Protein AF-0000000083110951 (afdb_homodimer)

pLDDT: mean 93.78, std 7.97, range [45.84, 98.88]

InterPro domains:
  IPR003703 Acyl-CoA thioesterase [PTHR11066] (7-281)
  IPR025652 Acyl-CoA thioesterase 2, C-terminal domain [PF02551] (177-278)
  IPR029069 HotDog domain superfamily [SSF54637] (4-109)
  IPR029069 HotDog domain superfamily [SSF54637] (115-279)
  IPR042171 Acyl-CoA thioesterase, double hotdog domain [G3DSA:2.40.160.210] (1-283)
  IPR049449 Acyl-CoA thioesterase-like, N-terminal HotDog domain [PF13622] (33-108)

Solvent-accessible surface area (backbone atoms only — not comparable to full-atom values): 29762 Å² total; per-residue (Å²): 90,77,34,37,37,65,51,52,58,54,39,60,64,53,45,71,81,48,98,49,31,31,38,34,60,63,59,62,25,84,93,28,49,59,59,66,26,57,55,51,18,36,50,47,42,56,50,46,71,73,37,77,91,43,41,70,40,35,37,39,37,38,50,72,48,89,52,54,19,86,50,57,38,38,37,39,49,44,84,72,45,83,54,97,56,45,33,33,34,36,38,40,32,25,48,96,84,42,68,27,34,43,34,42,36,34,26,28,57,92,56,92,70,44,81,48,65,59,78,62,79,92,70,82,55,66,87,77,33,49,41,54,67,68,72,42,52,90,48,36,80,79,50,51,88,61,59,88,54,62,46,32,49,47,47,23,37,76,39,75,52,29,69,62,35,61,73,41,92,63,66,62,73,36,49,36,39,34,34,36,30,51,55,62,88,75,70,85,47,67,65,58,42,52,23,54,49,47,25,56,60,55,66,59,45,63,44,20,37,26,34,65,67,66,25,30,99,90,28,68,31,54,68,45,69,40,36,40,34,41,37,49,71,44,81,72,55,53,89,42,49,28,39,37,48,28,32,30,58,36,31,51,30,46,34,31,34,18,38,34,39,34,23,33,73,90,40,49,61,18,34,40,34,40,37,36,32,38,45,48,72,66,72,126,92,79,34,36,36,64,50,52,58,54,39,59,65,55,45,72,79,50,98,48,31,30,38,34,62,62,59,62,26,85,92,28,48,58,58,66,26,56,53,52,18,37,49,48,43,56,49,45,71,73,38,78,88,42,41,71,39,35,38,40,36,39,50,71,46,88,52,55,19,85,49,58,38,38,38,39,49,41,83,71,44,81,53,95,57,45,34,32,34,37,37,41,31,25,49,97,86,42,66,26,32,43,33,43,37,34,27,29,57,92,54,93,71,45,82,47,65,59,79,60,79,92,69,82,54,65,89,78,31,50,42,53,67,68,70,42,52,92,48,36,79,79,50,50,88,61,60,88,54,60,47,32,49,48,47,23,38,75,37,76,52,29,71,61,34,61,74,41,91,63,66,62,73,35,48,36,38,34,34,35,29,49,55,58,87,76,69,87,48,66,65,58,41,52,24,52,50,47,25,57,59,54,65,57,44,61,45,18,35,26,33,65,67,65,24,28,99,89,28,70,33,53,68,44,71,41,36,39,34,40,39,49,72,44,83,72,54,52,90,40,49,27,39,37,49,27,31,31,57,36,30,51,31,44,34,32,35,19,39,35,39,34,23,33,73,89,42,48,62,17,35,42,35,40,36,34,31,37,43,48,71,66,73,125

Sequence (568 aa):
MISTLEDLLRLLDLQQIDDAVFVGTQPDTPNHHIIGSQVAAQALMAAGRMTPGRLAHSMHMYFLRRGDARQPIEYDVTPLRDGGTISSRRVTASQSGVVLFEALASFTIVVDDVDWQQRMPDVAGPDAARGLEDLLTPYAEEFGDWWPRQRPFSMRYLDPPPRVALDLSDPPPPRLRIWLRANGEVSDDPVVNSCVAAYLSALTLLECAMTTMRTTPMGPRLSALVDHTIWFHRAADFTDWLLFDQSSPSIVGRRGLATGTLYNRSGELVCIATQEGYFAEERQMISTLEDLLRLLDLQQIDDAVFVGTQPDTPNHHIIGSQVAAQALMAAGRMTPGRLAHSMHMYFLRRGDARQPIEYDVTPLRDGGTISSRRVTASQSGVVLFEALASFTIVVDDVDWQQRMPDVAGPDAARGLEDLLTPYAEEFGDWWPRQRPFSMRYLDPPPRVALDLSDPPPPRLRIWLRANGEVSDDPVVNSCVAAYLSALTLLECAMTTMRTTPMGPRLSALVDHTIWFHRAADFTDWLLFDQSSPSIVGRRGLATGTLYNRSGELVCIATQEGYFAEERQ

Secondary structure (DSSP, 8-state):
---SHHHHHHHT-PEEEETTEEEE-----GGGPPPHHHHHHHHHHHHHHTSTT-EEEEEEEEE-S---TTS-EEEEEEEEEE-SSEEEEEEEEEETTEEEEEEEEEEE----SEEEEPPPP----GGGSEEHHHHHGGGHHHHGGGTT---SEEEEESS--HHHHTTSSSPPPSEEEEEEEESS---S-HHHHHHHHHHHHTTSTTHHHHHHHT-BTTBSS-EEEEEEEEEE-S---TTS-EEEEEEEEEEEETEEEEEEEEEETTS-EEEEEEEEEEEPPP--/---SHHHHHHHT-PEEEETTEEEE-----GGGPPPHHHHHHHHHHHHHHTSTT-EEEEEEEEE-S---TTS-EEEEEEEEEE-SSEEEEEEEEEETTEEEEEEEEEEE----SEEEEPPPP----GGGSEEHHHHHGGGHHHHGGGTT---SEEEEESS--HHHHTTSSSPPPSEEEEEEEESS---S-HHHHHHHHHHHHTTSTTHHHHHHHT-BTTBSS-EEEEEEEEEE-S---TTS-EEEEEEEEEEEETEEEEEEEEEETTS-EEEEEEEEEEE-----

Nearest PDB structures (foldseek):
  3rd7-assembly1_A  TM=9.939E-01  e=2.352E-52  Mycobacterium avium 104
  4r4u-assembly1_A  TM=9.162E-01  e=2.049E-30  Yersinia pestis
  1c8u-assembly1_B  TM=8.950E-01  e=1.109E-30  Escherichia coli
  4r4u-assembly2_D  TM=9.022E-01  e=1.709E-29  Yersinia pestis
  4qfw-assembly3_C  TM=9.064E-01  e=1.616E-29  Yersinia pestis

Organism: NCBI:txid185642

Radius of gyration: 23.07 Å; Cα contacts (8 Å, |Δi|>4): 1342; chains: 2; bounding box: 54×63×59 Å

Structure (mmCIF, N/CA/C/O backbone):
data_AF-0000000083110951-model_v1
#
loop_
_entity.id
_entity.type
_entity.pdbx_description
1 polymer 'Acyl-CoA thioesterase 2'
#
loop_
_atom_site.group_PDB
_atom_site.id
_atom_site.type_symbol
_atom_site.label_atom_id
_atom_site.label_alt_id
_atom_site.label_comp_id
_atom_site.label_asym_id
_atom_site.label_entity_id
_atom_site.label_seq_id
_atom_site.pdbx_PDB_ins_code
_atom_site.Cartn_x
_atom_site.Cartn_y
_atom_site.Cartn_z
_atom_site.occupancy
_atom_site.B_iso_or_equiv
_atom_site.auth_seq_id
_atom_site.auth_comp_id
_atom_site.auth_asym_id
_atom_site.auth_atom_id
_atom_site.pdbx_PDB_model_num
ATOM 1 N N . MET A 1 1 ? 2.053 28.406 8.438 1 79.62 1 MET A N 1
ATOM 2 C CA . MET A 1 1 ? 1.295 27.172 8.602 1 79.62 1 MET A CA 1
ATOM 3 C C . MET A 1 1 ? 0.09 27.141 7.668 1 79.62 1 MET A C 1
ATOM 5 O O . MET A 1 1 ? -0.42 28.188 7.273 1 79.62 1 MET A O 1
ATOM 9 N N . ILE A 1 2 ? -0.238 26 7.18 1 83 2 ILE A N 1
ATOM 10 C CA . ILE A 1 2 ? -1.454 25.859 6.387 1 83 2 ILE A CA 1
ATOM 11 C C . ILE A 1 2 ? -2.678 25.984 7.289 1 83 2 ILE A C 1
ATOM 13 O O . ILE A 1 2 ? -2.947 25.094 8.102 1 83 2 ILE A O 1
ATOM 17 N N . SER A 1 3 ? -3.414 27.109 7.141 1 85.5 3 SER A N 1
ATOM 18 C CA . SER A 1 3 ? -4.484 27.375 8.094 1 85.5 3 SER A CA 1
ATOM 19 C C . SER A 1 3 ? -5.836 27.484 7.395 1 85.5 3 SER A C 1
ATOM 21 O O . SER A 1 3 ? -6.883 27.438 8.047 1 85.5 3 SER A O 1
ATOM 23 N N . THR A 1 4 ? -5.742 27.641 6.102 1 91.88 4 THR A N 1
ATOM 24 C CA . THR A 1 4 ? -6.984 27.734 5.344 1 91.88 4 THR A CA 1
ATOM 25 C C . THR A 1 4 ? -6.957 26.797 4.145 1 91.88 4 THR A C 1
ATOM 27 O O . THR A 1 4 ? -5.895 26.312 3.75 1 91.88 4 THR A O 1
ATOM 30 N N . LEU A 1 5 ? -8.125 26.594 3.594 1 94.75 5 LEU A N 1
ATOM 31 C CA . LEU A 1 5 ? -8.211 25.812 2.367 1 94.75 5 LEU A CA 1
ATOM 32 C C . LEU A 1 5 ? -7.496 26.516 1.219 1 94.75 5 LEU A C 1
ATOM 34 O O . LEU A 1 5 ? -6.887 25.859 0.368 1 94.75 5 LEU A O 1
ATOM 38 N N . GLU A 1 6 ? -7.582 27.812 1.213 1 93.44 6 GLU A N 1
ATOM 39 C CA . GLU A 1 6 ? -6.883 28.594 0.197 1 93.44 6 GLU A CA 1
ATOM 40 C C . GLU A 1 6 ? -5.375 28.359 0.264 1 93.44 6 GLU A C 1
ATOM 42 O O . GLU A 1 6 ? -4.707 28.266 -0.769 1 93.44 6 GLU A O 1
ATOM 47 N N . ASP A 1 7 ? -4.891 28.344 1.475 1 92.88 7 ASP A N 1
ATOM 48 C CA . ASP A 1 7 ? -3.479 28.031 1.652 1 92.88 7 ASP A CA 1
ATOM 49 C C . ASP A 1 7 ? -3.129 26.703 1.007 1 92.88 7 ASP A C 1
ATOM 51 O O . ASP A 1 7 ? -2.111 26.578 0.321 1 92.88 7 ASP A O 1
ATOM 55 N N . LEU A 1 8 ? -3.959 25.719 1.218 1 94.88 8 LEU A N 1
ATOM 56 C CA . LEU A 1 8 ? -3.744 24.391 0.679 1 94.88 8 LEU A CA 1
ATOM 57 C C . LEU A 1 8 ? -3.791 24.406 -0.845 1 94.88 8 LEU A C 1
ATOM 59 O O . LEU A 1 8 ? -2.922 23.828 -1.502 1 94.88 8 LEU A O 1
ATOM 63 N N . LEU A 1 9 ? -4.754 25.047 -1.391 1 96.56 9 LEU A N 1
ATOM 64 C CA . LEU A 1 9 ? -4.902 25.094 -2.842 1 96.56 9 LEU A CA 1
ATOM 65 C C . LEU A 1 9 ? -3.729 25.812 -3.49 1 96.56 9 LEU A C 1
ATOM 67 O O . LEU A 1 9 ? -3.309 25.453 -4.594 1 96.56 9 LEU A O 1
ATOM 71 N N . ARG A 1 10 ? -3.191 26.766 -2.826 1 94.81 10 ARG A N 1
ATOM 72 C CA . ARG A 1 10 ? -2.027 27.5 -3.33 1 94.81 10 ARG A CA 1
ATOM 73 C C . ARG A 1 10 ? -0.806 26.594 -3.4 1 94.81 10 ARG A C 1
ATOM 75 O O . ARG A 1 10 ? 0.053 26.766 -4.27 1 94.81 10 ARG A O 1
ATOM 82 N N . LEU A 1 11 ? -0.748 25.609 -2.51 1 95.5 11 LEU A N 1
ATOM 83 C CA . LEU A 1 11 ? 0.346 24.641 -2.541 1 95.5 11 LEU A CA 1
ATOM 84 C C . LEU A 1 11 ? 0.395 23.922 -3.881 1 95.5 11 LEU A C 1
ATOM 86 O O . LEU A 1 11 ? 1.452 23.438 -4.293 1 95.5 11 LEU A O 1
ATOM 90 N N . LEU A 1 12 ? -0.71 23.781 -4.492 1 97.5 12 LEU A N 1
ATOM 91 C CA . LEU A 1 12 ? -0.822 22.953 -5.691 1 97.5 12 LEU A CA 1
ATOM 92 C C . LEU A 1 12 ? -0.462 23.75 -6.938 1 97.5 12 LEU A C 1
ATOM 94 O O . LEU A 1 12 ? -0.4 23.203 -8.039 1 97.5 12 LEU A O 1
ATOM 98 N N . ASP A 1 13 ? -0.253 25.062 -6.719 1 96.56 13 ASP A N 1
ATOM 99 C CA . ASP A 1 13 ? 0.155 25.906 -7.836 1 96.56 13 ASP A CA 1
ATOM 100 C C . ASP A 1 13 ? 1.663 25.828 -8.062 1 96.56 13 ASP A C 1
ATOM 102 O O . ASP A 1 13 ? 2.4 26.75 -7.711 1 96.56 13 ASP A O 1
ATOM 106 N N . LEU A 1 14 ? 2.123 24.812 -8.734 1 98.44 14 LEU A N 1
ATOM 107 C CA . LEU A 1 14 ? 3.539 24.594 -9.008 1 98.44 14 LEU A CA 1
ATOM 108 C C . LEU A 1 14 ? 3.994 25.375 -10.227 1 98.44 14 LEU A C 1
ATOM 110 O O . LEU A 1 14 ? 3.236 25.547 -11.18 1 98.44 14 LEU A O 1
ATOM 114 N N . GLN A 1 15 ? 5.238 25.797 -10.164 1 98.38 15 GLN A N 1
ATOM 115 C CA . GLN A 1 15 ? 5.844 26.438 -11.328 1 98.38 15 GLN A CA 1
ATOM 116 C C . GLN A 1 15 ? 6.637 25.422 -12.156 1 98.38 15 GLN A C 1
ATOM 118 O O . GLN A 1 15 ? 7.562 24.797 -11.648 1 98.38 15 GLN A O 1
ATOM 123 N N . GLN A 1 16 ? 6.285 25.359 -13.383 1 98.12 16 GLN A N 1
ATOM 124 C CA . GLN A 1 16 ? 7.066 24.5 -14.273 1 98.12 16 GLN A CA 1
ATOM 125 C C . GLN A 1 16 ? 8.312 25.219 -14.773 1 98.12 16 GLN A C 1
ATOM 127 O O . GLN A 1 16 ? 8.219 26.234 -15.445 1 98.12 16 GLN A O 1
ATOM 132 N N . ILE A 1 17 ? 9.469 24.656 -14.562 1 97.94 17 ILE A N 1
ATOM 133 C CA . ILE A 1 17 ? 10.688 25.391 -14.898 1 97.94 17 ILE A CA 1
ATOM 134 C C . ILE A 1 17 ? 11.43 24.672 -16.031 1 97.94 17 ILE A C 1
ATOM 136 O O . ILE A 1 17 ? 12.375 25.219 -16.594 1 97.94 17 ILE A O 1
ATOM 140 N N . ASP A 1 18 ? 11.047 23.453 -16.344 1 96.88 18 ASP A N 1
ATOM 141 C CA . ASP A 1 18 ? 11.539 22.656 -17.469 1 96.88 18 ASP A CA 1
ATOM 142 C C . ASP A 1 18 ? 10.5 21.641 -17.922 1 96.88 18 ASP A C 1
ATOM 144 O O . ASP A 1 18 ? 9.406 21.562 -17.344 1 96.88 18 ASP A O 1
ATOM 148 N N . ASP A 1 19 ? 10.758 20.906 -18.906 1 95.81 19 ASP A N 1
ATOM 149 C CA . ASP A 1 19 ? 9.773 20 -19.516 1 95.81 19 ASP A CA 1
ATOM 150 C C . ASP A 1 19 ? 9.141 19.094 -18.469 1 95.81 19 ASP A C 1
ATOM 152 O O . ASP A 1 19 ? 7.934 18.844 -18.5 1 95.81 19 ASP A O 1
ATOM 156 N N . ALA A 1 20 ? 9.914 18.594 -17.562 1 97.38 20 ALA A N 1
ATOM 157 C CA . ALA A 1 20 ? 9.391 17.641 -16.594 1 97.38 20 ALA A CA 1
ATOM 158 C C . ALA A 1 20 ? 9.852 17.984 -15.172 1 97.38 20 ALA A C 1
ATOM 160 O O . ALA A 1 20 ? 10.047 17.094 -14.344 1 97.38 20 ALA A O 1
ATOM 161 N N . VAL A 1 21 ? 10.094 19.328 -14.961 1 98.5 21 VAL A N 1
ATOM 162 C CA . VAL A 1 21 ? 10.555 19.781 -13.648 1 98.5 21 VAL A CA 1
ATOM 163 C C . VAL A 1 21 ? 9.641 20.891 -13.125 1 98.5 21 VAL A C 1
ATOM 165 O O . VAL A 1 21 ? 9.391 21.875 -13.828 1 98.5 21 VAL A O 1
ATOM 168 N N . PHE A 1 22 ? 9.211 20.719 -11.93 1 98.81 22 PHE A N 1
ATOM 169 C CA . PHE A 1 22 ? 8.328 21.672 -11.273 1 98.81 22 PHE A CA 1
ATOM 170 C C . PHE A 1 22 ? 8.922 22.141 -9.953 1 98.81 22 PHE A C 1
ATOM 172 O O . PHE A 1 22 ? 9.734 21.438 -9.344 1 98.81 22 PHE A O 1
ATOM 179 N N . VAL A 1 23 ? 8.484 23.328 -9.539 1 98.69 23 VAL A N 1
ATOM 180 C CA . VAL A 1 23 ? 8.938 23.891 -8.266 1 98.69 23 VAL A CA 1
ATOM 181 C C . VAL A 1 23 ? 7.727 24.25 -7.406 1 98.69 23 VAL A C 1
ATOM 183 O O . VAL A 1 23 ? 6.801 24.922 -7.879 1 98.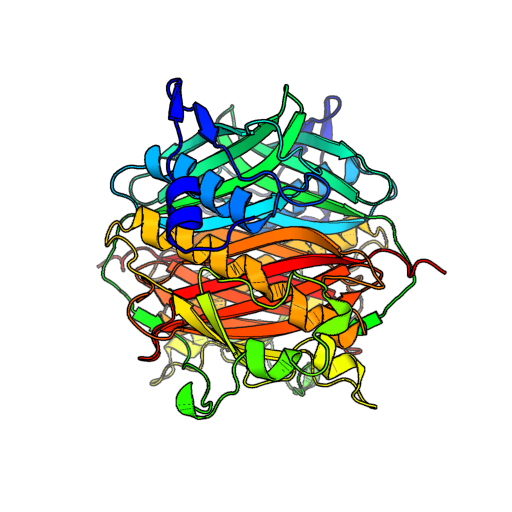69 23 VAL A O 1
ATOM 186 N N . GLY A 1 24 ? 7.734 23.734 -6.238 1 97.69 24 GLY A N 1
ATOM 187 C CA . GLY A 1 24 ? 6.707 24.078 -5.266 1 97.69 24 GLY A CA 1
ATOM 188 C C . GLY A 1 24 ? 7.246 24.812 -4.062 1 97.69 24 GLY A C 1
ATOM 189 O O . GLY A 1 24 ? 8.422 24.672 -3.705 1 97.69 24 GLY A O 1
ATOM 190 N N . THR A 1 25 ? 6.355 25.656 -3.455 1 94.81 25 THR A N 1
ATOM 191 C CA . THR A 1 25 ? 6.688 26.375 -2.23 1 94.81 25 THR A CA 1
ATOM 192 C C . THR A 1 25 ? 5.699 26.031 -1.118 1 94.81 25 THR A C 1
ATOM 194 O O . THR A 1 25 ? 4.711 25.328 -1.349 1 94.81 25 THR A O 1
ATOM 197 N N . GLN A 1 26 ? 6.082 26.438 0.115 1 91.5 26 GLN A N 1
ATOM 198 C CA . GLN A 1 26 ? 5.234 26.188 1.274 1 91.5 26 GLN A CA 1
ATOM 199 C C . GLN A 1 26 ? 5.441 27.234 2.354 1 91.5 26 GLN A C 1
ATOM 201 O O . GLN A 1 26 ? 6.465 27.938 2.361 1 91.5 26 GLN A O 1
ATOM 206 N N . PRO A 1 27 ? 4.41 27.328 3.223 1 87.56 27 PRO A N 1
ATOM 207 C CA . PRO A 1 27 ? 4.621 28.219 4.371 1 87.56 27 PRO A CA 1
ATOM 208 C C . PRO A 1 27 ? 5.773 27.766 5.262 1 87.56 27 PRO A C 1
ATOM 210 O O . PRO A 1 27 ? 6.094 26.562 5.305 1 87.56 27 PRO A O 1
ATOM 213 N N . ASP A 1 28 ? 6.328 28.703 5.883 1 88.62 28 ASP A N 1
ATOM 214 C CA . ASP A 1 28 ? 7.375 28.422 6.859 1 88.62 28 ASP A CA 1
ATOM 215 C C . ASP A 1 28 ? 6.777 28.016 8.203 1 88.62 28 ASP A C 1
ATOM 217 O O . ASP A 1 28 ? 6.391 28.859 9 1 88.62 28 ASP A O 1
ATOM 221 N N . THR A 1 29 ? 6.699 26.703 8.453 1 83 29 THR A N 1
ATOM 222 C CA . THR A 1 29 ? 6.148 26.172 9.695 1 83 29 THR A CA 1
ATOM 223 C C . THR A 1 29 ? 7.113 26.406 10.859 1 83 29 THR A C 1
ATOM 225 O O . THR A 1 29 ? 8.297 26.688 10.648 1 83 29 THR A O 1
ATOM 228 N N . PRO A 1 30 ? 6.5 26.219 12.07 1 77.31 30 PRO A N 1
ATOM 229 C CA . PRO A 1 30 ? 7.43 26.25 13.203 1 77.31 30 PRO A CA 1
ATOM 230 C C . PRO A 1 30 ? 8.539 25.219 13.086 1 77.31 30 PRO A C 1
ATOM 232 O O . PRO A 1 30 ? 8.297 24.094 12.625 1 77.31 30 PRO A O 1
ATOM 235 N N . ASN A 1 31 ? 9.734 25.516 13.352 1 84.62 31 ASN A N 1
ATOM 236 C CA . ASN A 1 31 ? 10.922 24.672 13.289 1 84.62 31 ASN A CA 1
ATOM 237 C C . ASN A 1 31 ? 11.328 24.391 11.844 1 84.62 31 ASN A C 1
ATOM 239 O O . ASN A 1 31 ? 12.195 23.547 11.594 1 84.62 31 ASN A O 1
ATOM 243 N N . HIS A 1 32 ? 10.625 24.875 10.883 1 90.81 32 HIS A N 1
ATOM 244 C CA . HIS A 1 32 ? 10.945 24.844 9.461 1 90.81 32 HIS A CA 1
ATOM 245 C C . HIS A 1 32 ? 10.773 23.453 8.883 1 90.81 32 HIS A C 1
ATOM 247 O O . HIS A 1 32 ? 11.516 23.047 7.988 1 90.81 32 HIS A O 1
ATOM 253 N N . HIS A 1 33 ? 9.82 22.766 9.484 1 88.31 33 HIS A N 1
ATOM 254 C CA . HIS A 1 33 ? 9.555 21.391 9.039 1 88.31 33 HIS A CA 1
ATOM 255 C C . HIS A 1 33 ? 8.547 21.375 7.895 1 88.31 33 HIS A C 1
ATOM 257 O O . HIS A 1 33 ? 7.598 22.156 7.883 1 88.31 33 HIS A O 1
ATOM 263 N N . ILE A 1 34 ? 8.828 20.5 6.898 1 91.06 34 ILE A N 1
ATOM 264 C CA . ILE A 1 34 ? 7.863 20.297 5.82 1 91.06 34 ILE A CA 1
ATOM 265 C C . ILE A 1 34 ? 6.934 19.141 6.16 1 91.06 34 ILE A C 1
ATOM 267 O O . ILE A 1 34 ? 7.391 18.062 6.562 1 91.06 34 ILE A O 1
ATOM 271 N N . ILE A 1 35 ? 5.68 19.344 5.949 1 88.94 35 ILE A N 1
ATOM 272 C CA . ILE A 1 35 ? 4.699 18.312 6.27 1 88.94 35 ILE A CA 1
ATOM 273 C C . ILE A 1 35 ? 4.59 17.328 5.109 1 88.94 35 ILE A C 1
ATOM 275 O O . ILE A 1 35 ? 4.609 17.719 3.943 1 88.94 35 ILE A O 1
ATOM 279 N N . GLY A 1 36 ? 4.488 16.047 5.426 1 92.81 36 GLY A N 1
ATOM 280 C CA . GLY A 1 36 ? 4.48 14.992 4.426 1 92.81 36 GLY A CA 1
ATOM 281 C C . GLY A 1 36 ? 3.293 15.07 3.482 1 92.81 36 GLY A C 1
ATOM 282 O O . GLY A 1 36 ? 3.43 14.82 2.283 1 92.81 36 GLY A O 1
ATOM 283 N N . SER A 1 37 ? 2.154 15.43 4.062 1 95.12 37 SER A N 1
ATOM 284 C CA . SER A 1 37 ? 0.951 15.5 3.24 1 95.12 37 SER A CA 1
ATOM 285 C C . SER A 1 37 ? 1.105 16.531 2.127 1 95.12 37 SER A C 1
ATOM 287 O O . SER A 1 37 ? 0.592 16.344 1.022 1 95.12 37 SER A O 1
ATOM 289 N N . GLN A 1 38 ? 1.789 17.578 2.443 1 95.06 38 GLN A N 1
ATOM 290 C CA . GLN A 1 38 ? 2.023 18.625 1.45 1 95.06 38 GLN A CA 1
ATOM 291 C C . GLN A 1 38 ? 2.887 18.109 0.302 1 95.06 38 GLN A C 1
ATOM 293 O O . GLN A 1 38 ? 2.566 18.328 -0.868 1 95.06 38 GLN A O 1
ATOM 298 N N . VAL A 1 39 ? 3.957 17.453 0.628 1 97.06 39 VAL A N 1
ATOM 299 C CA . VAL A 1 39 ? 4.855 16.922 -0.398 1 97.06 39 VAL A CA 1
ATOM 300 C C . VAL A 1 39 ? 4.117 15.914 -1.265 1 97.06 39 VAL A C 1
ATOM 302 O O . VAL A 1 39 ? 4.285 15.883 -2.486 1 97.06 39 VAL A O 1
ATOM 305 N N . ALA A 1 40 ? 3.307 15.117 -0.657 1 97.88 40 ALA A N 1
ATOM 306 C CA . ALA A 1 40 ? 2.523 14.117 -1.373 1 97.88 40 ALA A CA 1
ATOM 307 C C . ALA A 1 40 ? 1.602 14.766 -2.398 1 97.88 40 ALA A C 1
ATOM 309 O O . ALA A 1 40 ? 1.56 14.352 -3.559 1 97.88 40 ALA A O 1
ATOM 310 N N . ALA A 1 41 ? 0.891 15.773 -1.983 1 98.38 41 ALA A N 1
ATOM 311 C CA . ALA A 1 41 ? -0.056 16.453 -2.859 1 98.38 41 ALA A CA 1
ATOM 312 C C . ALA A 1 41 ? 0.666 17.156 -4.008 1 98.38 41 ALA A C 1
ATOM 314 O O . ALA A 1 41 ? 0.226 17.094 -5.16 1 98.38 41 ALA A O 1
ATOM 315 N N . GLN A 1 42 ? 1.768 17.812 -3.721 1 98.69 42 GLN A N 1
ATOM 316 C CA . GLN A 1 42 ? 2.533 18.516 -4.742 1 98.69 42 GLN A CA 1
ATOM 317 C C . GLN A 1 42 ? 3.139 17.547 -5.75 1 98.69 42 GLN A C 1
ATOM 319 O O . GLN A 1 42 ? 3.145 17.812 -6.953 1 98.69 42 GLN A O 1
ATOM 324 N N . ALA A 1 43 ? 3.645 16.438 -5.238 1 98.81 43 ALA A N 1
ATOM 325 C CA . ALA A 1 43 ? 4.211 15.43 -6.125 1 98.81 43 ALA A CA 1
ATOM 326 C C . ALA A 1 43 ? 3.152 14.883 -7.086 1 98.81 43 ALA A C 1
ATOM 328 O O . ALA A 1 43 ? 3.418 14.719 -8.281 1 98.81 43 ALA A O 1
ATOM 329 N N . LEU A 1 44 ? 1.996 14.609 -6.566 1 98.81 44 LEU A N 1
ATOM 330 C CA . LEU A 1 44 ? 0.915 14.109 -7.406 1 98.81 44 LEU A CA 1
ATOM 331 C C . LEU A 1 44 ? 0.518 15.148 -8.453 1 98.81 44 LEU A C 1
ATOM 333 O O . LEU A 1 44 ? 0.237 14.797 -9.602 1 98.81 44 LEU A O 1
ATOM 337 N N . MET A 1 45 ? 0.497 16.391 -8.039 1 98.75 45 MET A N 1
ATOM 338 C CA . MET A 1 45 ? 0.178 17.469 -8.984 1 98.75 45 MET A CA 1
ATOM 339 C C . MET A 1 45 ? 1.188 17.5 -10.125 1 98.75 45 MET A C 1
ATOM 341 O O . MET A 1 45 ? 0.807 17.578 -11.297 1 98.75 45 MET A O 1
ATOM 345 N N . ALA A 1 46 ? 2.443 17.453 -9.773 1 98.81 46 ALA A N 1
ATOM 346 C CA . ALA A 1 46 ? 3.484 17.453 -10.797 1 98.81 46 ALA A CA 1
ATOM 347 C C . ALA A 1 46 ? 3.297 16.281 -11.773 1 98.81 46 ALA A C 1
ATOM 349 O O . ALA A 1 46 ? 3.328 16.484 -12.984 1 98.81 46 ALA A O 1
ATOM 350 N N . ALA A 1 47 ? 3.088 15.102 -11.258 1 98.75 47 ALA A N 1
ATOM 351 C CA . ALA A 1 47 ? 2.9 13.914 -12.086 1 98.75 47 ALA A CA 1
ATOM 352 C C . ALA A 1 47 ? 1.635 14.031 -12.93 1 98.75 47 ALA A C 1
ATOM 354 O O . ALA A 1 47 ? 1.619 13.633 -14.102 1 98.75 47 ALA A O 1
ATOM 355 N N . GLY A 1 48 ? 0.574 14.508 -12.305 1 98 48 GLY A N 1
ATOM 356 C CA . GLY A 1 48 ? -0.687 14.672 -13.008 1 98 48 GLY A CA 1
ATOM 357 C C . GLY A 1 48 ? -0.588 15.617 -14.195 1 98 48 GLY A C 1
ATOM 358 O O . GLY A 1 48 ? -1.189 15.375 -15.242 1 98 48 GLY A O 1
ATOM 359 N N . ARG A 1 49 ? 0.16 16.656 -14.055 1 97.25 49 ARG A N 1
ATOM 360 C CA . ARG A 1 49 ? 0.35 17.609 -15.133 1 97.25 49 ARG A CA 1
ATOM 361 C C . ARG A 1 49 ? 1.081 16.984 -16.312 1 97.25 49 ARG A C 1
ATOM 363 O O . ARG A 1 49 ? 0.968 17.453 -17.438 1 97.25 49 ARG A O 1
ATOM 370 N N . MET A 1 50 ? 1.782 15.938 -16.062 1 97.31 50 MET A N 1
ATOM 371 C CA . MET A 1 50 ? 2.553 15.25 -17.094 1 97.31 50 MET A CA 1
ATOM 372 C C . MET A 1 50 ? 1.742 14.109 -17.703 1 97.31 50 MET A C 1
ATOM 374 O O . MET A 1 50 ? 2.252 13.359 -18.531 1 97.31 50 MET A O 1
ATOM 378 N N . THR A 1 51 ? 0.538 13.891 -17.281 1 96.94 51 THR A N 1
ATOM 379 C CA . THR A 1 51 ? -0.3 12.812 -17.797 1 96.94 51 THR A CA 1
ATOM 380 C C . THR A 1 51 ? -1.693 13.328 -18.141 1 96.94 51 THR A C 1
ATOM 382 O O . THR A 1 51 ? -2.691 12.844 -17.609 1 96.94 51 THR A O 1
ATOM 385 N N . PRO A 1 52 ? -1.75 14.266 -19.062 1 93.75 52 PRO A N 1
ATOM 386 C CA . PRO A 1 52 ? -3.057 14.844 -19.391 1 93.75 52 PRO A CA 1
ATOM 387 C C . PRO A 1 52 ? -4.066 13.805 -19.859 1 93.75 52 PRO A C 1
ATOM 389 O O . PRO A 1 52 ? -3.699 12.859 -20.562 1 93.75 52 PRO A O 1
ATOM 392 N N . GLY A 1 53 ? -5.285 14 -19.406 1 93.81 53 GLY A N 1
ATOM 393 C CA . GLY A 1 53 ? -6.367 13.141 -19.844 1 93.81 53 GLY A CA 1
ATOM 394 C C . GLY A 1 53 ? -6.477 11.859 -19.047 1 93.81 53 GLY A C 1
ATOM 395 O O . GLY A 1 53 ? -7.332 11.016 -19.328 1 93.81 53 GLY A O 1
ATOM 396 N N . ARG A 1 54 ? -5.641 11.648 -18.109 1 96.38 54 ARG A N 1
ATOM 397 C CA . ARG A 1 54 ? -5.668 10.461 -17.266 1 96.38 54 ARG A CA 1
ATOM 398 C C . ARG A 1 54 ? -5.801 10.836 -15.789 1 96.38 54 ARG A C 1
ATOM 400 O O . ARG A 1 54 ? -5.418 11.938 -15.391 1 96.38 54 ARG A O 1
ATOM 407 N N . LEU A 1 55 ? -6.32 9.914 -15.055 1 96.31 55 LEU A N 1
ATOM 408 C CA . LEU A 1 55 ? -6.543 10.148 -13.633 1 96.31 55 LEU A CA 1
ATOM 409 C C . LEU A 1 55 ? -5.68 9.219 -12.789 1 96.31 55 LEU A C 1
ATOM 411 O O . LEU A 1 55 ? -5.5 8.047 -13.133 1 96.31 55 LEU A O 1
ATOM 415 N N . ALA A 1 56 ? -5.27 9.773 -11.703 1 97.88 56 ALA A N 1
ATOM 416 C CA . ALA A 1 56 ? -4.488 8.945 -10.781 1 97.88 56 ALA A CA 1
ATOM 417 C C . ALA A 1 56 ? -5.336 7.816 -10.211 1 97.88 56 ALA A C 1
ATOM 419 O O . ALA A 1 56 ? -6.48 8.031 -9.805 1 97.88 56 ALA A O 1
ATOM 420 N N . HIS A 1 57 ? -4.754 6.59 -10.219 1 98.06 57 HIS A N 1
ATOM 421 C CA . HIS A 1 57 ? -5.473 5.512 -9.555 1 98.06 57 HIS A CA 1
ATOM 422 C C . HIS A 1 57 ? -4.633 4.902 -8.438 1 98.06 57 HIS A C 1
ATOM 424 O O . HIS A 1 57 ? -5.16 4.184 -7.582 1 98.06 57 HIS A O 1
ATOM 430 N N . SER A 1 58 ? -3.352 5.238 -8.391 1 98.62 58 SER A N 1
ATOM 431 C CA . SER A 1 58 ? -2.551 4.836 -7.242 1 98.62 58 SER A CA 1
ATOM 432 C C . SER A 1 58 ? -1.25 5.629 -7.168 1 98.62 58 SER A C 1
ATOM 434 O O . SER A 1 58 ? -0.772 6.145 -8.188 1 98.62 58 SER A O 1
ATOM 436 N N . MET A 1 59 ? -0.706 5.738 -6.008 1 98.81 59 MET A N 1
ATOM 437 C CA . MET A 1 59 ? 0.599 6.344 -5.762 1 98.81 59 MET A CA 1
ATOM 438 C C . MET A 1 59 ? 1.27 5.719 -4.543 1 98.81 59 MET A C 1
ATOM 440 O O . MET A 1 59 ? 0.635 5.547 -3.5 1 98.81 59 MET A O 1
ATOM 444 N N . HIS A 1 60 ? 2.523 5.352 -4.68 1 98.69 60 HIS A N 1
ATOM 445 C CA . HIS A 1 60 ? 3.369 4.773 -3.641 1 98.69 60 HIS A CA 1
ATOM 446 C C . HIS A 1 60 ? 4.559 5.676 -3.33 1 98.69 60 HIS A C 1
ATOM 448 O O . HIS A 1 60 ? 5.297 6.07 -4.234 1 98.69 60 HIS A O 1
ATOM 454 N N . MET A 1 61 ? 4.77 5.98 -2.014 1 98.44 61 MET A N 1
ATOM 455 C CA . MET A 1 61 ? 5.766 7.02 -1.774 1 98.44 61 MET A CA 1
ATOM 456 C C . MET A 1 61 ? 6.57 6.723 -0.512 1 98.44 61 MET A C 1
ATOM 458 O O . MET A 1 61 ? 6.074 6.062 0.403 1 98.44 61 MET A O 1
ATOM 462 N N . TYR A 1 62 ? 7.801 7.203 -0.483 1 98.38 62 TYR A N 1
ATOM 463 C CA . TYR A 1 62 ? 8.695 7.168 0.668 1 98.38 62 TYR A CA 1
ATOM 464 C C . TYR A 1 62 ? 9.156 8.57 1.042 1 98.38 62 TYR A C 1
ATOM 466 O O . TYR A 1 62 ? 9.586 9.344 0.178 1 98.38 62 TYR A O 1
ATOM 474 N N . PHE A 1 63 ? 9.062 8.844 2.301 1 97.62 63 PHE A N 1
ATOM 475 C CA . PHE A 1 63 ? 9.648 10.039 2.896 1 97.62 63 PHE A CA 1
ATOM 476 C C . PHE A 1 63 ? 11.055 9.758 3.414 1 97.62 63 PHE A C 1
ATOM 478 O O . PHE A 1 63 ? 11.227 9.039 4.402 1 97.62 63 PHE A O 1
ATOM 485 N N . LEU A 1 64 ? 12.055 10.461 2.84 1 97.25 64 LEU A N 1
ATOM 486 C CA . LEU A 1 64 ? 13.422 9.984 3.006 1 97.25 64 LEU A CA 1
ATOM 487 C C . LEU A 1 64 ? 14.203 10.898 3.943 1 97.25 64 LEU A C 1
ATOM 489 O O . LEU A 1 64 ? 15.094 10.445 4.668 1 97.25 64 LEU A O 1
ATOM 493 N N . ARG A 1 65 ? 13.914 12.227 3.854 1 95.5 65 ARG A N 1
ATOM 494 C CA . ARG A 1 65 ? 14.625 13.219 4.652 1 95.5 65 ARG A CA 1
ATOM 495 C C . ARG A 1 65 ? 13.711 14.383 5.027 1 95.5 65 ARG A C 1
ATOM 497 O O . ARG A 1 65 ? 12.727 14.656 4.332 1 95.5 65 ARG A O 1
ATOM 504 N N . ARG A 1 66 ? 14.188 14.977 6.152 1 92.19 66 ARG A N 1
ATOM 505 C CA . ARG A 1 66 ? 13.516 16.219 6.531 1 92.19 66 ARG A CA 1
ATOM 506 C C . ARG A 1 66 ? 13.852 17.344 5.562 1 92.19 66 ARG A C 1
ATOM 508 O O . ARG A 1 66 ? 15.008 17.516 5.172 1 92.19 66 ARG A O 1
ATOM 515 N N . GLY A 1 67 ? 12.906 18.031 5.133 1 93 67 GLY A N 1
ATOM 516 C CA . GLY A 1 67 ? 13.156 19.219 4.312 1 93 67 GLY A CA 1
ATOM 517 C C . GLY A 1 67 ? 13.219 20.5 5.117 1 93 67 GLY A C 1
ATOM 518 O O . GLY A 1 67 ? 13.055 20.484 6.34 1 93 67 GLY A O 1
ATOM 519 N N . ASP A 1 68 ? 13.641 21.562 4.402 1 96.25 68 ASP A N 1
ATOM 520 C CA . ASP A 1 68 ? 13.672 22.922 4.949 1 96.25 68 ASP A CA 1
ATOM 521 C C . ASP A 1 68 ? 12.57 23.781 4.344 1 96.25 68 ASP A C 1
ATOM 523 O O . ASP A 1 68 ? 12.656 24.172 3.176 1 96.25 68 ASP A O 1
ATOM 527 N N . ALA A 1 69 ? 11.578 24.141 5.203 1 95.12 69 ALA A N 1
ATOM 528 C CA . ALA A 1 69 ? 10.383 24.828 4.719 1 95.12 69 ALA A CA 1
ATOM 529 C C . ALA A 1 69 ? 10.727 26.203 4.168 1 95.12 69 ALA A C 1
ATOM 531 O O . ALA A 1 69 ? 9.906 26.828 3.498 1 95.12 69 ALA A O 1
ATOM 532 N N . ARG A 1 70 ? 11.93 26.703 4.43 1 95.75 70 ARG A N 1
ATOM 533 C CA . ARG A 1 70 ? 12.359 28.016 3.963 1 95.75 70 ARG A CA 1
ATOM 534 C C . ARG A 1 70 ? 12.797 27.953 2.502 1 95.75 70 ARG A C 1
ATOM 536 O O . ARG A 1 70 ? 12.938 29 1.854 1 95.75 70 ARG A O 1
ATOM 543 N N . GLN A 1 71 ? 12.977 26.797 2.008 1 96.5 71 GLN A N 1
ATOM 544 C CA . GLN A 1 71 ? 13.453 26.609 0.643 1 96.5 71 GLN A CA 1
ATOM 545 C C . GLN A 1 71 ? 12.406 25.906 -0.217 1 96.5 71 GLN A C 1
ATOM 547 O O . GLN A 1 71 ? 11.68 25.031 0.267 1 96.5 71 GLN A O 1
ATOM 552 N N . PRO A 1 72 ? 12.391 26.266 -1.482 1 97.06 72 PRO A N 1
ATOM 553 C CA . PRO A 1 72 ? 11.469 25.562 -2.373 1 97.06 72 PRO A CA 1
ATOM 554 C C . PRO A 1 72 ? 11.875 24.109 -2.613 1 97.06 72 PRO A C 1
ATOM 556 O O . PRO A 1 72 ? 13.016 23.719 -2.326 1 97.06 72 PRO A O 1
ATOM 559 N N . ILE A 1 73 ? 10.883 23.312 -3.096 1 98.12 73 ILE A N 1
ATOM 560 C CA . ILE A 1 73 ? 11.141 21.922 -3.439 1 98.12 73 ILE A CA 1
ATOM 561 C C . ILE A 1 73 ? 11.07 21.75 -4.953 1 98.12 73 ILE A C 1
ATOM 563 O O . ILE A 1 73 ? 10.148 22.25 -5.602 1 98.12 73 ILE A O 1
ATOM 567 N N . GLU A 1 74 ? 12.055 21.094 -5.5 1 98.75 74 GLU A N 1
ATOM 568 C CA . GLU A 1 74 ? 12.031 20.703 -6.91 1 98.75 74 GLU A CA 1
ATOM 569 C C . GLU A 1 74 ? 11.445 19.312 -7.094 1 98.75 74 GLU A C 1
ATOM 571 O O . GLU A 1 74 ? 11.844 18.375 -6.402 1 98.75 74 GLU A O 1
ATOM 576 N N . TYR A 1 75 ? 10.5 19.203 -8 1 98.75 75 TYR A N 1
ATOM 577 C CA . TYR A 1 75 ? 9.883 17.922 -8.352 1 98.75 75 TYR A CA 1
ATOM 578 C C . TYR A 1 75 ? 10.258 17.516 -9.773 1 98.75 75 TYR A C 1
ATOM 580 O O . TYR A 1 75 ? 9.805 18.141 -10.742 1 98.75 75 TYR A O 1
ATOM 588 N N . ASP A 1 76 ? 11.039 16.484 -9.867 1 98.69 76 ASP A N 1
ATOM 589 C CA . ASP A 1 76 ? 11.406 15.898 -11.156 1 98.69 76 ASP A CA 1
ATOM 590 C C . ASP A 1 76 ? 10.5 14.719 -11.5 1 98.69 76 ASP A C 1
ATOM 592 O O . ASP A 1 76 ? 10.398 13.766 -10.727 1 98.69 76 ASP A O 1
ATOM 596 N N . VAL A 1 77 ? 9.852 14.789 -12.664 1 98.69 77 VAL A N 1
ATOM 597 C CA . VAL A 1 77 ? 8.945 13.727 -13.086 1 98.69 77 VAL A CA 1
ATOM 598 C C . VAL A 1 77 ? 9.578 12.93 -14.227 1 98.69 77 VAL A C 1
ATOM 600 O O . VAL A 1 77 ? 9.891 13.484 -15.281 1 98.69 77 VAL A O 1
ATOM 603 N N . THR A 1 78 ? 9.734 11.617 -14.008 1 97.62 78 THR A N 1
ATOM 604 C CA . THR A 1 78 ? 10.297 10.719 -15.016 1 97.62 78 THR A CA 1
ATOM 605 C C . THR A 1 78 ? 9.219 9.781 -15.562 1 97.62 78 THR A C 1
ATOM 607 O O . THR A 1 78 ? 8.625 9.008 -14.812 1 97.62 78 THR A O 1
ATOM 610 N N . PRO A 1 79 ? 9.055 9.828 -16.875 1 97.25 79 PRO A N 1
ATOM 611 C CA . PRO A 1 79 ? 8.133 8.844 -17.438 1 97.25 79 PRO A CA 1
ATOM 612 C C . PRO A 1 79 ? 8.68 7.418 -17.375 1 97.25 79 PRO A C 1
ATOM 614 O O . PRO A 1 79 ? 9.82 7.176 -17.781 1 97.25 79 PRO A O 1
ATOM 617 N N . LEU A 1 80 ? 7.883 6.539 -16.891 1 96.62 80 LEU A N 1
ATOM 618 C CA . LEU A 1 80 ? 8.281 5.137 -16.844 1 96.62 80 LEU A CA 1
ATOM 619 C C . LEU A 1 80 ? 7.598 4.332 -17.938 1 96.62 80 LEU A C 1
ATOM 621 O O . LEU A 1 80 ? 8.219 3.467 -18.562 1 96.62 80 LEU A O 1
ATOM 625 N N . ARG A 1 81 ? 6.324 4.629 -18.125 1 95.88 81 ARG A N 1
ATOM 626 C CA . ARG A 1 81 ? 5.547 3.936 -19.156 1 95.88 81 ARG A CA 1
ATOM 627 C C . ARG A 1 81 ? 4.344 4.77 -19.578 1 95.88 81 ARG A C 1
ATOM 629 O O . ARG A 1 81 ? 3.676 5.383 -18.75 1 95.88 81 ARG A O 1
ATOM 636 N N . ASP A 1 82 ? 4.105 4.738 -20.891 1 95.56 82 ASP A N 1
ATOM 637 C CA . ASP A 1 82 ? 2.869 5.266 -21.453 1 95.56 82 ASP A CA 1
ATOM 638 C C . ASP A 1 82 ? 2.174 4.215 -22.328 1 95.56 82 ASP A C 1
ATOM 640 O O . ASP A 1 82 ? 2.449 4.109 -23.516 1 95.56 82 ASP A O 1
ATOM 644 N N . GLY A 1 83 ? 1.293 3.541 -21.641 1 91.75 83 GLY A N 1
ATOM 645 C CA . GLY A 1 83 ? 0.518 2.559 -22.375 1 91.75 83 GLY A CA 1
ATOM 646 C C . GLY A 1 83 ? -0.82 3.09 -22.859 1 91.75 83 GLY A C 1
ATOM 647 O O . GLY A 1 83 ? -1.101 4.285 -22.734 1 91.75 83 GLY A O 1
ATOM 648 N N . GLY A 1 84 ? -1.566 2.197 -23.5 1 89.69 84 GLY A N 1
ATOM 649 C CA . GLY A 1 84 ? -2.887 2.588 -23.969 1 89.69 84 GLY A CA 1
ATOM 650 C C . GLY A 1 84 ? -3.844 2.924 -22.844 1 89.69 84 GLY A C 1
ATOM 651 O O . GLY A 1 84 ? -4.613 3.883 -22.938 1 89.69 84 GLY A O 1
ATOM 652 N N . THR A 1 85 ? -3.713 2.205 -21.75 1 91 85 THR A N 1
ATOM 653 C CA . THR A 1 85 ? -4.68 2.346 -20.672 1 91 85 THR A CA 1
ATOM 654 C C . THR A 1 85 ? -4.031 2.982 -19.438 1 91 85 THR A C 1
ATOM 656 O O . THR A 1 85 ? -4.641 3.822 -18.781 1 91 85 THR A O 1
ATOM 659 N N . ILE A 1 86 ? -2.752 2.605 -19.219 1 94.44 86 ILE A N 1
ATOM 660 C CA . ILE A 1 86 ? -2.096 3.012 -17.984 1 94.44 86 ILE A CA 1
ATOM 661 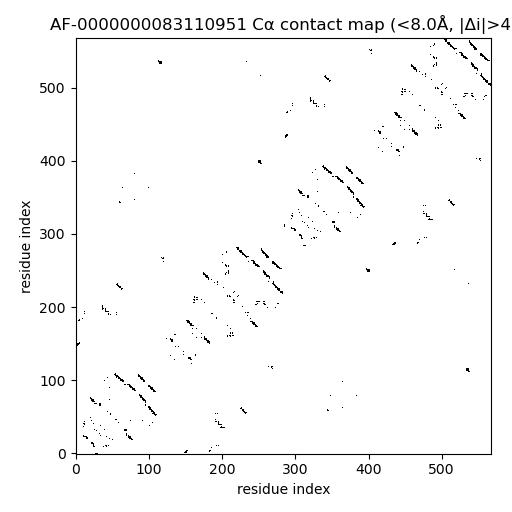C C . ILE A 1 86 ? -0.792 3.74 -18.297 1 94.44 86 ILE A C 1
ATOM 663 O O . ILE A 1 86 ? -0.06 3.344 -19.219 1 94.44 86 ILE A O 1
ATOM 667 N N . SER A 1 87 ? -0.561 4.816 -17.594 1 97.44 87 SER A N 1
ATOM 668 C CA . SER A 1 87 ? 0.719 5.516 -17.594 1 97.44 87 SER A CA 1
ATOM 669 C C . SER A 1 87 ? 1.31 5.586 -16.188 1 97.44 87 SER A C 1
ATOM 671 O O . SER A 1 87 ? 0.579 5.746 -15.219 1 97.44 87 SER A O 1
ATOM 673 N N . SER A 1 88 ? 2.621 5.465 -16.141 1 98.06 88 SER A N 1
ATOM 674 C CA . SER A 1 88 ? 3.293 5.488 -14.844 1 98.06 88 SER A CA 1
ATOM 675 C C . SER A 1 88 ? 4.43 6.508 -14.828 1 98.06 88 SER A C 1
ATOM 677 O O . SER A 1 88 ? 5.094 6.715 -15.844 1 98.06 88 SER A O 1
ATOM 679 N N . ARG A 1 89 ? 4.594 7.148 -13.68 1 98.56 89 ARG A N 1
ATOM 680 C CA . ARG A 1 89 ? 5.625 8.156 -13.461 1 98.56 89 ARG A CA 1
ATOM 681 C C . ARG A 1 89 ? 6.383 7.898 -12.164 1 98.56 89 ARG A C 1
ATOM 683 O O . ARG A 1 89 ? 5.809 7.402 -11.195 1 98.56 89 ARG A O 1
ATOM 690 N N . ARG A 1 90 ? 7.625 8.234 -12.195 1 98.38 90 ARG A N 1
ATOM 691 C CA . ARG A 1 90 ? 8.383 8.406 -10.953 1 98.38 90 ARG A CA 1
ATOM 692 C C . ARG A 1 90 ? 8.578 9.883 -10.633 1 98.38 90 ARG A C 1
ATOM 694 O O . ARG A 1 90 ? 8.898 10.68 -11.523 1 98.38 90 ARG A O 1
ATOM 701 N N . VAL A 1 91 ? 8.352 10.266 -9.43 1 98.69 91 VAL A N 1
ATOM 702 C CA . VAL A 1 91 ? 8.562 11.641 -8.984 1 98.69 91 VAL A CA 1
ATOM 703 C C . VAL A 1 91 ? 9.656 11.68 -7.922 1 98.69 91 VAL A C 1
ATOM 705 O O . VAL A 1 91 ? 9.594 10.945 -6.934 1 98.69 91 VAL A O 1
ATOM 708 N N . THR A 1 92 ? 10.633 12.508 -8.141 1 98.38 92 THR A N 1
ATOM 709 C CA . THR A 1 92 ? 11.688 12.758 -7.164 1 98.38 92 THR A CA 1
ATOM 710 C C . THR A 1 92 ? 11.641 14.203 -6.68 1 98.38 92 THR A C 1
ATOM 712 O O . THR A 1 92 ? 11.711 15.133 -7.48 1 98.38 92 THR A O 1
ATOM 715 N N . ALA A 1 93 ? 11.453 14.375 -5.422 1 98.5 93 ALA A N 1
ATOM 716 C CA . ALA A 1 93 ? 11.469 15.703 -4.82 1 98.5 93 ALA A CA 1
ATOM 717 C C . ALA A 1 93 ? 12.797 15.977 -4.125 1 98.5 93 ALA A C 1
ATOM 719 O O . ALA A 1 93 ? 13.281 15.141 -3.354 1 98.5 93 ALA A O 1
ATOM 720 N N . SER A 1 94 ? 13.367 17.188 -4.355 1 98.19 94 SER A N 1
ATOM 721 C CA . SER A 1 94 ? 14.688 17.484 -3.816 1 98.19 94 SER A CA 1
ATOM 722 C C . SER A 1 94 ? 14.805 18.953 -3.42 1 98.19 94 SER A C 1
ATOM 724 O O . SER A 1 94 ? 14.016 19.781 -3.863 1 98.19 94 SER A O 1
ATOM 726 N N . GLN A 1 95 ? 15.695 19.219 -2.527 1 97.81 95 GLN A N 1
ATOM 727 C CA . GLN A 1 95 ? 16.188 20.547 -2.195 1 97.81 95 GLN A CA 1
ATOM 728 C C . GLN A 1 95 ? 17.719 20.609 -2.314 1 97.81 95 GLN A C 1
ATOM 730 O O . GLN A 1 95 ? 18.422 19.828 -1.69 1 97.81 95 GLN A O 1
ATOM 735 N N . SER A 1 96 ? 18.234 21.531 -3.135 1 95.5 96 SER A N 1
ATOM 736 C CA . SER A 1 96 ? 19.672 21.719 -3.34 1 95.5 96 SER A CA 1
ATOM 737 C C . SER A 1 96 ? 20.344 20.406 -3.713 1 95.5 96 SER A C 1
ATOM 739 O O . SER A 1 96 ? 21.391 20.062 -3.148 1 95.5 96 SER A O 1
ATOM 741 N N . GLY A 1 97 ? 19.625 19.625 -4.449 1 94.25 97 GLY A N 1
ATOM 742 C CA . GLY A 1 97 ? 20.188 18.406 -4.984 1 94.25 97 GLY A CA 1
ATOM 743 C C . GLY A 1 97 ? 20.047 17.219 -4.051 1 94.25 97 GLY A C 1
ATOM 744 O O . GLY A 1 97 ? 20.375 16.078 -4.418 1 94.25 97 GLY A O 1
ATOM 745 N N . VAL A 1 98 ? 19.547 17.422 -2.873 1 95.5 98 VAL A N 1
ATOM 746 C CA . VAL A 1 98 ? 19.344 16.344 -1.911 1 95.5 98 VAL A CA 1
ATOM 747 C C . VAL A 1 98 ? 17.922 15.812 -2.012 1 95.5 98 VAL A C 1
ATOM 749 O O . VAL A 1 98 ? 16.953 16.562 -1.832 1 95.5 98 VAL A O 1
ATOM 752 N N . VAL A 1 99 ? 17.812 14.508 -2.232 1 96.94 99 VAL A N 1
ATOM 753 C CA . VAL A 1 99 ? 16.5 13.891 -2.406 1 96.94 99 VAL A CA 1
ATOM 754 C C . VAL A 1 99 ? 15.812 13.758 -1.052 1 96.94 99 VAL A C 1
ATOM 756 O O . VAL A 1 99 ? 16.375 13.172 -0.12 1 96.94 99 VAL A O 1
ATOM 759 N N . LEU A 1 100 ? 14.586 14.273 -0.993 1 97.38 100 LEU A N 1
ATOM 760 C CA . LEU A 1 100 ? 13.781 14.258 0.227 1 97.38 100 LEU A CA 1
ATOM 761 C C . LEU A 1 100 ? 12.711 13.172 0.154 1 97.38 100 LEU A C 1
ATOM 763 O O . LEU A 1 100 ? 12.234 12.695 1.187 1 97.38 100 LEU A O 1
ATOM 767 N N . PHE A 1 101 ? 12.32 12.906 -0.961 1 97.81 101 PHE A N 1
ATOM 768 C CA . PHE A 1 101 ? 11.078 12.188 -1.205 1 97.81 101 PHE A CA 1
ATOM 769 C C . PHE A 1 101 ? 11.094 11.531 -2.58 1 97.81 101 PHE A C 1
ATOM 771 O O . PHE A 1 101 ? 11.57 12.117 -3.551 1 97.81 101 PHE A O 1
ATOM 778 N N . GLU A 1 102 ? 10.578 10.258 -2.707 1 98.5 102 GLU A N 1
ATOM 779 C CA . GLU A 1 102 ? 10.383 9.594 -3.988 1 98.5 102 GLU A CA 1
ATOM 780 C C . GLU A 1 102 ? 9.031 8.891 -4.043 1 98.5 102 GLU A C 1
ATOM 782 O O . GLU A 1 102 ? 8.586 8.305 -3.051 1 98.5 102 GLU A O 1
ATOM 787 N N . ALA A 1 103 ? 8.438 8.922 -5.266 1 98.56 103 ALA A N 1
ATOM 788 C CA . ALA A 1 103 ? 7.125 8.305 -5.434 1 98.56 103 ALA A CA 1
ATOM 789 C C . ALA A 1 103 ? 6.996 7.656 -6.809 1 98.56 103 ALA A C 1
ATOM 791 O O . ALA A 1 103 ? 7.66 8.07 -7.762 1 98.56 103 ALA A O 1
ATOM 792 N N . LEU A 1 104 ? 6.273 6.605 -6.832 1 98.56 104 LEU A N 1
ATOM 793 C CA . LEU A 1 104 ? 5.734 6.027 -8.055 1 98.56 104 LEU A CA 1
ATOM 794 C C . LEU A 1 104 ? 4.23 6.273 -8.156 1 98.56 104 LEU A C 1
ATOM 796 O O . LEU A 1 104 ? 3.494 6.035 -7.195 1 98.56 104 LEU A O 1
ATOM 800 N N . ALA A 1 105 ? 3.818 6.758 -9.281 1 98.62 105 ALA A N 1
ATOM 801 C CA . ALA A 1 105 ? 2.404 7.055 -9.5 1 98.62 105 ALA A CA 1
ATOM 802 C C . ALA A 1 105 ? 1.897 6.414 -10.781 1 98.62 105 ALA A C 1
ATOM 804 O O . ALA A 1 105 ? 2.66 6.223 -11.734 1 98.62 105 ALA A O 1
ATOM 805 N N . SER A 1 106 ? 0.663 6.117 -10.789 1 98.56 106 SER A N 1
ATOM 806 C CA . SER A 1 106 ? 0.019 5.488 -11.938 1 98.56 106 SER A CA 1
ATOM 807 C C . SER A 1 106 ? -1.305 6.168 -12.273 1 98.56 106 SER A C 1
ATOM 809 O O . SER A 1 106 ? -2.049 6.562 -11.367 1 98.56 106 SER A O 1
ATOM 811 N N . PHE A 1 107 ? -1.548 6.332 -13.539 1 98.12 107 PHE A N 1
ATOM 812 C CA . PHE A 1 107 ? -2.707 7.039 -14.07 1 98.12 107 PHE A CA 1
ATOM 813 C C . PHE A 1 107 ? -3.43 6.195 -15.109 1 98.12 107 PHE A C 1
ATOM 815 O O . PHE A 1 107 ? -2.807 5.383 -15.805 1 98.12 107 PHE A O 1
ATOM 822 N N . THR A 1 108 ? -4.711 6.379 -15.18 1 96.25 108 THR A N 1
ATOM 823 C CA . THR A 1 108 ? -5.473 5.562 -16.125 1 96.25 108 THR A CA 1
ATOM 824 C C . THR A 1 108 ? -6.59 6.383 -16.766 1 96.25 108 THR A C 1
ATOM 826 O O . THR A 1 108 ? -6.961 7.441 -16.25 1 96.25 108 THR A O 1
ATOM 829 N N . ILE A 1 109 ? -7.043 5.867 -17.891 1 93 109 ILE A N 1
ATOM 830 C CA . ILE A 1 109 ? -8.25 6.418 -18.5 1 93 109 ILE A CA 1
ATOM 831 C C . ILE A 1 109 ? -9.484 5.895 -17.766 1 93 109 ILE A C 1
ATOM 833 O O . ILE A 1 109 ? -9.43 4.836 -17.125 1 93 109 ILE A O 1
ATOM 837 N N . VAL A 1 110 ? -10.539 6.621 -17.859 1 87.56 110 VAL A N 1
ATOM 838 C CA . VAL A 1 110 ? -11.789 6.195 -17.25 1 87.56 110 VAL A CA 1
ATOM 839 C C . VAL A 1 110 ? -12.469 5.152 -18.125 1 87.56 110 VAL A C 1
ATOM 841 O O . VAL A 1 110 ? -12.648 5.367 -19.328 1 87.56 110 VAL A O 1
ATOM 844 N N . VAL A 1 111 ? -12.688 4.027 -17.516 1 85.81 111 VAL A N 1
ATOM 845 C CA . VAL A 1 111 ? -13.375 2.955 -18.219 1 85.81 111 VAL A CA 1
ATOM 846 C C . VAL A 1 111 ? -14.609 2.525 -17.438 1 85.81 111 VAL A C 1
ATOM 848 O O . VAL A 1 111 ? -14.539 2.289 -16.234 1 85.81 111 VAL A O 1
ATOM 851 N N . ASP A 1 112 ? -15.742 2.477 -18.109 1 87.19 112 ASP A N 1
ATOM 852 C CA . ASP A 1 112 ? -16.969 1.984 -17.5 1 87.19 112 ASP A CA 1
ATOM 853 C C . ASP A 1 112 ? -17.125 0.479 -17.719 1 87.19 112 ASP A C 1
ATOM 855 O O . ASP A 1 112 ? -17.359 0.021 -18.828 1 87.19 112 ASP A O 1
ATOM 859 N N . ASP A 1 113 ? -17.016 -0.269 -16.641 1 91 113 ASP A N 1
ATOM 860 C CA . ASP A 1 113 ? -17.125 -1.725 -16.672 1 91 113 ASP A CA 1
ATOM 861 C C . ASP A 1 113 ? -17.703 -2.264 -15.367 1 91 113 ASP A C 1
ATOM 863 O O . ASP A 1 113 ? -18.906 -2.133 -15.117 1 91 113 ASP A O 1
ATOM 867 N N . VAL A 1 114 ? -16.906 -2.719 -14.492 1 90.19 114 VAL A N 1
ATOM 868 C CA . VAL A 1 114 ? -17.406 -3.252 -13.227 1 90.19 114 VAL A CA 1
ATOM 869 C C . VAL A 1 114 ? -17.359 -2.17 -12.148 1 90.19 114 VAL A C 1
ATOM 871 O O . VAL A 1 114 ? -16.422 -1.357 -12.125 1 90.19 114 VAL A O 1
ATOM 874 N N . ASP A 1 115 ? -18.359 -2.135 -11.281 1 93.88 115 ASP A N 1
ATOM 875 C CA . ASP A 1 115 ? -18.375 -1.225 -10.141 1 93.88 115 ASP A CA 1
ATOM 876 C C . ASP A 1 115 ? -18.859 -1.933 -8.875 1 93.88 115 ASP A C 1
ATOM 878 O O . ASP A 1 115 ? -20.078 -2.096 -8.688 1 93.88 115 ASP A O 1
ATOM 882 N N . TRP A 1 116 ? -17.906 -2.314 -8.109 1 95.06 116 TRP A N 1
ATOM 883 C CA . TRP A 1 116 ? -18.188 -3 -6.852 1 95.06 116 TRP A CA 1
ATOM 884 C C . TRP A 1 116 ? -17.312 -2.461 -5.727 1 95.06 116 TRP A C 1
ATOM 886 O O . TRP A 1 116 ? -16.141 -2.174 -5.93 1 95.06 116 TRP A O 1
ATOM 896 N N . GLN A 1 117 ? -17.922 -2.25 -4.531 1 97.12 117 GLN A N 1
ATOM 897 C CA . GLN A 1 117 ? -17.156 -1.836 -3.355 1 97.12 117 GLN A CA 1
ATOM 898 C C . GLN A 1 117 ? -17.75 -2.426 -2.08 1 97.12 117 GLN A C 1
ATOM 900 O O . GLN A 1 117 ? -18.938 -2.793 -2.047 1 97.12 117 GLN A O 1
ATOM 905 N N . GLN A 1 118 ? -16.922 -2.508 -1.075 1 97 118 GLN A N 1
ATOM 906 C CA . GLN A 1 118 ? -17.438 -2.834 0.253 1 97 118 GLN A CA 1
ATOM 907 C C . GLN A 1 118 ? -18.344 -1.725 0.783 1 97 118 GLN A C 1
ATOM 909 O O . GLN A 1 118 ? -18.219 -0.571 0.364 1 97 118 GLN A O 1
ATOM 914 N N . ARG A 1 119 ? -19.172 -2.127 1.688 1 96.62 119 ARG A N 1
ATOM 915 C CA . ARG A 1 119 ? -20.094 -1.162 2.256 1 96.62 119 ARG A CA 1
ATOM 916 C C . ARG A 1 119 ? -19.422 -0.281 3.295 1 96.62 119 ARG A C 1
ATOM 918 O O . ARG A 1 119 ? -18.594 -0.758 4.074 1 96.62 119 ARG A O 1
ATOM 925 N N . MET A 1 120 ? -19.734 1.042 3.225 1 98.25 120 MET A N 1
ATOM 926 C CA . MET A 1 120 ? -19.312 1.945 4.297 1 98.25 120 MET A CA 1
ATOM 927 C C . MET A 1 120 ? -19.812 1.447 5.648 1 98.25 120 MET A C 1
ATOM 929 O O . MET A 1 120 ? -20.953 0.994 5.773 1 98.25 120 MET A O 1
ATOM 933 N N . PRO A 1 121 ? -18.969 1.52 6.641 1 97.62 121 PRO A N 1
ATOM 934 C CA . PRO A 1 121 ? -19.438 1.095 7.961 1 97.62 121 PRO A CA 1
ATOM 935 C C . PRO A 1 121 ? -20.609 1.928 8.469 1 97.62 121 PRO A C 1
ATOM 937 O O . PRO A 1 121 ? -20.734 3.105 8.125 1 97.62 121 PRO A O 1
ATOM 940 N N . ASP A 1 122 ? -21.422 1.233 9.266 1 97.56 122 ASP A N 1
ATOM 941 C CA . ASP A 1 122 ? -22.531 1.927 9.914 1 97.56 122 ASP A CA 1
ATOM 942 C C . ASP A 1 122 ? -22.047 2.723 11.125 1 97.56 122 ASP A C 1
ATOM 944 O O . ASP A 1 122 ? -21.672 2.143 12.141 1 97.56 122 ASP A O 1
ATOM 948 N N . VAL A 1 123 ? -22.062 4.035 11 1 98.06 123 VAL A N 1
ATOM 949 C CA . VAL A 1 123 ? -21.609 4.906 12.078 1 98.06 123 VAL A CA 1
ATOM 950 C C . VAL A 1 123 ? -22.578 6.082 12.242 1 98.06 123 VAL A C 1
ATOM 952 O O . VAL A 1 123 ? -23.359 6.371 11.336 1 98.06 123 VAL A O 1
ATOM 955 N N . ALA A 1 124 ? -22.469 6.781 13.391 1 98 124 ALA A N 1
ATOM 956 C CA . ALA A 1 124 ? -23.266 7.992 13.594 1 98 124 ALA A CA 1
ATOM 957 C C . ALA A 1 124 ? -22.844 9.086 12.617 1 98 124 ALA A C 1
ATOM 959 O O . ALA A 1 124 ? -21.672 9.203 12.266 1 98 124 ALA A O 1
ATOM 960 N N . GLY A 1 125 ? -23.766 9.875 12.219 1 98 125 GLY A N 1
ATOM 961 C CA . GLY A 1 125 ? -23.5 10.961 11.297 1 98 125 GLY A CA 1
ATOM 962 C C . GLY A 1 125 ? -22.688 12.086 11.922 1 98 125 GLY A C 1
ATOM 963 O O . GLY A 1 125 ? -22.453 12.094 13.133 1 98 125 GLY A O 1
ATOM 964 N N . PRO A 1 126 ? -22.266 12.977 11.117 1 97.81 126 PRO A N 1
ATOM 965 C CA . PRO A 1 126 ? -21.391 14.047 11.609 1 97.81 126 PRO A CA 1
ATOM 966 C C . PRO A 1 126 ? -22.078 14.906 12.672 1 97.81 126 PRO A C 1
ATOM 968 O O . PRO A 1 126 ? -21.406 15.461 13.555 1 97.81 126 PRO A O 1
ATOM 971 N N . ASP A 1 127 ? -23.359 15.016 12.664 1 96.94 127 ASP A N 1
ATOM 972 C CA . ASP A 1 127 ? -24.078 15.859 13.617 1 96.94 127 ASP A CA 1
ATOM 973 C C . ASP A 1 127 ? -24 15.273 15.023 1 96.94 127 ASP A C 1
ATOM 975 O O . ASP A 1 127 ? -24.172 15.992 16.016 1 96.94 127 ASP A O 1
ATOM 979 N N . ALA A 1 128 ? -23.766 14.047 15.078 1 96.94 128 ALA A N 1
ATOM 980 C CA . ALA A 1 128 ? -23.719 13.359 16.359 1 96.94 128 ALA A CA 1
ATOM 981 C C . ALA A 1 128 ? -22.281 13.32 16.906 1 96.94 128 ALA A C 1
ATOM 983 O O . ALA A 1 128 ? -22.047 12.883 18.031 1 96.94 128 ALA A O 1
ATOM 984 N N . ALA A 1 129 ? -21.344 13.742 16.156 1 96.94 129 ALA A N 1
ATOM 985 C CA . ALA A 1 129 ? -19.922 13.68 16.516 1 96.94 129 ALA A CA 1
ATOM 986 C C . ALA A 1 129 ? -19.453 15.023 17.078 1 96.94 129 ALA A C 1
ATOM 988 O O . ALA A 1 129 ? -20 16.078 16.734 1 96.94 129 ALA A O 1
ATOM 989 N N . ARG A 1 130 ? -18.438 15 17.906 1 95.69 130 ARG A N 1
ATOM 990 C CA . ARG A 1 130 ? -17.891 16.203 18.516 1 95.69 130 ARG A CA 1
ATOM 991 C C . ARG A 1 130 ? -16.766 16.797 17.656 1 95.69 130 ARG A C 1
ATOM 993 O O . ARG A 1 130 ? -15.969 16.047 17.078 1 95.69 130 ARG A O 1
ATOM 1000 N N . GLY A 1 131 ? -16.703 18.125 17.656 1 95 131 GLY A N 1
ATOM 1001 C CA . GLY A 1 131 ? -15.648 18.797 16.922 1 95 131 GLY A CA 1
ATOM 1002 C C . GLY A 1 131 ? -14.305 18.766 17.625 1 95 131 GLY A C 1
ATOM 1003 O O . GLY A 1 131 ? -14.234 18.766 18.859 1 95 131 GLY A O 1
ATOM 1004 N N . LEU A 1 132 ? -13.305 18.75 16.797 1 92.56 132 LEU A N 1
ATOM 1005 C CA . LEU A 1 132 ? -11.945 18.734 17.328 1 92.56 132 LEU A CA 1
ATOM 1006 C C . LEU A 1 132 ? -11.711 19.891 18.297 1 92.56 132 LEU A C 1
ATOM 1008 O O . LEU A 1 132 ? -11.109 19.719 19.359 1 92.56 132 LEU A O 1
ATOM 1012 N N . GLU A 1 133 ? -12.188 21.047 17.984 1 89.06 133 GLU A N 1
ATOM 1013 C CA . GLU A 1 133 ? -12.008 22.234 18.812 1 89.06 133 GLU A CA 1
ATOM 1014 C C . GLU A 1 133 ? -12.617 22.031 20.203 1 89.06 133 GLU A C 1
ATOM 1016 O O . GLU A 1 133 ? -12.016 22.375 21.219 1 89.06 133 GLU A O 1
ATOM 1021 N N . ASP A 1 134 ? -13.758 21.484 20.203 1 91.31 134 ASP A N 1
ATOM 1022 C CA . ASP A 1 134 ? -14.438 21.219 21.469 1 91.31 134 ASP A CA 1
ATOM 1023 C C . ASP A 1 134 ? -13.688 20.188 22.281 1 91.31 134 ASP A C 1
ATOM 1025 O O . ASP A 1 134 ? -13.547 20.328 23.5 1 91.31 134 ASP A O 1
ATOM 1029 N N . LEU A 1 135 ? -13.203 19.203 21.625 1 92.69 135 LEU A N 1
ATOM 1030 C CA . LEU A 1 135 ? -12.523 18.094 22.297 1 92.69 135 LEU A CA 1
ATOM 1031 C C . LEU A 1 135 ? -11.203 18.562 22.906 1 92.69 135 LEU A C 1
ATOM 1033 O O . LEU A 1 135 ? -10.781 18.047 23.938 1 92.69 135 LEU A O 1
ATOM 1037 N N . LEU A 1 136 ? -10.617 19.562 22.297 1 90.69 136 LEU A N 1
ATOM 1038 C CA . LEU A 1 136 ? -9.281 19.953 22.734 1 90.69 136 LEU A CA 1
ATOM 1039 C C . LEU A 1 136 ? -9.32 21.203 23.594 1 90.69 136 LEU A C 1
ATOM 1041 O O . LEU A 1 136 ? -8.297 21.609 24.156 1 90.69 136 LEU A O 1
ATOM 1045 N N . THR A 1 137 ? -10.438 21.844 23.766 1 90.44 137 THR A N 1
ATOM 1046 C CA . THR A 1 137 ? -10.617 23.062 24.562 1 90.44 137 THR A CA 1
ATOM 1047 C C . THR A 1 137 ? -10.062 22.875 25.969 1 90.44 137 THR A C 1
ATOM 1049 O O . THR A 1 137 ? -9.367 23.75 26.484 1 90.44 137 THR A O 1
ATOM 1052 N N . PRO A 1 138 ? -10.289 21.703 26.641 1 90.88 138 PRO A N 1
ATOM 1053 C CA . PRO A 1 138 ? -9.758 21.516 27.984 1 90.88 138 PRO A CA 1
ATOM 1054 C C . PRO A 1 138 ? -8.234 21.547 28.031 1 90.88 138 PRO A C 1
ATOM 1056 O O . PRO A 1 138 ? -7.645 21.719 29.094 1 90.88 138 PRO A O 1
ATOM 1059 N N . TYR A 1 139 ? -7.668 21.359 26.875 1 89.75 139 TYR A N 1
ATOM 1060 C CA . TYR A 1 139 ? -6.211 21.281 26.812 1 89.75 139 TYR A CA 1
ATOM 1061 C C . TYR A 1 139 ? -5.617 22.531 26.156 1 89.75 139 TYR A C 1
ATOM 1063 O O . TYR A 1 139 ? -4.469 22.516 25.703 1 89.75 139 TYR A O 1
ATOM 1071 N N . ALA A 1 140 ? -6.277 23.531 25.984 1 85 140 ALA A N 1
ATOM 1072 C CA . ALA A 1 140 ? -5.902 24.734 25.219 1 85 140 ALA A CA 1
ATOM 1073 C C . ALA A 1 140 ? -4.578 25.297 25.719 1 85 140 ALA A C 1
ATOM 1075 O O . ALA A 1 140 ? -3.779 25.812 24.922 1 85 140 ALA A O 1
ATOM 1076 N N . GLU A 1 141 ? -4.301 25.234 26.922 1 83.94 141 GLU A N 1
ATOM 1077 C CA . GLU A 1 141 ? -3.1 25.812 27.516 1 83.94 141 GLU A CA 1
ATOM 1078 C C . GLU A 1 141 ? -1.847 25.062 27.078 1 83.94 141 GLU A C 1
ATOM 1080 O O . GLU A 1 141 ? -0.756 25.641 27.031 1 83.94 141 GLU A O 1
ATOM 1085 N N . GLU A 1 142 ? -2.086 23.812 26.734 1 81.88 142 GLU A N 1
ATOM 1086 C CA . GLU A 1 142 ? -0.962 23 26.297 1 81.88 142 GLU A CA 1
ATOM 1087 C C . GLU A 1 142 ? -0.507 23.375 24.891 1 81.88 142 GLU A C 1
ATOM 1089 O O . GLU A 1 142 ? 0.63 23.094 24.5 1 81.88 142 GLU A O 1
ATOM 1094 N N . PHE A 1 143 ? -1.39 23.891 24.156 1 73.25 143 PHE A N 1
ATOM 1095 C CA . PHE A 1 143 ? -1.126 24.109 22.734 1 73.25 143 PHE A CA 1
ATOM 1096 C C . PHE A 1 143 ? -0.757 25.562 22.469 1 73.25 143 PHE A C 1
ATOM 1098 O O . PHE A 1 143 ? -0.363 25.906 21.359 1 73.25 143 PHE A O 1
ATOM 1105 N N . GLY A 1 144 ? -0.684 26.25 23.484 1 65 144 GLY A N 1
ATOM 1106 C CA . GLY A 1 144 ? -0.42 27.672 23.312 1 65 144 GLY A CA 1
ATOM 1107 C C . GLY A 1 144 ? -1.37 28.344 22.328 1 65 144 GLY A C 1
ATOM 1108 O O . GLY A 1 144 ? -2.574 28.078 22.344 1 65 144 GLY A O 1
ATOM 1109 N N . ASP A 1 145 ? -0.906 29.219 21.562 1 58.03 145 ASP A N 1
ATOM 1110 C CA . ASP A 1 145 ? -1.686 30.016 20.609 1 58.03 145 ASP A CA 1
ATOM 1111 C C . ASP A 1 145 ? -2.076 29.172 19.391 1 58.03 145 ASP A C 1
ATOM 1113 O O . ASP A 1 145 ? -2.709 29.688 18.469 1 58.03 145 ASP A O 1
ATOM 1117 N N . TRP A 1 146 ? -1.759 27.891 19.391 1 56.53 146 TRP A N 1
ATOM 1118 C CA . TRP A 1 146 ? -1.94 27 18.25 1 56.53 146 TRP A CA 1
ATOM 1119 C C . TRP A 1 146 ? -3.404 26.609 18.094 1 56.53 146 TRP A C 1
ATOM 1121 O O . TRP A 1 146 ? -3.879 26.375 16.984 1 56.53 146 TRP A O 1
ATOM 1131 N N . TRP A 1 147 ? -4.191 26.719 19.203 1 54.81 147 TRP A N 1
ATOM 1132 C CA . TRP A 1 147 ? -5.504 26.094 19.297 1 54.81 147 TRP A CA 1
ATOM 1133 C C . TRP A 1 147 ? -6.523 26.844 18.438 1 54.81 147 TRP A C 1
ATOM 1135 O O . TRP A 1 147 ? -7.352 26.219 17.766 1 54.81 147 TRP A O 1
ATOM 1145 N N . PRO A 1 148 ? -6.664 28.078 18.609 1 54.78 148 PRO A N 1
ATOM 1146 C CA . PRO A 1 148 ? -7.777 28.781 17.953 1 54.78 148 PRO A CA 1
ATOM 1147 C C . PRO A 1 148 ? -7.605 28.875 16.438 1 54.78 148 PRO A C 1
ATOM 1149 O O . PRO A 1 148 ? -8.375 29.578 15.773 1 54.78 148 PRO A O 1
ATOM 1152 N N . ARG A 1 149 ? -6.805 27.969 15.828 1 61.75 149 ARG A N 1
ATOM 1153 C CA . ARG A 1 149 ? -6.469 28.359 14.469 1 61.75 149 ARG A CA 1
ATOM 1154 C C . ARG A 1 149 ? -7.383 27.672 13.453 1 61.75 149 ARG A C 1
ATOM 1156 O O . ARG A 1 149 ? -7.852 26.562 13.695 1 61.75 149 ARG A O 1
ATOM 1163 N N . GLN A 1 150 ? -7.688 28.453 12.453 1 71 150 GLN A N 1
ATOM 1164 C CA . GLN A 1 150 ? -8.406 27.938 11.289 1 71 150 GLN A CA 1
ATOM 1165 C C . GLN A 1 150 ? -7.68 26.766 10.664 1 71 150 GLN A C 1
ATOM 1167 O O . GLN A 1 150 ? -6.449 26.672 10.727 1 71 150 GLN A O 1
ATOM 1172 N N . ARG A 1 151 ? -8.492 25.844 10.195 1 87.88 151 ARG A N 1
ATOM 1173 C CA . ARG A 1 151 ? -7.988 24.641 9.516 1 87.88 151 ARG A CA 1
ATOM 1174 C C . ARG A 1 151 ? -8.648 24.484 8.156 1 87.88 151 ARG A C 1
ATOM 1176 O O . ARG A 1 151 ? -9.773 24.938 7.938 1 87.88 151 ARG A O 1
ATOM 1183 N N . PRO A 1 152 ? -7.898 23.875 7.23 1 93.75 152 PRO A N 1
ATOM 1184 C CA . PRO A 1 152 ? -8.5 23.656 5.914 1 93.75 152 PRO A CA 1
ATOM 1185 C C . PRO A 1 152 ? -9.727 22.75 5.977 1 93.75 152 PRO A C 1
ATOM 1187 O O . PRO A 1 152 ? -10.602 22.828 5.105 1 93.75 152 PRO A O 1
ATOM 1190 N N . PHE A 1 153 ? -9.781 21.938 7.02 1 96.25 153 PHE A N 1
ATOM 1191 C CA . PHE A 1 153 ? -10.883 20.984 7.145 1 96.25 153 PHE A CA 1
ATOM 1192 C C . PHE A 1 153 ? -11.484 21.047 8.547 1 96.25 153 PHE A C 1
ATOM 1194 O O . PHE A 1 153 ? -10.758 21.125 9.539 1 96.25 153 PHE A O 1
ATOM 1201 N N . SER A 1 154 ? -12.844 21.047 8.555 1 96.06 154 SER A N 1
ATOM 1202 C CA . SER A 1 154 ? -13.531 20.734 9.805 1 96.06 154 SER A CA 1
ATOM 1203 C C . SER A 1 154 ? -13.477 19.234 10.109 1 96.06 154 SER A C 1
ATOM 1205 O O . SER A 1 154 ? -13.648 18.406 9.211 1 96.06 154 SER A O 1
ATOM 1207 N N . MET A 1 155 ? -13.172 18.953 11.336 1 96.69 155 MET A N 1
ATOM 1208 C CA . MET A 1 155 ? -13.031 17.547 11.727 1 96.69 155 MET A CA 1
ATOM 1209 C C . MET A 1 155 ? -13.922 17.234 12.93 1 96.69 155 MET A C 1
ATOM 1211 O O . MET A 1 155 ? -13.922 17.969 13.914 1 96.69 155 MET A O 1
ATOM 1215 N N . ARG A 1 156 ? -14.703 16.172 12.828 1 97.88 156 ARG A N 1
ATOM 1216 C CA . ARG A 1 156 ? -15.539 15.648 13.906 1 97.88 156 ARG A CA 1
ATOM 1217 C C . ARG A 1 156 ? -15.203 14.188 14.203 1 97.88 156 ARG A C 1
ATOM 1219 O O . ARG A 1 156 ? -15.234 13.344 13.305 1 97.88 156 ARG A O 1
ATOM 1226 N N . TYR A 1 157 ? -14.906 13.906 15.461 1 97.44 157 TYR A N 1
ATOM 1227 C CA . TYR A 1 157 ? -14.367 12.609 15.852 1 97.44 157 TYR A CA 1
ATOM 1228 C C . TYR A 1 157 ? -15.445 11.727 16.469 1 97.44 157 TYR A C 1
ATOM 1230 O O . TYR A 1 157 ? -16.188 12.156 17.344 1 97.44 157 TYR A O 1
ATOM 1238 N N . LEU A 1 158 ? -15.523 10.453 15.977 1 97.94 158 LEU A N 1
ATOM 1239 C CA . LEU A 1 158 ? -16.391 9.453 16.578 1 97.94 158 LEU A CA 1
ATOM 1240 C C . LEU A 1 158 ? -15.664 8.664 17.656 1 97.94 158 LEU A C 1
ATOM 1242 O O . LEU A 1 158 ? -16.297 8.008 18.484 1 97.94 158 LEU A O 1
ATOM 1246 N N . ASP A 1 159 ? -14.32 8.648 17.641 1 97.06 159 ASP A N 1
ATOM 1247 C CA . ASP A 1 159 ? -13.422 8.031 18.625 1 97.06 159 ASP A CA 1
ATOM 1248 C C . ASP A 1 159 ? -12.492 9.07 19.234 1 97.06 159 ASP A C 1
ATOM 1250 O O . ASP A 1 159 ? -12.234 10.117 18.641 1 97.06 159 ASP A O 1
ATOM 1254 N N . PRO A 1 160 ? -11.992 8.852 20.469 1 95.38 160 PRO A N 1
ATOM 1255 C CA . PRO A 1 160 ? -11.109 9.844 21.094 1 95.38 160 PRO A CA 1
ATOM 1256 C C . PRO A 1 160 ? -9.82 10.055 20.297 1 95.38 160 PRO A C 1
ATOM 1258 O O . PRO A 1 160 ? -9.117 9.094 19.984 1 95.38 160 PRO A O 1
ATOM 1261 N N . PRO A 1 161 ? -9.523 11.305 19.984 1 95.06 161 PRO A N 1
ATOM 1262 C CA . PRO A 1 161 ? -8.211 11.562 19.406 1 95.06 161 PRO A CA 1
ATOM 1263 C C . PRO A 1 161 ? -7.066 11.297 20.375 1 95.06 161 PRO A C 1
ATOM 1265 O O . PRO A 1 161 ? -7.297 11.141 21.578 1 95.06 161 PRO A O 1
ATOM 1268 N N . PRO A 1 162 ? -5.863 11.305 19.891 1 94.5 162 PRO A N 1
ATOM 1269 C CA . PRO A 1 162 ? -4.734 10.867 20.703 1 94.5 162 PRO A CA 1
ATOM 1270 C C . PRO A 1 162 ? -4.621 11.633 22.031 1 94.5 162 PRO A C 1
ATOM 1272 O O . PRO A 1 162 ? -4.387 11.031 23.078 1 94.5 162 PRO A O 1
ATOM 1275 N N . ARG A 1 163 ? -4.801 12.891 22.031 1 93.81 163 ARG A N 1
ATOM 1276 C CA . ARG A 1 163 ? -4.621 13.664 23.25 1 93.81 163 ARG A CA 1
ATOM 1277 C C . ARG A 1 163 ? -5.672 13.289 24.297 1 93.81 163 ARG A C 1
ATOM 1279 O O . ARG A 1 163 ? -5.367 13.188 25.484 1 93.81 163 ARG A O 1
ATOM 1286 N N . VAL A 1 164 ? -6.879 13.188 23.828 1 94.69 164 VAL A N 1
ATOM 1287 C CA . VAL A 1 164 ? -7.969 12.789 24.719 1 94.69 164 VAL A CA 1
ATOM 1288 C C . VAL A 1 164 ? -7.742 11.367 25.219 1 94.69 164 VAL A C 1
ATOM 1290 O O . VAL A 1 164 ? -7.938 11.07 26.391 1 94.69 164 VAL A O 1
ATOM 1293 N N . ALA A 1 165 ? -7.258 10.523 24.375 1 94.56 165 ALA A N 1
ATOM 1294 C CA . ALA A 1 165 ? -7.023 9.117 24.688 1 94.56 165 ALA A CA 1
ATOM 1295 C C . ALA A 1 165 ? -5.973 8.969 25.781 1 94.56 165 ALA A C 1
ATOM 1297 O O . ALA A 1 165 ? -6.012 8.016 26.578 1 94.56 165 ALA A O 1
ATOM 1298 N N . LEU A 1 166 ? -5.051 9.875 25.875 1 91.94 166 LEU A N 1
ATOM 1299 C CA . LEU A 1 166 ? -3.988 9.828 26.875 1 91.94 166 LEU A CA 1
ATOM 1300 C C . LEU A 1 166 ? -4.562 9.891 28.281 1 91.94 166 LEU A C 1
ATOM 1302 O O . LEU A 1 166 ? -3.961 9.367 29.234 1 91.94 166 LEU A O 1
ATOM 1306 N N . ASP A 1 167 ? -5.656 10.445 28.422 1 93.69 167 ASP A N 1
ATOM 1307 C CA . ASP A 1 167 ? -6.25 10.625 29.75 1 93.69 167 ASP A CA 1
ATOM 1308 C C . ASP A 1 167 ? -7.09 9.414 30.141 1 93.69 167 ASP A C 1
ATOM 1310 O O . ASP A 1 167 ? -7.543 9.312 31.281 1 93.69 167 ASP A O 1
ATOM 1314 N N . LEU A 1 168 ? -7.309 8.578 29.172 1 93.31 168 LEU A N 1
ATOM 1315 C CA . LEU A 1 168 ? -8.055 7.363 29.484 1 93.31 168 LEU A CA 1
ATOM 1316 C C . LEU A 1 168 ? -7.164 6.324 30.141 1 93.31 168 LEU A C 1
ATOM 1318 O O . LEU A 1 168 ? -5.996 6.18 29.781 1 93.31 168 LEU A O 1
ATOM 1322 N N . SER A 1 169 ? -7.676 5.668 31.156 1 92.19 169 SER A N 1
ATOM 1323 C CA . SER A 1 169 ? -6.906 4.66 31.875 1 92.19 169 SER A CA 1
ATOM 1324 C C . SER A 1 169 ? -6.484 3.52 30.953 1 92.19 169 SER A C 1
ATOM 1326 O O . SER A 1 169 ? -5.332 3.088 30.984 1 92.19 169 SER A O 1
ATOM 1328 N N . ASP A 1 170 ? -7.441 3.057 30.125 1 90.06 170 ASP A N 1
ATOM 1329 C CA . ASP A 1 170 ? -7.152 2.012 29.141 1 90.06 170 ASP A CA 1
ATOM 1330 C C . ASP A 1 170 ? -7.141 2.576 27.719 1 90.06 170 ASP A C 1
ATOM 1332 O O . ASP A 1 170 ? -8.008 3.371 27.359 1 90.06 170 ASP A O 1
ATOM 1336 N N . PRO A 1 171 ? -6.129 2.166 27.016 1 86.62 171 PRO A N 1
ATOM 1337 C CA . PRO A 1 171 ? -6.129 2.637 25.625 1 86.62 171 PRO A CA 1
ATOM 1338 C C . PRO A 1 171 ? -7.316 2.107 24.828 1 86.62 171 PRO A C 1
ATOM 1340 O O . PRO A 1 171 ? -7.684 0.938 24.969 1 86.62 171 PRO A O 1
ATOM 1343 N N . PRO A 1 172 ? -7.891 3.008 24.078 1 90.81 172 PRO A N 1
ATOM 1344 C CA . PRO A 1 172 ? -8.93 2.521 23.172 1 90.81 172 PRO A CA 1
ATOM 1345 C C . PRO A 1 172 ? -8.367 1.643 22.047 1 90.81 172 PRO A C 1
ATOM 1347 O O . PRO A 1 172 ? -7.152 1.59 21.844 1 90.81 172 PRO A O 1
ATOM 1350 N N . PRO A 1 173 ? -9.32 0.863 21.375 1 91.44 173 PRO A N 1
ATOM 1351 C CA . PRO A 1 173 ? -8.852 0.157 20.188 1 91.44 173 PRO A CA 1
ATOM 1352 C C . PRO A 1 173 ? -8.195 1.089 19.172 1 91.44 173 PRO A C 1
ATOM 1354 O O . PRO A 1 173 ? -8.523 2.277 19.109 1 91.44 173 PRO A O 1
ATOM 1357 N N . PRO A 1 174 ? -7.23 0.576 18.422 1 94.62 174 PRO A N 1
ATOM 1358 C CA . PRO A 1 174 ? -6.527 1.428 17.469 1 94.62 174 PRO A CA 1
ATOM 1359 C C . PRO A 1 174 ? -7.371 1.748 16.234 1 94.62 174 PRO A C 1
ATOM 1361 O O . PRO A 1 174 ? -6.984 1.404 15.109 1 94.62 174 PRO A O 1
ATOM 1364 N N . ARG A 1 175 ? -8.453 2.367 16.484 1 96.12 175 ARG A N 1
ATOM 1365 C CA . ARG A 1 175 ? -9.383 2.797 15.445 1 96.12 175 ARG A CA 1
ATOM 1366 C C . ARG A 1 175 ? -9.797 4.25 15.648 1 96.12 175 ARG A C 1
ATOM 1368 O O . ARG A 1 175 ? -10.023 4.684 16.781 1 96.12 175 ARG A O 1
ATOM 1375 N N . LEU A 1 176 ? -9.766 4.984 14.625 1 97.31 176 LEU A N 1
ATOM 1376 C CA . LEU A 1 176 ? -10.125 6.398 14.609 1 97.31 176 LEU A CA 1
ATOM 1377 C C . LEU A 1 176 ? -11.039 6.719 13.438 1 97.31 176 LEU A C 1
ATOM 1379 O O . LEU A 1 176 ? -10.617 6.648 12.281 1 97.31 176 LEU A O 1
ATOM 1383 N N . ARG A 1 177 ? -12.328 7 13.797 1 98.56 177 ARG A N 1
ATOM 1384 C CA . ARG A 1 177 ? -13.289 7.395 12.773 1 98.56 177 ARG A CA 1
ATOM 1385 C C . ARG A 1 177 ? -13.586 8.891 12.852 1 98.56 177 ARG A C 1
ATOM 1387 O O . ARG A 1 177 ? -14.031 9.391 13.891 1 98.56 177 ARG A O 1
ATOM 1394 N N . ILE A 1 178 ? -13.352 9.57 11.609 1 98.31 178 ILE A N 1
ATOM 1395 C CA . ILE A 1 178 ? -13.438 11.031 11.57 1 98.31 178 ILE A CA 1
ATOM 1396 C C . ILE A 1 178 ? -14.312 11.461 10.398 1 98.31 178 ILE A C 1
ATOM 1398 O O . ILE A 1 178 ? -14.141 10.984 9.273 1 98.31 178 ILE A O 1
ATOM 1402 N N . TRP A 1 179 ? -15.273 12.344 10.688 1 98.75 179 TRP A N 1
ATOM 1403 C CA . TRP A 1 179 ? -15.93 13.094 9.617 1 98.75 179 TRP A CA 1
ATOM 1404 C C . TRP A 1 179 ? -15.133 14.352 9.273 1 98.75 179 TRP A C 1
ATOM 1406 O O . TRP A 1 179 ? -14.758 15.125 10.156 1 98.75 179 TRP A O 1
ATOM 1416 N N . LEU A 1 180 ? -14.883 14.562 7.984 1 98.25 180 LEU A N 1
ATOM 1417 C CA . LEU A 1 180 ? -14.117 15.703 7.504 1 98.25 180 LEU A CA 1
ATOM 1418 C C . LEU A 1 180 ? -14.914 16.5 6.469 1 98.25 180 LEU A C 1
ATOM 1420 O O . LEU A 1 180 ? -15.617 15.906 5.641 1 98.25 180 LEU A O 1
ATOM 1424 N N . ARG A 1 181 ? -14.758 17.75 6.508 1 97.62 181 ARG A N 1
ATOM 1425 C CA . ARG A 1 181 ? -15.367 18.609 5.496 1 97.62 181 ARG A CA 1
ATOM 1426 C C . ARG A 1 181 ? -14.469 19.812 5.176 1 97.62 181 ARG A C 1
ATOM 1428 O O . ARG A 1 181 ? -13.93 20.453 6.082 1 97.62 181 ARG A O 1
ATOM 1435 N N . ALA A 1 182 ? -14.32 20.062 3.912 1 97.38 182 ALA A N 1
ATOM 1436 C CA . ALA A 1 182 ? -13.508 21.203 3.502 1 97.38 182 ALA A CA 1
ATOM 1437 C C . ALA A 1 182 ? -14.133 22.516 3.961 1 97.38 182 ALA A C 1
ATOM 1439 O O . ALA A 1 182 ? -15.352 22.688 3.889 1 97.38 182 ALA A O 1
ATOM 1440 N N . ASN A 1 183 ? -13.297 23.422 4.461 1 96.31 183 ASN A N 1
ATOM 1441 C CA . ASN A 1 183 ? -13.742 24.766 4.816 1 96.31 183 ASN A CA 1
ATOM 1442 C C . ASN A 1 183 ? -13.586 25.734 3.65 1 96.31 183 ASN A C 1
ATOM 1444 O O . ASN A 1 183 ? -12.773 26.656 3.709 1 96.31 183 ASN A O 1
ATOM 1448 N N . GLY A 1 184 ? -14.336 25.594 2.703 1 95.25 184 GLY A N 1
ATOM 1449 C CA . GLY A 1 184 ? -14.281 26.359 1.471 1 95.25 184 GLY A CA 1
ATOM 1450 C C . GLY A 1 184 ? -14.609 25.531 0.238 1 95.25 184 GLY A C 1
ATOM 1451 O O . GLY A 1 184 ? -15.188 24.453 0.344 1 95.25 184 GLY A O 1
ATOM 1452 N N . GLU A 1 185 ? -14.273 26.094 -0.903 1 95.5 185 GLU A N 1
ATOM 1453 C CA . GLU A 1 185 ? -14.586 25.438 -2.166 1 95.5 185 GLU A CA 1
ATOM 1454 C C . GLU A 1 185 ? -13.336 24.812 -2.793 1 95.5 185 GLU A C 1
ATOM 1456 O O . GLU A 1 185 ? -12.273 25.438 -2.811 1 95.5 185 GLU A O 1
ATOM 1461 N N . VAL A 1 186 ? -13.516 23.547 -3.197 1 95.31 186 VAL A N 1
ATOM 1462 C CA . VAL A 1 186 ? -12.477 22.875 -3.965 1 95.31 186 VAL A CA 1
ATOM 1463 C C . VAL A 1 186 ? -12.875 22.828 -5.438 1 95.31 186 VAL A C 1
ATOM 1465 O O . VAL A 1 186 ? -14.023 22.531 -5.766 1 95.31 186 VAL A O 1
ATOM 1468 N N . SER A 1 187 ? -11.93 23.125 -6.273 1 90.19 187 SER A N 1
ATOM 1469 C CA . SER A 1 187 ? -12.148 23.078 -7.719 1 90.19 187 SER A CA 1
ATOM 1470 C C . SER A 1 187 ? -12.688 21.734 -8.164 1 90.19 187 SER A C 1
ATOM 1472 O O . SER A 1 187 ? -12.383 20.703 -7.555 1 90.19 187 SER A O 1
ATOM 1474 N N . ASP A 1 188 ? -13.43 21.734 -9.312 1 89.38 188 ASP A N 1
ATOM 1475 C CA . ASP A 1 188 ? -13.953 20.5 -9.898 1 89.38 188 ASP A CA 1
ATOM 1476 C C . ASP A 1 188 ? -12.898 19.812 -10.766 1 89.38 188 ASP A C 1
ATOM 1478 O O . ASP A 1 188 ? -13.148 18.734 -11.32 1 89.38 188 ASP A O 1
ATOM 1482 N N . ASP A 1 189 ? -11.766 20.469 -10.852 1 95.12 189 ASP A N 1
ATOM 1483 C CA . ASP A 1 189 ? -10.672 19.828 -11.578 1 95.12 189 ASP A CA 1
ATOM 1484 C C . ASP A 1 189 ? -10.305 18.484 -10.961 1 95.12 189 ASP A C 1
ATOM 1486 O O . ASP A 1 189 ? -9.945 18.422 -9.781 1 95.12 189 ASP A O 1
ATOM 1490 N N . PRO A 1 190 ? -10.359 17.391 -11.781 1 95.94 190 PRO A N 1
ATOM 1491 C CA . PRO A 1 190 ? -10.133 16.047 -11.227 1 95.94 190 PRO A CA 1
ATOM 1492 C C . PRO A 1 190 ? -8.734 15.883 -10.641 1 95.94 190 PRO A C 1
ATOM 1494 O O . PRO A 1 190 ? -8.555 15.141 -9.672 1 95.94 190 PRO A O 1
ATOM 1497 N N . VAL A 1 191 ? -7.785 16.531 -11.203 1 97.19 191 VAL A N 1
ATOM 1498 C CA . VAL A 1 191 ? -6.422 16.438 -10.688 1 97.19 191 VAL A CA 1
ATOM 1499 C C . VAL A 1 191 ? -6.328 17.109 -9.32 1 97.19 191 VAL A C 1
ATOM 1501 O O . VAL A 1 191 ? -5.758 16.547 -8.383 1 97.19 191 VAL A O 1
ATOM 1504 N N . VAL A 1 192 ? -6.902 18.266 -9.188 1 97.81 192 VAL A N 1
ATOM 1505 C CA . VAL A 1 192 ? -6.922 18.984 -7.918 1 97.81 192 VAL A CA 1
ATOM 1506 C C . VAL A 1 192 ? -7.652 18.156 -6.867 1 97.81 192 VAL A C 1
ATOM 1508 O O . VAL A 1 192 ? -7.195 18.047 -5.727 1 97.81 192 VAL A O 1
ATOM 1511 N N . ASN A 1 193 ? -8.781 17.594 -7.277 1 98 193 ASN A N 1
ATOM 1512 C CA . ASN A 1 193 ? -9.539 16.75 -6.371 1 98 193 ASN A CA 1
ATOM 1513 C C . ASN A 1 193 ? -8.68 15.617 -5.805 1 98 193 ASN A C 1
ATOM 1515 O O . ASN A 1 193 ? -8.633 15.414 -4.59 1 98 193 ASN A O 1
ATOM 1519 N N . SER A 1 194 ? -7.949 14.906 -6.688 1 98.31 194 SER A N 1
ATOM 1520 C CA . SER A 1 194 ? -7.082 13.812 -6.262 1 98.31 194 SER A CA 1
ATOM 1521 C C . SER A 1 194 ? -5.961 14.312 -5.355 1 98.31 194 SER A C 1
ATOM 1523 O O . SER A 1 194 ? -5.586 13.641 -4.395 1 98.31 194 SER A O 1
ATOM 1525 N N . CYS A 1 195 ? -5.434 15.477 -5.629 1 98.62 195 CYS A N 1
ATOM 1526 C CA . CYS A 1 195 ? -4.352 16.031 -4.824 1 98.62 195 CYS A CA 1
ATOM 1527 C C . CYS A 1 195 ? -4.832 16.375 -3.422 1 98.62 195 CYS A C 1
ATOM 1529 O O . CYS A 1 195 ? -4.133 16.125 -2.439 1 98.62 195 CYS A O 1
ATOM 1531 N N . VAL A 1 196 ? -6.012 16.922 -3.332 1 98.38 196 VAL A N 1
ATOM 1532 C CA . VAL A 1 196 ? -6.574 17.266 -2.027 1 98.38 196 VAL A CA 1
ATOM 1533 C C . VAL A 1 196 ? -6.863 15.977 -1.247 1 98.38 196 VAL A C 1
ATOM 1535 O O . VAL A 1 196 ? -6.613 15.906 -0.041 1 98.38 196 VAL A O 1
ATOM 1538 N N . ALA A 1 197 ? -7.359 14.961 -1.934 1 98.44 197 ALA A N 1
ATOM 1539 C CA . ALA A 1 197 ? -7.578 13.664 -1.292 1 98.44 197 ALA A CA 1
ATOM 1540 C C . ALA A 1 197 ? -6.27 13.078 -0.778 1 98.44 197 ALA A C 1
ATOM 1542 O O . ALA A 1 197 ? -6.223 12.508 0.315 1 98.44 197 ALA A O 1
ATOM 1543 N N . ALA A 1 198 ? -5.254 13.219 -1.565 1 98.62 198 ALA A N 1
ATOM 1544 C CA . ALA A 1 198 ? -3.941 12.734 -1.15 1 98.62 198 ALA A CA 1
ATOM 1545 C C . ALA A 1 198 ? -3.459 13.461 0.103 1 98.62 198 ALA A C 1
ATOM 1547 O O . ALA A 1 198 ? -2.928 12.836 1.023 1 98.62 198 ALA A O 1
ATOM 1548 N N . TYR A 1 199 ? -3.646 14.734 0.162 1 97.81 199 TYR A N 1
ATOM 1549 C CA . TYR A 1 199 ? -3.309 15.531 1.337 1 97.81 199 TYR A CA 1
ATOM 1550 C C . TYR A 1 199 ? -4.062 15.039 2.564 1 97.81 199 TYR A C 1
ATOM 1552 O O . TYR A 1 199 ? -3.463 14.789 3.613 1 97.81 199 TYR A O 1
ATOM 1560 N N . LEU A 1 200 ? -5.301 14.844 2.414 1 97.25 200 LEU A N 1
ATOM 1561 C CA . LEU A 1 200 ? -6.18 14.445 3.504 1 97.25 200 LEU A CA 1
ATOM 1562 C C . LEU A 1 200 ? -5.805 13.055 4.023 1 97.25 200 LEU A C 1
ATOM 1564 O O . LEU A 1 200 ? -5.836 12.812 5.23 1 97.25 200 LEU A O 1
ATOM 1568 N N . SER A 1 201 ? -5.445 12.148 3.139 1 97.88 201 SER A N 1
ATOM 1569 C CA . SER A 1 201 ? -5.195 10.75 3.48 1 97.88 201 SER A CA 1
ATOM 1570 C C . SER A 1 201 ? -3.988 10.617 4.402 1 97.88 201 SER A C 1
ATOM 1572 O O . SER A 1 201 ? -3.898 9.664 5.18 1 97.88 201 SER A O 1
ATOM 1574 N N . ALA A 1 202 ? -3.1 11.586 4.375 1 96.06 202 ALA A N 1
ATOM 1575 C CA . ALA A 1 202 ? -1.873 11.492 5.164 1 96.06 202 ALA A CA 1
ATOM 1576 C C . ALA A 1 202 ? -1.932 12.422 6.379 1 96.06 202 ALA A C 1
ATOM 1578 O O . ALA A 1 202 ? -0.942 12.57 7.098 1 96.06 202 ALA A O 1
ATOM 1579 N N . LEU A 1 203 ? -3.006 13.039 6.555 1 93.81 203 LEU A N 1
ATOM 1580 C CA . LEU A 1 203 ? -3.105 14.102 7.551 1 93.81 203 LEU A CA 1
ATOM 1581 C C . LEU A 1 203 ? -3.242 13.516 8.953 1 93.81 203 LEU A C 1
ATOM 1583 O O . LEU A 1 203 ? -2.537 13.938 9.875 1 93.81 203 LEU A O 1
ATOM 1587 N N . THR A 1 204 ? -4.133 12.508 9.125 1 95.38 204 THR A N 1
ATOM 1588 C CA . THR A 1 204 ? -4.457 12.031 10.461 1 95.38 204 THR A CA 1
ATOM 1589 C C . THR A 1 204 ? -4.207 10.531 10.586 1 95.38 204 THR A C 1
ATOM 1591 O O . THR A 1 204 ? -4.391 9.953 11.656 1 95.38 204 THR A O 1
ATOM 1594 N N . LEU A 1 205 ? -3.785 9.867 9.602 1 96.94 205 LEU A N 1
ATOM 1595 C CA . LEU A 1 205 ? -3.82 8.414 9.5 1 96.94 205 LEU A CA 1
ATOM 1596 C C . LEU A 1 205 ? -2.988 7.773 10.602 1 96.94 205 LEU A C 1
ATOM 1598 O O . LEU A 1 205 ? -3.402 6.777 11.203 1 96.94 205 LEU A O 1
ATOM 1602 N N . LEU A 1 206 ? -1.903 8.383 10.969 1 95.94 206 LEU A N 1
ATOM 1603 C CA . LEU A 1 206 ? -1.006 7.773 11.945 1 95.94 206 LEU A CA 1
ATOM 1604 C C . LEU A 1 206 ? -1.551 7.93 13.359 1 95.94 206 LEU A C 1
ATOM 1606 O O . LEU A 1 206 ? -1.05 7.305 14.297 1 95.94 206 LEU A O 1
ATOM 1610 N N . GLU A 1 207 ? -2.555 8.734 13.547 1 95.75 207 GLU A N 1
ATOM 1611 C CA . GLU A 1 207 ? -3.074 9.023 14.883 1 95.75 207 GLU A CA 1
ATOM 1612 C C . GLU A 1 207 ? -3.646 7.766 15.539 1 95.75 207 GLU A C 1
ATOM 1614 O O . GLU A 1 207 ? -3.602 7.621 16.766 1 95.75 207 GLU A O 1
ATOM 1619 N N . CYS A 1 208 ? -4.16 6.883 14.742 1 95.19 208 CYS A N 1
ATOM 1620 C CA . CYS A 1 208 ? -4.699 5.664 15.336 1 95.19 208 CYS A CA 1
ATOM 1621 C C . CYS A 1 208 ? -3.588 4.82 15.945 1 95.19 208 CYS A C 1
ATOM 1623 O O . CYS A 1 208 ? -3.799 4.152 16.969 1 95.19 208 CYS A O 1
ATOM 1625 N N . ALA A 1 209 ? -2.389 4.852 15.398 1 95.31 209 ALA A N 1
ATOM 1626 C CA . ALA A 1 209 ? -1.24 4.176 16 1 95.31 209 ALA A CA 1
ATOM 1627 C C . ALA A 1 209 ? -0.767 4.914 17.25 1 95.31 209 ALA A C 1
ATOM 1629 O O . ALA A 1 209 ? -0.335 4.285 18.219 1 95.31 209 ALA A O 1
ATOM 1630 N N . MET A 1 210 ? -0.889 6.203 17.25 1 94.5 210 MET A N 1
ATOM 1631 C CA . MET A 1 210 ? -0.435 7.02 18.375 1 94.5 210 MET A CA 1
ATOM 1632 C C . MET A 1 210 ? -1.25 6.727 19.625 1 94.5 210 MET A C 1
ATOM 1634 O O . MET A 1 210 ? -0.722 6.766 20.734 1 94.5 210 MET A O 1
ATOM 1638 N N . THR A 1 211 ? -2.531 6.422 19.406 1 92.44 211 THR A N 1
ATOM 1639 C CA . THR A 1 211 ? -3.383 6.09 20.547 1 92.44 211 THR A CA 1
ATOM 1640 C C . THR A 1 211 ? -2.857 4.859 21.281 1 92.44 211 THR A C 1
ATOM 1642 O O . THR A 1 211 ? -2.758 4.852 22.5 1 92.44 211 THR A O 1
ATOM 1645 N N . THR A 1 212 ? -2.402 3.881 20.531 1 89.5 212 THR A N 1
ATOM 1646 C CA . THR A 1 212 ? -1.857 2.652 21.094 1 89.5 212 THR A CA 1
ATOM 1647 C C . THR A 1 212 ? -0.491 2.906 21.734 1 89.5 212 THR A C 1
ATOM 1649 O O . THR A 1 212 ? -0.164 2.328 22.766 1 89.5 212 THR A O 1
ATOM 1652 N N . MET A 1 213 ? 0.212 3.826 21.219 1 90.88 213 MET A N 1
ATOM 1653 C CA . MET A 1 213 ? 1.569 4.121 21.672 1 90.88 213 MET A CA 1
ATOM 1654 C C . MET A 1 213 ? 1.555 5.113 22.828 1 90.88 213 MET A C 1
ATOM 1656 O O . MET A 1 213 ? 2.605 5.441 23.391 1 90.88 213 MET A O 1
ATOM 1660 N N . ARG A 1 214 ? 0.41 5.605 23.156 1 89.75 214 ARG A N 1
ATOM 1661 C CA . ARG A 1 214 ? 0.233 6.578 24.234 1 89.75 214 ARG A CA 1
ATOM 1662 C C . ARG A 1 214 ? 1.072 7.828 23.984 1 89.75 214 ARG A C 1
ATOM 1664 O O . ARG A 1 214 ? 1.821 8.266 24.859 1 89.75 214 ARG A O 1
ATOM 1671 N N . THR A 1 215 ? 0.924 8.352 22.766 1 92 215 THR A N 1
ATOM 1672 C CA . THR A 1 215 ? 1.582 9.594 22.375 1 92 215 THR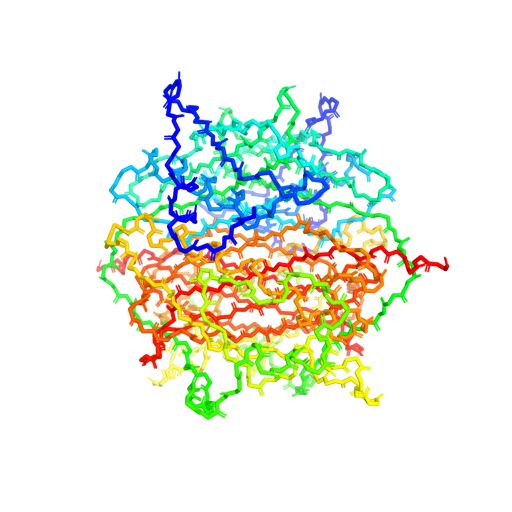 A CA 1
ATOM 1673 C C . THR A 1 215 ? 0.652 10.453 21.531 1 92 215 THR A C 1
ATOM 1675 O O . THR A 1 215 ? -0.492 10.07 21.266 1 92 215 THR A O 1
ATOM 1678 N N . THR A 1 216 ? 1.096 11.695 21.234 1 91.31 216 THR A N 1
ATOM 1679 C CA . THR A 1 216 ? 0.367 12.641 20.406 1 91.31 216 THR A CA 1
ATOM 1680 C C . THR A 1 216 ? 1.268 13.203 19.297 1 91.31 216 THR A C 1
ATOM 1682 O O . THR A 1 216 ? 2.479 12.969 19.297 1 91.31 216 THR A O 1
ATOM 1685 N N . PRO A 1 217 ? 0.669 13.906 18.312 1 86.12 217 PRO A N 1
ATOM 1686 C CA . PRO A 1 217 ? 1.511 14.547 17.312 1 86.12 217 PRO A CA 1
ATOM 1687 C C . PRO A 1 217 ? 2.539 15.5 17.906 1 86.12 217 PRO A C 1
ATOM 1689 O O . PRO A 1 217 ? 3.588 15.75 17.312 1 86.12 217 PRO A O 1
ATOM 1692 N N . MET A 1 218 ? 2.305 15.938 19.109 1 83.25 218 MET A N 1
ATOM 1693 C CA . MET A 1 218 ? 3.197 16.891 19.781 1 83.25 218 MET A CA 1
ATOM 1694 C C . MET A 1 218 ? 4.145 16.172 20.734 1 83.25 218 MET A C 1
ATOM 1696 O O . MET A 1 218 ? 5.023 16.781 21.328 1 83.25 218 MET A O 1
ATOM 1700 N N . GLY A 1 219 ? 4.027 14.922 20.922 1 83 219 GLY A N 1
ATOM 1701 C CA . GLY A 1 219 ? 4.859 14.141 21.828 1 83 219 GLY A CA 1
ATOM 1702 C C . GLY A 1 219 ? 4.059 13.344 22.828 1 83 219 GLY A C 1
ATOM 1703 O O . GLY A 1 219 ? 2.832 13.266 22.75 1 83 219 GLY A O 1
ATOM 1704 N N . PRO A 1 220 ? 4.828 12.547 23.625 1 81.69 220 PRO A N 1
ATOM 1705 C CA . PRO A 1 220 ? 6.254 12.641 23.953 1 81.69 220 PRO A CA 1
ATOM 1706 C C . PRO A 1 220 ? 7.141 11.945 22.922 1 81.69 220 PRO A C 1
ATOM 1708 O O . PRO A 1 220 ? 8.352 12.18 22.891 1 81.69 220 PRO A O 1
ATOM 1711 N N . ARG A 1 221 ? 6.648 11.047 22.094 1 83.75 221 ARG A N 1
ATOM 1712 C CA . ARG A 1 221 ? 7.457 10.414 21.062 1 83.75 221 ARG A CA 1
ATOM 1713 C C . ARG A 1 221 ? 7.391 11.195 19.766 1 83.75 221 ARG A C 1
ATOM 1715 O O . ARG A 1 221 ? 6.316 11.367 19.188 1 83.75 221 ARG A O 1
ATOM 1722 N N . LEU A 1 222 ? 8.57 11.578 19.359 1 84.25 222 LEU A N 1
ATOM 1723 C CA . LEU A 1 222 ? 8.602 12.203 18.031 1 84.25 222 LEU A CA 1
ATOM 1724 C C . LEU A 1 222 ? 8.266 11.188 16.953 1 84.25 222 LEU A C 1
ATOM 1726 O O . LEU A 1 222 ? 8.742 10.047 16.984 1 84.25 222 LEU A O 1
ATOM 1730 N N . SER A 1 223 ? 7.441 11.641 16.016 1 90.81 223 SER A N 1
ATOM 1731 C CA . SER A 1 223 ? 7.047 10.734 14.938 1 90.81 223 SER A CA 1
ATOM 1732 C C . SER A 1 223 ? 7.477 11.273 13.578 1 90.81 223 SER A C 1
ATOM 1734 O O . SER A 1 223 ? 7.664 12.484 13.414 1 90.81 223 SER A O 1
ATOM 1736 N N . ALA A 1 224 ? 7.727 10.367 12.656 1 91.94 224 ALA A N 1
ATOM 1737 C CA . ALA A 1 224 ? 8.055 10.695 11.273 1 91.94 224 ALA A CA 1
ATOM 1738 C C . ALA A 1 224 ? 7.371 9.742 10.297 1 91.94 224 ALA A C 1
ATOM 1740 O O . ALA A 1 224 ? 7.227 8.547 10.586 1 91.94 224 ALA A O 1
ATOM 1741 N N . LEU A 1 225 ? 6.961 10.32 9.164 1 95.19 225 LEU A N 1
ATOM 1742 C CA . LEU A 1 225 ? 6.414 9.461 8.117 1 95.19 225 LEU A CA 1
ATOM 1743 C C . LEU A 1 225 ? 7.52 8.648 7.445 1 95.19 225 LEU A C 1
ATOM 1745 O O . LEU A 1 225 ? 8.609 9.172 7.188 1 95.19 225 LEU A O 1
ATOM 1749 N N . VAL A 1 226 ? 7.227 7.41 7.176 1 96.75 226 VAL A N 1
ATOM 1750 C CA . VAL A 1 226 ? 8.172 6.551 6.473 1 96.75 226 VAL A CA 1
ATOM 1751 C C . VAL A 1 226 ? 7.688 6.312 5.043 1 96.75 226 VAL A C 1
ATOM 1753 O O . VAL A 1 226 ? 8.406 6.598 4.082 1 96.75 226 VAL A O 1
ATOM 1756 N N . ASP A 1 227 ? 6.527 5.82 4.926 1 98.38 227 ASP A N 1
ATOM 1757 C CA . ASP A 1 227 ? 5.941 5.605 3.607 1 98.38 227 ASP A CA 1
ATOM 1758 C C . ASP A 1 227 ? 4.43 5.824 3.639 1 98.38 227 ASP A C 1
ATOM 1760 O O . ASP A 1 227 ? 3.838 5.957 4.711 1 98.38 227 ASP A O 1
ATOM 1764 N N . HIS A 1 228 ? 3.875 6.008 2.512 1 98.56 228 HIS A N 1
ATOM 1765 C CA . HIS A 1 228 ? 2.445 6.199 2.295 1 98.56 228 HIS A CA 1
ATOM 1766 C C . HIS A 1 228 ? 2.021 5.684 0.925 1 98.56 228 HIS A C 1
ATOM 1768 O O . HIS A 1 228 ? 2.766 5.812 -0.05 1 98.56 228 HIS A O 1
ATOM 1774 N N . THR A 1 229 ? 0.917 5.035 0.878 1 98.69 229 THR A N 1
ATOM 1775 C CA . THR A 1 229 ? 0.339 4.598 -0.386 1 98.69 229 THR A CA 1
ATOM 1776 C C . THR A 1 229 ? -1.156 4.898 -0.431 1 98.69 229 THR A C 1
ATOM 1778 O O . THR A 1 229 ? -1.834 4.859 0.599 1 98.69 229 THR A O 1
ATOM 1781 N N . ILE A 1 230 ? -1.613 5.215 -1.628 1 98.81 230 ILE A N 1
ATOM 1782 C CA . ILE A 1 230 ? -3.023 5.543 -1.807 1 98.81 230 ILE A CA 1
ATOM 1783 C C . ILE A 1 230 ? -3.539 4.922 -3.102 1 98.81 230 ILE A C 1
ATOM 1785 O O . ILE A 1 230 ? -2.84 4.922 -4.121 1 98.81 230 ILE A O 1
ATOM 1789 N N . TRP A 1 231 ? -4.684 4.332 -3.055 1 98.81 231 TRP A N 1
ATOM 1790 C CA . TRP A 1 231 ? -5.438 3.869 -4.215 1 98.81 231 TRP A CA 1
ATOM 1791 C C . TRP A 1 231 ? -6.723 4.672 -4.387 1 98.81 231 TRP A C 1
ATOM 1793 O O . TRP A 1 231 ? -7.578 4.684 -3.494 1 98.81 231 TRP A O 1
ATOM 1803 N N . PHE A 1 232 ? -6.906 5.266 -5.531 1 98.38 232 PHE A N 1
ATOM 1804 C CA . PHE A 1 232 ? -8.055 6.117 -5.828 1 98.38 232 PHE A CA 1
ATOM 1805 C C . PHE A 1 232 ? -9.141 5.332 -6.551 1 98.38 232 PHE A C 1
ATOM 1807 O O . PHE A 1 232 ? -8.859 4.617 -7.516 1 98.38 232 PHE A O 1
ATOM 1814 N N . HIS A 1 233 ? -10.391 5.578 -6.109 1 97.38 233 HIS A N 1
ATOM 1815 C CA . HIS A 1 233 ? -11.492 4.824 -6.699 1 97.38 233 HIS A CA 1
ATOM 1816 C C . HIS A 1 233 ? -12.531 5.754 -7.312 1 97.38 233 HIS A C 1
ATOM 1818 O O . HIS A 1 233 ? -13.055 5.477 -8.391 1 97.38 233 HIS A O 1
ATOM 1824 N N . ARG A 1 234 ? -12.82 6.836 -6.562 1 96.5 234 ARG A N 1
ATOM 1825 C CA . ARG A 1 234 ? -13.781 7.836 -7.023 1 96.5 234 ARG A CA 1
ATOM 1826 C C . ARG A 1 234 ? -13.398 9.227 -6.531 1 96.5 234 ARG A C 1
ATOM 1828 O O . ARG A 1 234 ? -12.594 9.367 -5.609 1 96.5 234 ARG A O 1
ATOM 1835 N N . ALA A 1 235 ? -14.039 10.227 -7.156 1 96.88 235 ALA A N 1
ATOM 1836 C CA . ALA A 1 235 ? -13.805 11.602 -6.73 1 96.88 235 ALA A CA 1
ATOM 1837 C C . ALA A 1 235 ? -14.43 11.867 -5.359 1 96.88 235 ALA A C 1
ATOM 1839 O O . ALA A 1 235 ? -15.523 11.391 -5.07 1 96.88 235 ALA A O 1
ATOM 1840 N N . ALA A 1 236 ? -13.719 12.617 -4.555 1 98.19 236 ALA A N 1
ATOM 1841 C CA . ALA A 1 236 ? -14.281 13.078 -3.289 1 98.19 236 ALA A CA 1
ATOM 1842 C C . ALA A 1 236 ? -15.273 14.219 -3.512 1 98.19 236 ALA A C 1
ATOM 1844 O O . ALA A 1 236 ? -15.039 15.102 -4.332 1 98.19 236 ALA A O 1
ATOM 1845 N N . ASP A 1 237 ? -16.359 14.164 -2.797 1 98 237 ASP A N 1
ATOM 1846 C CA . ASP A 1 237 ? -17.266 15.305 -2.746 1 98 237 ASP A CA 1
ATOM 1847 C C . ASP A 1 237 ? -16.922 16.234 -1.595 1 98 237 ASP A C 1
ATOM 1849 O O . ASP A 1 237 ? -17.484 16.125 -0.502 1 98 237 ASP A O 1
ATOM 1853 N N . PHE A 1 238 ? -16.125 17.234 -1.873 1 97.81 238 PHE A N 1
ATOM 1854 C CA . PHE A 1 238 ? -15.609 18.109 -0.83 1 97.81 238 PHE A CA 1
ATOM 1855 C C . PHE A 1 238 ? -16.656 19.125 -0.411 1 97.81 238 PHE A C 1
ATOM 1857 O O . PHE A 1 238 ? -16.422 19.922 0.505 1 97.81 238 PHE A O 1
ATOM 1864 N N . THR A 1 239 ? -17.797 19.156 -1.061 1 96.94 239 THR A N 1
ATOM 1865 C CA . THR A 1 239 ? -18.859 20.062 -0.685 1 96.94 239 THR A CA 1
ATOM 1866 C C . THR A 1 239 ? -19.672 19.5 0.486 1 96.94 239 THR A C 1
ATOM 1868 O O . THR A 1 239 ? -20.516 20.203 1.055 1 96.94 239 THR A O 1
ATOM 1871 N N . ASP A 1 240 ? -19.438 18.281 0.79 1 97.81 240 ASP A N 1
ATOM 1872 C CA . ASP A 1 240 ? -20.125 17.594 1.882 1 97.81 240 ASP A CA 1
ATOM 1873 C C . ASP A 1 240 ? -19.125 16.844 2.756 1 97.81 240 ASP A C 1
ATOM 1875 O O . ASP A 1 240 ? -17.922 16.875 2.516 1 97.81 240 ASP A O 1
ATOM 1879 N N . TRP A 1 241 ? -19.656 16.172 3.803 1 98.56 241 TRP A N 1
ATOM 1880 C CA . TRP A 1 241 ? -18.828 15.43 4.738 1 98.56 241 TRP A CA 1
ATOM 1881 C C . TRP A 1 241 ? -18.25 14.18 4.086 1 98.56 241 TRP A C 1
ATOM 1883 O O . TRP A 1 241 ? -18.922 13.539 3.27 1 98.56 241 TRP A O 1
ATOM 1893 N N . LEU A 1 242 ? -17.047 13.867 4.48 1 98.81 242 LEU A N 1
ATOM 1894 C CA . LEU A 1 242 ? -16.359 12.617 4.164 1 98.81 242 LEU A CA 1
ATOM 1895 C C . LEU A 1 242 ? -16.094 11.812 5.43 1 98.81 242 LEU A C 1
ATOM 1897 O O . LEU A 1 242 ? -15.727 12.375 6.461 1 98.81 242 LEU A O 1
ATOM 1901 N N . LEU A 1 243 ? -16.25 10.516 5.34 1 98.88 243 LEU A N 1
ATOM 1902 C CA . LEU A 1 243 ? -15.883 9.648 6.457 1 98.88 243 LEU A CA 1
ATOM 1903 C C . LEU A 1 243 ? -14.523 9 6.215 1 98.88 243 LEU A C 1
ATOM 1905 O O . LEU A 1 243 ? -14.32 8.336 5.195 1 98.88 243 LEU A O 1
ATOM 1909 N N . PHE A 1 244 ? -13.703 9.25 7.098 1 98.81 244 PHE A N 1
ATOM 1910 C CA . PHE A 1 244 ? -12.406 8.578 7.082 1 98.81 244 PHE A CA 1
ATOM 1911 C C . PHE A 1 244 ? -12.32 7.539 8.188 1 98.81 244 PHE A C 1
ATOM 1913 O O . PHE A 1 244 ? -12.109 7.883 9.352 1 98.81 244 PHE A O 1
ATOM 1920 N N . ASP A 1 245 ? -12.438 6.227 7.812 1 98.75 245 ASP A N 1
ATOM 1921 C CA . ASP A 1 245 ? -12.359 5.094 8.727 1 98.75 245 ASP A CA 1
ATOM 1922 C C . ASP A 1 245 ? -10.93 4.547 8.797 1 98.75 245 ASP A C 1
ATOM 1924 O O . ASP A 1 245 ? -10.484 3.852 7.887 1 98.75 245 ASP A O 1
ATOM 1928 N N . GLN A 1 246 ? -10.242 4.84 9.953 1 98.44 246 GLN A N 1
ATOM 1929 C CA . GLN A 1 246 ? -8.828 4.535 10.094 1 98.44 246 GLN A CA 1
ATOM 1930 C C . GLN A 1 246 ? -8.594 3.475 11.164 1 98.44 246 GLN A C 1
ATOM 1932 O O . GLN A 1 246 ? -9.297 3.447 12.18 1 98.44 246 GLN A O 1
ATOM 1937 N N . SER A 1 247 ? -7.574 2.643 10.961 1 98.19 247 SER A N 1
ATOM 1938 C CA . SER A 1 247 ? -7.191 1.666 11.977 1 98.19 247 SER A CA 1
ATOM 1939 C C . SER A 1 247 ? -5.715 1.301 11.867 1 98.19 247 SER A C 1
ATOM 1941 O O . SER A 1 247 ? -5.105 1.471 10.805 1 98.19 247 SER A O 1
ATOM 1943 N N . SER A 1 248 ? -5.172 0.881 12.93 1 98.19 248 SER A N 1
ATOM 1944 C CA . SER A 1 248 ? -3.801 0.382 12.953 1 98.19 248 SER A CA 1
ATOM 1945 C C . SER A 1 248 ? -3.762 -1.115 13.242 1 98.19 248 SER A C 1
ATOM 1947 O O . SER A 1 248 ? -4.18 -1.558 14.312 1 98.19 248 SER A O 1
ATOM 1949 N N . PRO A 1 249 ? -3.148 -1.906 12.344 1 97.75 249 PRO A N 1
ATOM 1950 C CA . PRO A 1 249 ? -3.113 -3.355 12.555 1 97.75 249 PRO A CA 1
ATOM 1951 C C . PRO A 1 249 ? -1.894 -3.805 13.359 1 97.75 249 PRO A C 1
ATOM 1953 O O . PRO A 1 249 ? -1.856 -4.938 13.852 1 97.75 249 PRO A O 1
ATOM 1956 N N . SER A 1 250 ? -0.904 -2.891 13.422 1 97.12 250 SER A N 1
ATOM 1957 C CA . SER A 1 250 ? 0.309 -3.395 14.062 1 97.12 250 SER A CA 1
ATOM 1958 C C . SER A 1 250 ? 1.249 -2.254 14.438 1 97.12 250 SER A C 1
ATOM 1960 O O . SER A 1 250 ? 1.32 -1.243 13.734 1 97.12 250 SER A O 1
ATOM 1962 N N . ILE A 1 251 ? 1.888 -2.443 15.516 1 95.56 251 ILE A N 1
ATOM 1963 C CA . ILE A 1 251 ? 3.043 -1.666 15.945 1 95.56 251 ILE A CA 1
ATOM 1964 C C . ILE A 1 251 ? 4.184 -2.605 16.328 1 95.56 251 ILE A C 1
ATOM 1966 O O . ILE A 1 251 ? 4.027 -3.461 17.203 1 95.56 251 ILE A O 1
ATOM 1970 N N . VAL A 1 252 ? 5.262 -2.445 15.703 1 94.19 252 VAL A N 1
ATOM 1971 C CA . VAL A 1 252 ? 6.402 -3.311 15.977 1 94.19 252 VAL A CA 1
ATOM 1972 C C . VAL A 1 252 ? 7.672 -2.469 16.094 1 94.19 252 VAL A C 1
ATOM 1974 O O . VAL A 1 252 ? 7.984 -1.68 15.195 1 94.19 252 VAL A O 1
ATOM 1977 N N . GLY A 1 253 ? 8.344 -2.662 17.25 1 91.62 253 GLY A N 1
ATOM 1978 C CA . GLY A 1 253 ? 9.484 -1.794 17.5 1 91.62 253 GLY A CA 1
ATOM 1979 C C . GLY A 1 253 ? 9.109 -0.327 17.578 1 91.62 253 GLY A C 1
ATOM 1980 O O . GLY A 1 253 ? 8.305 0.064 18.438 1 91.62 253 GLY A O 1
ATOM 1981 N N . ARG A 1 254 ? 9.625 0.394 16.594 1 92.12 254 ARG A N 1
ATOM 1982 C CA . ARG A 1 254 ? 9.375 1.832 16.562 1 92.12 254 ARG A CA 1
ATOM 1983 C C . ARG A 1 254 ? 8.609 2.223 15.297 1 92.12 254 ARG A C 1
ATOM 1985 O O . ARG A 1 254 ? 8.664 3.373 14.859 1 92.12 254 ARG A O 1
ATOM 1992 N N . ARG A 1 255 ? 7.945 1.183 14.805 1 95.62 255 ARG A N 1
ATOM 1993 C CA . ARG A 1 255 ? 7.176 1.423 13.586 1 95.62 255 ARG A CA 1
ATOM 1994 C C . ARG A 1 255 ? 5.695 1.132 13.812 1 95.62 255 ARG A C 1
ATOM 1996 O O . ARG A 1 255 ? 5.34 0.146 14.461 1 95.62 255 ARG A O 1
ATOM 2003 N N . GLY A 1 256 ? 4.895 2.029 13.336 1 96.94 256 GLY A N 1
ATOM 2004 C CA . GLY A 1 256 ? 3.455 1.835 13.344 1 96.94 256 GLY A CA 1
ATOM 2005 C C . GLY A 1 256 ? 2.836 1.889 11.961 1 96.94 256 GLY A C 1
ATOM 2006 O O . GLY A 1 256 ? 3.176 2.758 11.156 1 96.94 256 GLY A O 1
ATOM 2007 N N . LEU A 1 257 ? 1.965 0.891 11.711 1 98.44 257 LEU A N 1
ATOM 2008 C CA . LEU A 1 257 ? 1.241 0.845 10.445 1 98.44 257 LEU A CA 1
ATOM 2009 C C . LEU A 1 257 ? -0.219 1.236 10.641 1 98.44 257 LEU A C 1
ATOM 2011 O O . LEU A 1 257 ? -0.846 0.844 11.625 1 98.44 257 LEU A O 1
ATOM 2015 N N . ALA A 1 258 ? -0.73 2.021 9.688 1 98.5 258 ALA A N 1
ATOM 2016 C CA . ALA A 1 258 ? -2.137 2.416 9.727 1 98.5 258 ALA A CA 1
ATOM 2017 C C . ALA A 1 258 ? -2.77 2.332 8.336 1 98.5 258 ALA A C 1
ATOM 2019 O O . ALA A 1 258 ? -2.109 2.59 7.332 1 98.5 258 ALA A O 1
ATOM 2020 N N . THR A 1 259 ? -4.016 1.957 8.312 1 98.62 259 THR A N 1
ATOM 2021 C CA . THR A 1 259 ? -4.789 1.923 7.078 1 98.62 259 THR A CA 1
ATOM 2022 C C . THR A 1 259 ? -6.102 2.688 7.238 1 98.62 259 THR A C 1
ATOM 2024 O O . THR A 1 259 ? -6.664 2.742 8.328 1 98.62 259 THR A O 1
ATOM 2027 N N . GLY A 1 260 ? -6.539 3.352 6.148 1 98.62 260 GLY A N 1
ATOM 2028 C CA . GLY A 1 260 ? -7.766 4.129 6.184 1 98.62 260 GLY A CA 1
ATOM 2029 C C . GLY A 1 260 ? -8.57 4.035 4.898 1 98.62 260 GLY A C 1
ATOM 2030 O O . GLY A 1 260 ? -7.996 3.904 3.812 1 98.62 260 GLY A O 1
ATOM 2031 N N . THR A 1 261 ? -9.844 4.086 5.055 1 98.81 261 THR A N 1
ATOM 2032 C CA . THR A 1 261 ? -10.773 4.145 3.93 1 98.81 261 THR A CA 1
ATOM 2033 C C . THR A 1 261 ? -11.602 5.422 3.975 1 98.81 261 THR A C 1
ATOM 2035 O O . THR A 1 261 ? -12.234 5.723 4.988 1 98.81 261 THR A O 1
ATOM 2038 N N . LEU A 1 262 ? -11.562 6.176 2.896 1 98.88 262 LEU A N 1
ATOM 2039 C CA . LEU A 1 262 ? -12.305 7.426 2.773 1 98.88 262 LEU A CA 1
ATOM 2040 C C . LEU A 1 262 ? -13.578 7.227 1.961 1 98.88 262 LEU A C 1
ATOM 2042 O O . LEU A 1 262 ? -13.531 6.684 0.853 1 98.88 262 LEU A O 1
ATOM 2046 N N . TYR A 1 263 ? -14.703 7.684 2.545 1 98.88 263 TYR A N 1
ATOM 2047 C CA . TYR A 1 263 ? -16 7.582 1.884 1 98.88 263 TYR A CA 1
ATOM 2048 C C . TYR A 1 263 ? -16.641 8.953 1.718 1 98.88 263 TYR A C 1
ATOM 2050 O O . TYR A 1 263 ? -16.516 9.812 2.598 1 98.88 263 TYR A O 1
ATOM 2058 N N . ASN A 1 264 ? -17.328 9.117 0.623 1 98.62 264 ASN A N 1
ATOM 2059 C CA . ASN A 1 264 ? -18.359 10.156 0.595 1 98.62 264 ASN A CA 1
ATOM 2060 C C . ASN A 1 264 ? -19.484 9.859 1.567 1 98.62 264 ASN A C 1
ATOM 2062 O O . ASN A 1 264 ? -19.719 8.695 1.921 1 98.62 264 ASN A O 1
ATOM 2066 N N . ARG A 1 265 ? -20.203 10.914 1.907 1 98 265 ARG A N 1
ATOM 2067 C CA . ARG A 1 265 ? -21.297 10.719 2.861 1 98 265 ARG A CA 1
ATOM 2068 C C . ARG A 1 265 ? -22.328 9.742 2.32 1 98 265 ARG A C 1
ATOM 2070 O O . ARG A 1 265 ? -22.953 9.008 3.086 1 98 265 ARG A O 1
ATOM 2077 N N . SER A 1 266 ? -22.469 9.688 1.013 1 96.88 266 SER A N 1
ATOM 2078 C CA . SER A 1 266 ? -23.438 8.812 0.348 1 96.88 266 SER A CA 1
ATOM 2079 C C . SER A 1 266 ? -23 7.355 0.417 1 96.88 266 SER A C 1
ATOM 2081 O O . SER A 1 266 ? -23.75 6.457 0.043 1 96.88 266 SER A O 1
ATOM 2083 N N . GLY A 1 267 ? -21.75 7.098 0.8 1 98.06 267 GLY A N 1
ATOM 2084 C CA . GLY A 1 267 ? -21.281 5.73 0.953 1 98.06 267 GLY A CA 1
ATOM 2085 C C . GLY A 1 267 ? -20.312 5.301 -0.14 1 98.06 267 GLY A C 1
ATOM 2086 O O . GLY A 1 267 ? -19.797 4.184 -0.114 1 98.06 267 GLY A O 1
ATOM 2087 N N . GLU A 1 268 ? -20.047 6.188 -1.065 1 97.94 268 GLU A N 1
ATOM 2088 C CA . GLU A 1 268 ? -19.109 5.848 -2.141 1 97.94 268 GLU A CA 1
ATOM 2089 C C . GLU A 1 268 ? -17.672 5.832 -1.645 1 97.94 268 GLU A C 1
ATOM 2091 O O . GLU A 1 268 ? -17.234 6.762 -0.958 1 97.94 268 GLU A O 1
ATOM 2096 N N . LEU A 1 269 ? -16.969 4.758 -2.064 1 98.56 269 LEU A N 1
ATOM 2097 C CA . LEU A 1 269 ? -15.562 4.613 -1.678 1 98.56 269 LEU A CA 1
ATOM 2098 C C . LEU A 1 269 ? -14.672 5.531 -2.51 1 98.56 269 LEU A C 1
ATOM 2100 O O . LEU A 1 269 ? -14.586 5.379 -3.73 1 98.56 269 LEU A O 1
ATOM 2104 N N . VAL A 1 270 ? -14 6.449 -1.852 1 98.5 270 VAL A N 1
ATOM 2105 C CA . VAL A 1 270 ? -13.18 7.449 -2.529 1 98.5 270 VAL A CA 1
ATOM 2106 C C . VAL A 1 270 ? -11.766 6.918 -2.711 1 98.5 270 VAL A C 1
ATOM 2108 O O . VAL A 1 270 ? -11.258 6.859 -3.832 1 98.5 270 VAL A O 1
ATOM 2111 N N . CYS A 1 271 ? -11.141 6.535 -1.641 1 98.75 271 CYS A N 1
ATOM 2112 C CA . CYS A 1 271 ? -9.789 5.992 -1.72 1 98.75 271 CYS A CA 1
ATOM 2113 C C . CYS A 1 271 ? -9.469 5.156 -0.487 1 98.75 271 CYS A C 1
ATOM 2115 O O . CYS A 1 271 ? -10.195 5.203 0.509 1 98.75 271 CYS A O 1
ATOM 2117 N N . ILE A 1 272 ? -8.461 4.324 -0.603 1 98.81 272 ILE A N 1
ATOM 2118 C CA . ILE A 1 272 ? -7.852 3.57 0.485 1 98.81 272 ILE A CA 1
ATOM 2119 C C . ILE A 1 272 ? -6.371 3.928 0.591 1 98.81 272 ILE A C 1
ATOM 2121 O O . ILE A 1 272 ? -5.676 4.035 -0.423 1 98.81 272 ILE A O 1
ATOM 2125 N N . ALA A 1 273 ? -5.945 4.168 1.809 1 98.81 273 ALA A N 1
ATOM 2126 C CA . ALA A 1 273 ? -4.547 4.539 2.014 1 98.81 273 ALA A CA 1
ATOM 2127 C C . ALA A 1 273 ? -3.93 3.738 3.158 1 98.81 273 ALA A C 1
ATOM 2129 O O . ALA A 1 273 ? -4.633 3.326 4.086 1 98.81 273 ALA A O 1
ATOM 2130 N N . THR A 1 274 ? -2.662 3.434 3.066 1 98.81 274 THR A N 1
ATOM 2131 C CA . THR A 1 274 ? -1.869 2.812 4.121 1 98.81 274 THR A CA 1
ATOM 2132 C C . THR A 1 274 ? -0.579 3.592 4.359 1 98.81 274 THR A C 1
ATOM 2134 O O . THR A 1 274 ? 0.067 4.039 3.41 1 98.81 274 THR A O 1
ATOM 2137 N N . GLN A 1 275 ? -0.267 3.777 5.613 1 98.38 275 GLN A N 1
ATOM 2138 C CA . GLN A 1 275 ? 0.868 4.605 6.004 1 98.38 275 GLN A CA 1
ATOM 2139 C C . GLN A 1 275 ? 1.65 3.965 7.148 1 98.38 275 GLN A C 1
ATOM 2141 O O . GLN A 1 275 ? 1.061 3.441 8.094 1 98.38 275 GLN A O 1
ATOM 2146 N N . GLU A 1 276 ? 2.963 3.938 6.992 1 98.31 276 GLU A N 1
ATOM 2147 C CA . GLU A 1 276 ? 3.832 3.537 8.094 1 98.31 276 GLU A CA 1
ATOM 2148 C C . GLU A 1 276 ? 4.602 4.73 8.656 1 98.31 276 GLU A C 1
ATOM 2150 O O . GLU A 1 276 ? 5.086 5.57 7.895 1 98.31 276 GLU A O 1
ATOM 2155 N N . GLY A 1 277 ? 4.688 4.797 9.977 1 96.62 277 GLY A N 1
ATOM 2156 C CA . GLY A 1 277 ? 5.449 5.832 10.656 1 96.62 277 GLY A CA 1
ATOM 2157 C C . GLY A 1 277 ? 6.484 5.277 11.617 1 96.62 277 GLY A C 1
ATOM 2158 O O . GLY A 1 277 ? 6.41 4.113 12.016 1 96.62 277 GLY A O 1
ATOM 2159 N N . TYR A 1 278 ? 7.43 6.109 11.914 1 94.38 278 TYR A N 1
ATOM 2160 C CA . TYR A 1 278 ? 8.469 5.844 12.906 1 94.38 278 TYR A CA 1
ATOM 2161 C C . TYR A 1 278 ? 8.234 6.672 14.164 1 94.38 278 TYR A C 1
ATOM 2163 O O . TYR A 1 278 ? 7.867 7.844 14.086 1 94.38 278 TYR A O 1
ATOM 2171 N N . PHE A 1 279 ? 8.43 6.039 15.312 1 92.88 279 PHE A N 1
ATOM 2172 C CA . PHE A 1 279 ? 8.305 6.711 16.594 1 92.88 279 PHE A CA 1
ATOM 2173 C C . PHE A 1 279 ? 9.609 6.621 17.391 1 92.88 279 PHE A C 1
ATOM 2175 O O . PHE A 1 279 ? 10.047 5.527 17.75 1 92.88 279 PHE A O 1
ATOM 2182 N N . ALA A 1 280 ? 10.164 7.766 17.672 1 88.81 280 ALA A N 1
ATOM 2183 C CA . ALA A 1 280 ? 11.414 7.812 18.422 1 88.81 280 ALA A CA 1
ATOM 2184 C C . ALA A 1 280 ? 11.203 7.402 19.875 1 88.81 280 ALA A C 1
ATOM 2186 O O . ALA A 1 280 ? 10.07 7.316 20.344 1 88.81 280 ALA A O 1
ATOM 2187 N N . GLU A 1 281 ? 12.398 7.109 20.547 1 82.19 281 GLU A N 1
ATOM 2188 C CA . GLU A 1 281 ? 12.336 6.793 21.969 1 82.19 281 GLU A CA 1
ATOM 2189 C C . GLU A 1 281 ? 11.836 7.988 22.781 1 82.19 281 GLU A C 1
ATOM 2191 O O . GLU A 1 281 ? 12.055 9.141 22.391 1 82.19 281 GLU A O 1
ATOM 2196 N N . GLU A 1 282 ? 11.102 7.539 23.828 1 72.12 282 GLU A N 1
ATOM 2197 C CA . GLU A 1 282 ? 10.633 8.609 24.703 1 72.12 282 GLU A CA 1
ATOM 2198 C C . GLU A 1 282 ? 11.812 9.406 25.266 1 72.12 282 GLU A C 1
ATOM 2200 O O . GLU A 1 282 ? 12.812 8.836 25.688 1 72.12 282 GLU A O 1
ATOM 2205 N N . ARG A 1 283 ? 11.859 10.641 24.906 1 58.59 283 ARG A N 1
ATOM 2206 C CA . ARG A 1 283 ? 12.883 11.484 25.516 1 58.59 283 ARG A CA 1
ATOM 2207 C C . ARG A 1 283 ? 12.766 11.469 27.031 1 58.59 283 ARG A C 1
ATOM 2209 O O . ARG A 1 283 ? 11.664 11.617 27.578 1 58.59 283 ARG A O 1
ATOM 2216 N N . GLN A 1 284 ? 13.539 10.625 27.797 1 45.84 284 GLN A N 1
ATOM 2217 C CA . GLN A 1 284 ? 13.625 10.758 29.25 1 45.84 284 GLN A CA 1
ATOM 2218 C C . GLN A 1 284 ? 13.844 12.219 29.656 1 45.84 284 GLN A C 1
ATOM 2220 O O . GLN A 1 284 ? 14.469 12.984 28.922 1 45.84 284 GLN A O 1
ATOM 2225 N N . MET B 1 1 ? 8.312 -23.969 -15.445 1 79.62 1 MET B N 1
ATOM 2226 C CA . MET B 1 1 ? 7.406 -23.484 -14.414 1 79.62 1 MET B CA 1
ATOM 2227 C C . MET B 1 1 ? 7.965 -23.75 -13.023 1 79.62 1 MET B C 1
ATOM 2229 O O . MET B 1 1 ? 8.75 -24.688 -12.836 1 79.62 1 MET B O 1
ATOM 2233 N N . ILE B 1 2 ? 7.727 -22.875 -12.109 1 82.94 2 ILE B N 1
ATOM 2234 C CA . ILE B 1 2 ? 8.109 -23.109 -10.727 1 82.94 2 ILE B CA 1
ATOM 2235 C C . ILE B 1 2 ? 7.207 -24.188 -10.125 1 82.94 2 ILE B C 1
ATOM 2237 O O . ILE B 1 2 ? 6.016 -23.953 -9.906 1 82.94 2 ILE B O 1
ATOM 2241 N N . SER B 1 3 ? 7.793 -25.391 -9.883 1 85.25 3 SER B N 1
ATOM 2242 C CA . SER B 1 3 ? 6.949 -26.516 -9.469 1 85.25 3 SER B CA 1
ATOM 2243 C C . SER B 1 3 ? 7.363 -27.047 -8.094 1 85.25 3 SER B C 1
ATOM 2245 O O . SER B 1 3 ? 6.621 -27.797 -7.469 1 85.25 3 SER B O 1
ATOM 2247 N N . THR B 1 4 ? 8.539 -26.641 -7.719 1 91.75 4 THR B N 1
ATOM 2248 C CA . THR B 1 4 ? 9.008 -27.078 -6.406 1 91.75 4 THR B CA 1
ATOM 2249 C C . THR B 1 4 ? 9.523 -25.891 -5.594 1 91.75 4 THR B C 1
ATOM 2251 O O . THR B 1 4 ? 9.781 -24.812 -6.145 1 91.75 4 THR B O 1
ATOM 2254 N N . LEU B 1 5 ? 9.68 -26.156 -4.316 1 94.75 5 LEU B N 1
ATOM 2255 C CA . LEU B 1 5 ? 10.281 -25.141 -3.455 1 94.75 5 LEU B CA 1
ATOM 2256 C C . LEU B 1 5 ? 11.727 -24.875 -3.855 1 94.75 5 LEU B C 1
ATOM 2258 O O . LEU B 1 5 ? 12.195 -23.734 -3.779 1 94.75 5 LEU B O 1
ATOM 2262 N N . GLU B 1 6 ? 12.406 -25.891 -4.27 1 93.31 6 GLU B N 1
ATOM 2263 C CA . GLU B 1 6 ? 13.781 -25.75 -4.738 1 93.31 6 GLU B CA 1
ATOM 2264 C C . GLU B 1 6 ? 13.859 -24.812 -5.938 1 93.31 6 GLU B C 1
ATOM 2266 O O . GLU B 1 6 ? 14.789 -24 -6.047 1 93.31 6 GLU B O 1
ATOM 2271 N N . ASP B 1 7 ? 12.922 -25 -6.816 1 92.81 7 ASP B N 1
ATOM 2272 C CA . ASP B 1 7 ? 12.844 -24.094 -7.953 1 92.81 7 ASP B CA 1
ATOM 2273 C C . ASP B 1 7 ? 12.742 -22.641 -7.484 1 92.81 7 ASP B C 1
ATOM 2275 O O . ASP B 1 7 ? 13.43 -21.766 -8.016 1 92.81 7 ASP B O 1
ATOM 2279 N N . LEU B 1 8 ? 11.922 -22.406 -6.516 1 94.81 8 LEU B N 1
ATOM 2280 C CA . LEU B 1 8 ? 11.711 -21.062 -5.98 1 94.81 8 LEU B CA 1
ATOM 2281 C C . LEU B 1 8 ? 12.984 -20.531 -5.336 1 94.81 8 LEU B C 1
ATOM 2283 O O . LEU B 1 8 ? 13.375 -19.391 -5.582 1 94.81 8 LEU B O 1
ATOM 2287 N N . LEU B 1 9 ? 13.609 -21.344 -4.555 1 96.56 9 LEU B N 1
ATOM 2288 C CA . LEU B 1 9 ? 14.82 -20.906 -3.861 1 96.56 9 LEU B CA 1
ATOM 2289 C C . LEU B 1 9 ? 15.938 -20.609 -4.852 1 96.56 9 LEU B C 1
ATOM 2291 O O . LEU B 1 9 ? 16.75 -19.703 -4.629 1 96.56 9 LEU B O 1
ATOM 2295 N N . ARG B 1 10 ? 15.977 -21.297 -5.93 1 94.75 10 ARG B N 1
ATOM 2296 C CA . ARG B 1 10 ? 16.969 -21.062 -6.973 1 94.75 10 ARG B CA 1
ATOM 2297 C C . ARG B 1 10 ? 16.766 -19.703 -7.625 1 94.75 10 ARG B C 1
ATOM 2299 O O . ARG B 1 10 ? 17.719 -19.062 -8.062 1 94.75 10 ARG B O 1
ATOM 2306 N N . LEU B 1 11 ? 15.523 -19.266 -7.668 1 95.38 11 LEU B N 1
ATOM 2307 C CA . LEU B 1 11 ? 15.227 -17.938 -8.211 1 95.38 11 LEU B CA 1
ATOM 2308 C C . LEU B 1 11 ? 15.977 -16.859 -7.445 1 95.38 11 LEU B C 1
ATOM 2310 O O . LEU B 1 11 ? 16.25 -15.781 -7.984 1 95.38 11 LEU B O 1
ATOM 2314 N N . LEU B 1 12 ? 16.219 -17.094 -6.219 1 97.5 12 LEU B N 1
ATOM 2315 C CA . LEU B 1 12 ? 16.781 -16.062 -5.336 1 97.5 12 LEU B CA 1
ATOM 2316 C C . LEU B 1 12 ? 18.297 -16.031 -5.438 1 97.5 12 LEU B C 1
ATOM 2318 O O . LEU B 1 12 ? 18.938 -15.164 -4.844 1 97.5 12 LEU B O 1
ATOM 2322 N N . ASP B 1 13 ? 18.828 -17 -6.191 1 96.5 13 ASP B N 1
ATOM 2323 C CA . ASP B 1 13 ? 20.281 -17.016 -6.402 1 96.5 13 ASP B CA 1
ATOM 2324 C C . ASP B 1 13 ? 20.672 -16.078 -7.539 1 96.5 13 ASP B C 1
ATOM 2326 O O . ASP B 1 13 ? 20.984 -16.531 -8.648 1 96.5 13 ASP B O 1
ATOM 2330 N N . LEU B 1 14 ? 20.797 -14.82 -7.273 1 98.38 14 LEU B N 1
ATOM 2331 C CA . LEU B 1 14 ? 21.141 -13.805 -8.258 1 98.38 14 LEU B CA 1
ATOM 2332 C C . LEU B 1 14 ? 22.656 -13.719 -8.445 1 98.38 14 LEU B C 1
ATOM 2334 O O . LEU B 1 14 ? 23.406 -13.883 -7.492 1 98.38 14 LEU B O 1
ATOM 2338 N N . GLN B 1 15 ? 23.031 -13.414 -9.664 1 98.38 15 GLN B N 1
ATOM 2339 C CA . GLN B 1 15 ? 24.438 -13.156 -9.938 1 98.38 15 GLN B CA 1
ATOM 2340 C C . GLN B 1 15 ? 24.734 -11.664 -9.898 1 98.38 15 GLN B C 1
ATOM 2342 O O . GLN B 1 15 ? 24.141 -10.883 -10.641 1 98.38 15 GLN B O 1
ATOM 2347 N N . GLN B 1 16 ? 25.656 -11.336 -9.078 1 98.12 16 GLN B N 1
ATOM 2348 C CA . GLN B 1 16 ? 26.094 -9.938 -9.055 1 98.12 16 GLN B CA 1
ATOM 2349 C C . GLN B 1 16 ? 27.094 -9.656 -10.172 1 98.12 16 GLN B C 1
ATOM 2351 O O . GLN B 1 16 ? 28.188 -10.234 -10.195 1 98.12 16 GLN B O 1
AT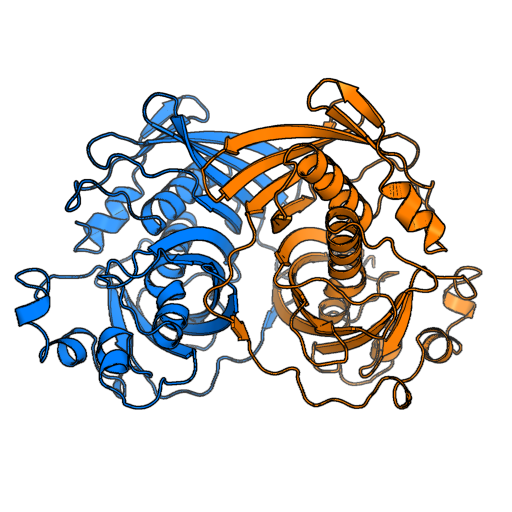OM 2356 N N . ILE B 1 17 ? 26.828 -8.703 -11.016 1 97.94 17 ILE B N 1
ATOM 2357 C CA . ILE B 1 17 ? 27.688 -8.516 -12.18 1 97.94 17 ILE B CA 1
ATOM 2358 C C . ILE B 1 17 ? 28.391 -7.156 -12.078 1 97.94 17 ILE B C 1
ATOM 2360 O O . ILE B 1 17 ? 29.312 -6.871 -12.844 1 97.94 17 ILE B O 1
ATOM 2364 N N . ASP B 1 18 ? 27.984 -6.293 -11.164 1 96.81 18 ASP B N 1
ATOM 2365 C CA . ASP B 1 18 ? 28.578 -5.004 -10.844 1 96.81 18 ASP B CA 1
ATOM 2366 C C . ASP B 1 18 ? 28.25 -4.594 -9.406 1 96.81 18 ASP B C 1
ATOM 2368 O O . ASP B 1 18 ? 27.547 -5.312 -8.695 1 96.81 18 ASP B O 1
ATOM 2372 N N . ASP B 1 19 ? 28.734 -3.52 -8.945 1 95.88 19 ASP B N 1
ATOM 2373 C CA . ASP B 1 19 ? 28.609 -3.115 -7.551 1 95.88 19 ASP B CA 1
ATOM 2374 C C . ASP B 1 19 ? 27.156 -3.129 -7.102 1 95.88 19 ASP B C 1
ATOM 2376 O O . ASP B 1 19 ? 26.844 -3.557 -5.988 1 95.88 19 ASP B O 1
ATOM 2380 N N . ALA B 1 20 ? 26.266 -2.699 -7.93 1 97.38 20 ALA B N 1
ATOM 2381 C CA . ALA B 1 20 ? 24.859 -2.592 -7.527 1 97.38 20 ALA B CA 1
ATOM 2382 C C . ALA B 1 20 ? 23.938 -3.146 -8.609 1 97.38 20 ALA B C 1
ATOM 2384 O O . ALA B 1 20 ? 22.812 -2.666 -8.781 1 97.38 20 ALA B O 1
ATOM 2385 N N . VAL B 1 21 ? 24.5 -4.129 -9.391 1 98.5 21 VAL B N 1
ATOM 2386 C CA . VAL B 1 21 ? 23.719 -4.715 -10.469 1 98.5 21 VAL B CA 1
ATOM 2387 C C . VAL B 1 21 ? 23.703 -6.238 -10.328 1 98.5 21 VAL B C 1
ATOM 2389 O O . VAL B 1 21 ? 24.75 -6.863 -10.203 1 98.5 21 VAL B O 1
ATOM 2392 N N . PHE B 1 22 ? 22.547 -6.77 -10.391 1 98.81 22 PHE B N 1
ATOM 2393 C CA . PHE B 1 22 ? 22.344 -8.211 -10.266 1 98.81 22 PHE B CA 1
ATOM 2394 C C . PHE B 1 22 ? 21.578 -8.75 -11.469 1 98.81 22 PHE B C 1
ATOM 2396 O O . PHE B 1 22 ? 20.844 -8.016 -12.133 1 98.81 22 PHE B O 1
ATOM 2403 N N . VAL B 1 23 ? 21.781 -10.047 -11.719 1 98.69 23 VAL B N 1
ATOM 2404 C CA . VAL B 1 23 ? 21.078 -10.719 -12.812 1 98.69 23 VAL B CA 1
ATOM 2405 C C . VAL B 1 23 ? 20.344 -11.945 -12.281 1 98.69 23 VAL B C 1
ATOM 2407 O O . VAL B 1 23 ? 20.922 -12.758 -11.555 1 98.69 23 VAL B O 1
ATOM 2410 N N . GLY B 1 24 ? 19.109 -11.977 -12.562 1 97.69 24 GLY B N 1
ATOM 2411 C CA . GLY B 1 24 ? 18.297 -13.133 -12.219 1 97.69 24 GLY B CA 1
ATOM 2412 C C . GLY B 1 24 ? 17.766 -13.875 -13.43 1 97.69 24 GLY B C 1
ATOM 2413 O O . GLY B 1 24 ? 17.578 -13.281 -14.492 1 97.69 24 GLY B O 1
ATOM 2414 N N . THR B 1 25 ? 17.547 -15.203 -13.227 1 94.75 25 THR B N 1
ATOM 2415 C CA . THR B 1 25 ? 16.969 -16.047 -14.266 1 94.75 25 THR B CA 1
ATOM 2416 C C . THR B 1 25 ? 15.68 -16.703 -13.766 1 94.75 25 THR B C 1
ATOM 2418 O O . THR B 1 25 ? 15.344 -16.594 -12.586 1 94.75 25 THR B O 1
ATOM 2421 N N . GLN B 1 26 ? 14.914 -17.266 -14.727 1 91.5 26 GLN B N 1
ATOM 2422 C CA . GLN B 1 26 ? 13.664 -17.938 -14.391 1 91.5 26 GLN B CA 1
ATOM 2423 C C . GLN B 1 26 ? 13.352 -19.047 -15.391 1 91.5 26 GLN B C 1
ATOM 2425 O O . GLN B 1 26 ? 13.883 -19.047 -16.5 1 91.5 26 GLN B O 1
ATOM 2430 N N . PRO B 1 27 ? 12.508 -19.984 -14.914 1 87.44 27 PRO B N 1
ATOM 2431 C CA . PRO B 1 27 ? 12.039 -20.984 -15.883 1 87.44 27 PRO B CA 1
ATOM 2432 C C . PRO B 1 27 ? 11.258 -20.359 -17.047 1 87.44 27 PRO B C 1
ATOM 2434 O O . PRO B 1 27 ? 10.664 -19.297 -16.891 1 87.44 27 PRO B O 1
ATOM 2437 N N . ASP B 1 28 ? 11.328 -21.031 -18.109 1 88.62 28 ASP B N 1
ATOM 2438 C CA . ASP B 1 28 ? 10.539 -20.625 -19.266 1 88.62 28 ASP B CA 1
ATOM 2439 C C . ASP B 1 28 ? 9.102 -21.125 -19.156 1 88.62 28 ASP B C 1
ATOM 2441 O O . ASP B 1 28 ? 8.812 -22.281 -19.453 1 88.62 28 ASP B O 1
ATOM 2445 N N . THR B 1 29 ? 8.195 -20.25 -18.703 1 82.94 29 THR B N 1
ATOM 2446 C CA . THR B 1 29 ? 6.785 -20.594 -18.531 1 82.94 29 THR B CA 1
ATOM 2447 C C . THR B 1 29 ? 6.09 -20.688 -19.891 1 82.94 29 THR B C 1
ATOM 2449 O O . THR B 1 29 ? 6.613 -20.203 -20.891 1 82.94 29 THR B O 1
ATOM 2452 N N . PRO B 1 30 ? 4.871 -21.328 -19.797 1 77.06 30 PRO B N 1
ATOM 2453 C CA . PRO B 1 30 ? 4.098 -21.297 -21.047 1 77.06 30 PRO B CA 1
ATOM 2454 C C . PRO B 1 30 ? 3.85 -19.859 -21.531 1 77.06 30 PRO B C 1
ATOM 2456 O O . PRO B 1 30 ? 3.613 -18.969 -20.734 1 77.06 30 PRO B O 1
ATOM 2459 N N . ASN B 1 31 ? 3.99 -19.578 -22.766 1 84.31 31 ASN B N 1
ATOM 2460 C CA . ASN B 1 31 ? 3.807 -18.281 -23.406 1 84.31 31 ASN B CA 1
ATOM 2461 C C . ASN B 1 31 ? 4.934 -17.328 -23.062 1 84.31 31 ASN B C 1
ATOM 2463 O O . ASN B 1 31 ? 4.852 -16.125 -23.359 1 84.31 31 ASN B O 1
ATOM 2467 N N . HIS B 1 32 ? 5.883 -17.719 -22.281 1 90.81 32 HIS B N 1
ATOM 2468 C CA . HIS B 1 32 ? 7.109 -16.984 -21.969 1 90.81 32 HIS B CA 1
ATOM 2469 C C . HIS B 1 32 ? 6.828 -15.797 -21.047 1 90.81 32 HIS B C 1
ATOM 2471 O O . HIS B 1 32 ? 7.48 -14.758 -21.172 1 90.81 32 HIS B O 1
ATOM 2477 N N . HIS B 1 33 ? 5.812 -16.016 -20.25 1 88.31 33 HIS B N 1
ATOM 2478 C CA . HIS B 1 33 ? 5.41 -14.953 -19.328 1 88.31 33 HIS B CA 1
ATOM 2479 C C . HIS B 1 33 ? 6.195 -15.039 -18.016 1 88.31 33 HIS B C 1
ATOM 2481 O O . HIS B 1 33 ? 6.477 -16.125 -17.531 1 88.31 33 HIS B O 1
ATOM 2487 N N . ILE B 1 34 ? 6.621 -13.828 -17.516 1 91.06 34 ILE B N 1
ATOM 2488 C CA . ILE B 1 34 ? 7.262 -13.789 -16.219 1 91.06 34 ILE B CA 1
ATOM 2489 C C . ILE B 1 34 ? 6.219 -13.5 -15.133 1 91.06 34 ILE B C 1
ATOM 2491 O O . ILE B 1 34 ? 5.418 -12.57 -15.266 1 91.06 34 ILE B O 1
ATOM 2495 N N . ILE B 1 35 ? 6.277 -14.25 -14.086 1 88.94 35 ILE B N 1
ATOM 2496 C CA . ILE B 1 35 ? 5.305 -14.086 -13.008 1 88.94 35 ILE B CA 1
ATOM 2497 C C . ILE B 1 35 ? 5.742 -12.953 -12.086 1 88.94 35 ILE B C 1
ATOM 2499 O O . ILE B 1 35 ? 6.93 -12.82 -11.773 1 88.94 35 ILE B O 1
ATOM 2503 N N . GLY B 1 36 ? 4.809 -12.141 -11.648 1 92.75 36 GLY B N 1
ATOM 2504 C CA . GLY B 1 36 ? 5.098 -10.961 -10.852 1 92.75 36 GLY B CA 1
ATOM 2505 C C . GLY B 1 36 ? 5.719 -11.289 -9.508 1 92.75 36 GLY B C 1
ATOM 2506 O O . GLY B 1 36 ? 6.617 -10.578 -9.047 1 92.75 36 GLY B O 1
ATOM 2507 N N . SER B 1 37 ? 5.215 -12.383 -8.914 1 95 37 SER B N 1
ATOM 2508 C CA . SER B 1 37 ? 5.738 -12.758 -7.605 1 95 37 SER B CA 1
ATOM 2509 C C . SER B 1 37 ? 7.234 -13.055 -7.668 1 95 37 SER B C 1
ATOM 2511 O O . SER B 1 37 ? 7.973 -12.758 -6.727 1 95 37 SER B O 1
ATOM 2513 N N . GLN B 1 38 ? 7.625 -13.609 -8.75 1 94.94 38 GLN B N 1
ATOM 2514 C CA . GLN B 1 38 ? 9.039 -13.922 -8.938 1 94.94 38 GLN B CA 1
ATOM 2515 C C . GLN B 1 38 ? 9.875 -12.656 -9.008 1 94.94 38 GLN B C 1
ATOM 2517 O O . GLN B 1 38 ? 10.922 -12.555 -8.359 1 94.94 38 GLN B O 1
ATOM 2522 N N . VAL B 1 39 ? 9.445 -11.719 -9.797 1 97 39 VAL B N 1
ATOM 2523 C CA . VAL B 1 39 ? 10.18 -10.469 -9.945 1 97 39 VAL B CA 1
ATOM 2524 C C . VAL B 1 39 ? 10.258 -9.75 -8.594 1 97 39 VAL B C 1
ATOM 2526 O O . VAL B 1 39 ? 11.297 -9.188 -8.242 1 97 39 VAL B O 1
ATOM 2529 N N . ALA B 1 40 ? 9.195 -9.781 -7.871 1 97.81 40 ALA B N 1
ATOM 2530 C CA . ALA B 1 40 ? 9.141 -9.156 -6.551 1 97.81 40 ALA B CA 1
ATOM 2531 C C . ALA B 1 40 ? 10.188 -9.75 -5.613 1 97.81 40 ALA B C 1
ATOM 2533 O O . ALA B 1 40 ? 10.93 -9.023 -4.961 1 97.81 40 ALA B O 1
ATOM 2534 N N . ALA B 1 41 ? 10.234 -11.055 -5.566 1 98.38 41 ALA B N 1
ATOM 2535 C CA . ALA B 1 41 ? 11.164 -11.742 -4.676 1 98.38 41 ALA B CA 1
ATOM 2536 C C . ALA B 1 41 ? 12.609 -11.477 -5.082 1 98.38 41 ALA B C 1
ATOM 2538 O O . ALA B 1 41 ? 13.469 -11.227 -4.227 1 98.38 41 ALA B O 1
ATOM 2539 N N . GLN B 1 42 ? 12.898 -11.516 -6.367 1 98.69 42 GLN B N 1
ATOM 2540 C CA . GLN B 1 42 ? 14.25 -11.281 -6.859 1 98.69 42 GLN B CA 1
ATOM 2541 C C . GLN B 1 42 ? 14.68 -9.844 -6.602 1 98.69 42 GLN B C 1
ATOM 2543 O O . GLN B 1 42 ? 15.828 -9.594 -6.223 1 98.69 42 GLN B O 1
ATOM 2548 N N . ALA B 1 43 ? 13.773 -8.906 -6.82 1 98.81 43 ALA B N 1
ATOM 2549 C CA . ALA B 1 43 ? 14.078 -7.508 -6.559 1 98.81 43 ALA B CA 1
ATOM 2550 C C . ALA B 1 43 ? 14.422 -7.285 -5.09 1 98.81 43 ALA B C 1
ATOM 2552 O O . ALA B 1 43 ? 15.383 -6.574 -4.77 1 98.81 43 ALA B O 1
ATOM 2553 N N . LEU B 1 44 ? 13.656 -7.875 -4.227 1 98.81 44 LEU B N 1
ATOM 2554 C CA . LEU B 1 44 ? 13.914 -7.738 -2.797 1 98.81 44 LEU B CA 1
ATOM 2555 C C . LEU B 1 44 ? 15.266 -8.352 -2.43 1 98.81 44 LEU B C 1
ATOM 2557 O O . LEU B 1 44 ? 15.992 -7.801 -1.605 1 98.81 44 LEU B O 1
ATOM 2561 N N . MET B 1 45 ? 15.562 -9.477 -3.043 1 98.69 45 MET B N 1
ATOM 2562 C CA . MET B 1 45 ? 16.844 -10.109 -2.799 1 98.69 45 MET B CA 1
ATOM 2563 C C . MET B 1 45 ? 18 -9.188 -3.201 1 98.69 45 MET B C 1
ATOM 2565 O O . MET B 1 45 ? 18.953 -9.016 -2.447 1 98.69 45 MET B O 1
ATOM 2569 N N . ALA B 1 46 ? 17.891 -8.617 -4.367 1 98.81 46 ALA B N 1
ATOM 2570 C CA . ALA B 1 46 ? 18.922 -7.691 -4.832 1 98.81 46 ALA B CA 1
ATOM 2571 C C . ALA B 1 46 ? 19.094 -6.535 -3.852 1 98.81 46 ALA B C 1
ATOM 2573 O O . ALA B 1 46 ? 20.219 -6.215 -3.459 1 98.81 46 ALA B O 1
ATOM 2574 N N . ALA B 1 47 ? 18.016 -5.926 -3.439 1 98.69 47 ALA B N 1
ATOM 2575 C CA . ALA B 1 47 ? 18.062 -4.805 -2.506 1 98.69 47 ALA B CA 1
ATOM 2576 C C . ALA B 1 47 ? 18.625 -5.238 -1.153 1 98.69 47 ALA B C 1
ATOM 2578 O O . ALA B 1 47 ? 19.391 -4.508 -0.524 1 98.69 47 ALA B O 1
ATOM 2579 N N . GLY B 1 48 ? 18.172 -6.391 -0.697 1 97.94 48 GLY B N 1
ATOM 2580 C CA . GLY B 1 48 ? 18.625 -6.91 0.578 1 97.94 48 GLY B CA 1
ATOM 2581 C C . GLY B 1 48 ? 20.125 -7.141 0.616 1 97.94 48 GLY B C 1
ATOM 2582 O O . GLY B 1 48 ? 20.781 -6.883 1.631 1 97.94 48 GLY B O 1
ATOM 2583 N N . ARG B 1 49 ? 20.672 -7.609 -0.449 1 97.19 49 ARG B N 1
ATOM 2584 C CA . ARG B 1 49 ? 22.109 -7.848 -0.537 1 97.19 49 ARG B CA 1
ATOM 2585 C C . ARG B 1 49 ? 22.891 -6.539 -0.439 1 97.19 49 ARG B C 1
ATOM 2587 O O . ARG B 1 49 ? 24.062 -6.535 -0.067 1 97.19 49 ARG B O 1
ATOM 2594 N N . MET B 1 50 ? 22.25 -5.461 -0.733 1 97.25 50 MET B N 1
ATOM 2595 C CA . MET B 1 50 ? 22.875 -4.145 -0.707 1 97.25 50 MET B CA 1
ATOM 2596 C C . MET B 1 50 ? 22.672 -3.467 0.644 1 97.25 50 MET B C 1
ATOM 2598 O O . MET B 1 50 ? 23.062 -2.314 0.833 1 97.25 50 MET B O 1
ATOM 2602 N N . THR B 1 51 ? 22.016 -4.086 1.567 1 96.94 51 THR B N 1
ATOM 2603 C CA . THR B 1 51 ? 21.734 -3.506 2.879 1 96.94 51 THR B CA 1
ATOM 2604 C C . THR B 1 51 ? 22.062 -4.5 3.988 1 96.94 51 THR B C 1
ATOM 2606 O O . THR B 1 51 ? 21.203 -4.855 4.789 1 96.94 51 THR B O 1
ATOM 2609 N N . PRO B 1 52 ? 23.312 -4.914 4.039 1 93.69 52 PRO B N 1
ATOM 2610 C CA . PRO B 1 52 ? 23.672 -5.918 5.043 1 93.69 52 PRO B CA 1
ATOM 2611 C C . PRO B 1 52 ? 23.359 -5.469 6.469 1 93.69 52 PRO B C 1
ATOM 2613 O O . PRO B 1 52 ? 23.516 -4.293 6.801 1 93.69 52 PRO B O 1
ATOM 2616 N N . GLY B 1 53 ? 22.875 -6.418 7.238 1 93.75 53 GLY B N 1
ATOM 2617 C CA . GLY B 1 53 ? 22.609 -6.156 8.648 1 93.75 53 GLY B CA 1
ATOM 2618 C C . GLY B 1 53 ? 21.25 -5.535 8.898 1 93.75 53 GLY B C 1
ATOM 2619 O O . GLY B 1 53 ? 20.891 -5.242 10.039 1 93.7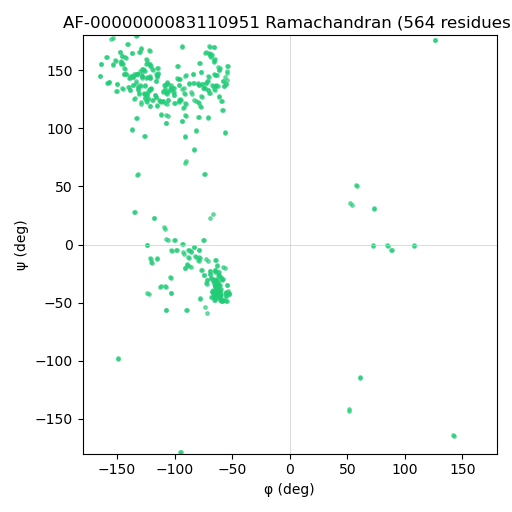5 53 GLY B O 1
ATOM 2620 N N . ARG B 1 54 ? 20.516 -5.285 7.902 1 96.31 54 ARG B N 1
ATOM 2621 C CA . ARG B 1 54 ? 19.172 -4.707 8.031 1 96.31 54 ARG B CA 1
ATOM 2622 C C . ARG B 1 54 ? 18.125 -5.617 7.406 1 96.31 54 ARG B C 1
ATOM 2624 O O . ARG B 1 54 ? 18.422 -6.41 6.516 1 96.31 54 ARG B O 1
ATOM 2631 N N . LEU B 1 55 ? 16.938 -5.453 7.891 1 96.25 55 LEU B N 1
ATOM 2632 C CA . LEU B 1 55 ? 15.836 -6.281 7.418 1 96.25 55 LEU B CA 1
ATOM 2633 C C . LEU B 1 55 ? 14.789 -5.434 6.707 1 96.25 55 LEU B C 1
ATOM 2635 O O . LEU B 1 55 ? 14.492 -4.316 7.137 1 96.25 55 LEU B O 1
ATOM 2639 N N . ALA B 1 56 ? 14.242 -6.043 5.711 1 97.88 56 ALA B N 1
ATOM 2640 C CA . ALA B 1 56 ? 13.172 -5.348 5 1 97.88 56 ALA B CA 1
ATOM 2641 C C . ALA B 1 56 ? 11.961 -5.141 5.902 1 97.88 56 ALA B C 1
ATOM 2643 O O . ALA B 1 56 ? 11.539 -6.059 6.609 1 97.88 56 ALA B O 1
ATOM 2644 N N . HIS B 1 57 ? 11.43 -3.893 5.879 1 98.12 57 HIS B N 1
ATOM 2645 C CA . HIS B 1 57 ? 10.188 -3.691 6.617 1 98.12 57 HIS B CA 1
ATOM 2646 C C . HIS B 1 57 ? 9.078 -3.203 5.695 1 98.12 57 HIS B C 1
ATOM 2648 O O . HIS B 1 57 ? 7.902 -3.234 6.066 1 98.12 57 HIS B O 1
ATOM 2654 N N . SER B 1 58 ? 9.438 -2.803 4.484 1 98.62 58 SER B N 1
ATOM 2655 C CA . SER B 1 58 ? 8.398 -2.5 3.506 1 98.62 58 SER B CA 1
ATOM 2656 C C . SER B 1 58 ? 8.969 -2.453 2.092 1 98.62 58 SER B C 1
ATOM 2658 O O . SER B 1 58 ? 10.172 -2.223 1.907 1 98.62 58 SER B O 1
ATOM 2660 N N . MET B 1 59 ? 8.141 -2.678 1.12 1 98.81 59 MET B N 1
ATOM 2661 C CA . MET B 1 59 ? 8.477 -2.553 -0.296 1 98.81 59 MET B CA 1
ATOM 2662 C C . MET B 1 59 ? 7.242 -2.18 -1.112 1 98.81 59 MET B C 1
ATOM 2664 O O . MET B 1 59 ? 6.172 -2.771 -0.939 1 98.81 59 MET B O 1
ATOM 2668 N N . HIS B 1 60 ? 7.375 -1.188 -1.971 1 98.69 60 HIS B N 1
ATOM 2669 C CA . HIS B 1 60 ? 6.348 -0.697 -2.881 1 98.69 60 HIS B CA 1
ATOM 2670 C C . HIS B 1 60 ? 6.758 -0.893 -4.336 1 98.69 60 HIS B C 1
ATOM 2672 O O . HIS B 1 60 ? 7.844 -0.466 -4.742 1 98.69 60 HIS B O 1
ATOM 2678 N N . MET B 1 61 ? 5.852 -1.516 -5.145 1 98.38 61 MET B N 1
ATOM 2679 C CA . MET B 1 61 ? 6.363 -1.886 -6.461 1 98.38 61 MET B CA 1
ATOM 2680 C C . MET B 1 61 ? 5.293 -1.703 -7.531 1 98.38 61 MET B C 1
ATOM 2682 O O . MET B 1 61 ? 4.098 -1.805 -7.246 1 98.38 61 MET B O 1
ATOM 2686 N N . TYR B 1 62 ? 5.734 -1.423 -8.758 1 98.38 62 TYR B N 1
ATOM 2687 C CA . TYR B 1 62 ? 4.906 -1.351 -9.953 1 98.38 62 TYR B CA 1
ATOM 2688 C C . TYR B 1 62 ? 5.398 -2.326 -11.016 1 98.38 62 TYR B C 1
ATOM 2690 O O . TYR B 1 62 ? 6.594 -2.383 -11.312 1 98.38 62 TYR B O 1
ATOM 2698 N N . PHE B 1 63 ? 4.461 -3.057 -11.547 1 97.62 63 PHE B N 1
ATOM 2699 C CA . PHE B 1 63 ? 4.684 -3.891 -12.719 1 97.62 63 PHE B CA 1
ATOM 2700 C C . PHE B 1 63 ? 4.34 -3.131 -14 1 97.62 63 PHE B C 1
ATOM 2702 O O . PHE B 1 63 ? 3.168 -2.861 -14.273 1 97.62 63 PHE B O 1
ATOM 2709 N N . LEU B 1 64 ? 5.359 -2.926 -14.859 1 97.25 64 LEU B N 1
ATOM 2710 C CA . LEU B 1 64 ? 5.207 -1.909 -15.898 1 97.25 64 LEU B CA 1
ATOM 2711 C C . LEU B 1 64 ? 5.027 -2.553 -17.266 1 97.25 64 LEU B C 1
ATOM 2713 O O . LEU B 1 64 ? 4.332 -2.008 -18.125 1 97.25 64 LEU B O 1
ATOM 2717 N N . ARG B 1 65 ? 5.738 -3.678 -17.484 1 95.5 65 ARG B N 1
ATOM 2718 C CA . ARG B 1 65 ? 5.703 -4.363 -18.766 1 95.5 65 ARG B CA 1
ATOM 2719 C C . ARG B 1 65 ? 5.844 -5.871 -18.594 1 95.5 65 ARG B C 1
ATOM 2721 O O . ARG B 1 65 ? 6.418 -6.332 -17.609 1 95.5 65 ARG B O 1
ATOM 2728 N N . ARG B 1 66 ? 5.289 -6.512 -19.656 1 92.12 66 ARG B N 1
ATOM 2729 C CA . ARG B 1 66 ? 5.508 -7.953 -19.703 1 92.12 66 ARG B CA 1
ATOM 2730 C C . ARG B 1 66 ? 6.965 -8.273 -20.031 1 92.12 66 ARG B C 1
ATOM 2732 O O . ARG B 1 66 ? 7.562 -7.648 -20.906 1 92.12 66 ARG B O 1
ATOM 2739 N N . GLY B 1 67 ? 7.531 -9.141 -19.312 1 93.12 67 GLY B N 1
ATOM 2740 C CA . GLY B 1 67 ? 8.867 -9.609 -19.641 1 93.12 67 GLY B CA 1
ATOM 2741 C C . GLY B 1 67 ? 8.875 -10.859 -20.5 1 93.12 67 GLY B C 1
ATOM 2742 O O . GLY B 1 67 ? 7.816 -11.398 -20.828 1 93.12 67 GLY B O 1
ATOM 2743 N N . ASP B 1 68 ? 10.094 -11.172 -20.984 1 96.19 68 ASP B N 1
ATOM 2744 C CA . ASP B 1 68 ? 10.344 -12.398 -21.734 1 96.19 68 ASP B CA 1
ATOM 2745 C C . ASP B 1 68 ? 11.109 -13.414 -20.891 1 96.19 68 ASP B C 1
ATOM 2747 O O . ASP B 1 68 ? 12.305 -13.234 -20.625 1 96.19 68 ASP B O 1
ATOM 2751 N N . ALA B 1 69 ? 10.398 -14.531 -20.516 1 95.12 69 ALA B N 1
ATOM 2752 C CA . ALA B 1 69 ? 10.961 -15.5 -19.578 1 95.12 69 ALA B CA 1
ATOM 2753 C C . ALA B 1 69 ? 12.195 -16.172 -20.172 1 95.12 69 ALA B C 1
ATOM 2755 O O . ALA B 1 69 ? 12.945 -16.844 -19.453 1 95.12 69 ALA B O 1
ATOM 2756 N N . ARG B 1 70 ? 12.43 -16.031 -21.469 1 95.69 70 ARG B N 1
ATOM 2757 C CA . ARG B 1 70 ? 13.578 -16.641 -22.125 1 95.69 70 ARG B CA 1
ATOM 2758 C C . ARG B 1 70 ? 14.852 -15.844 -21.875 1 95.69 70 ARG B C 1
ATOM 2760 O O . ARG B 1 70 ? 15.953 -16.328 -22.125 1 95.69 70 ARG B O 1
ATOM 2767 N N . GLN B 1 71 ? 14.695 -14.656 -21.406 1 96.5 71 GLN B N 1
ATOM 2768 C CA . GLN B 1 71 ? 15.82 -13.758 -21.188 1 96.5 71 GLN B CA 1
ATOM 2769 C C . GLN B 1 71 ? 15.992 -13.438 -19.703 1 96.5 71 GLN B C 1
ATOM 2771 O O . GLN B 1 71 ? 15.008 -13.32 -18.969 1 96.5 71 GLN B O 1
ATOM 2776 N N . PRO B 1 72 ? 17.234 -13.273 -19.297 1 97.06 72 PRO B N 1
ATOM 2777 C CA . PRO B 1 72 ? 17.453 -12.883 -17.906 1 97.06 72 PRO B CA 1
ATOM 2778 C C . PRO B 1 72 ? 16.969 -11.461 -17.609 1 97.06 72 PRO B C 1
ATOM 2780 O O . PRO B 1 72 ? 16.734 -10.68 -18.531 1 97.06 72 PRO B O 1
ATOM 2783 N N . ILE B 1 73 ? 16.781 -11.188 -16.297 1 98.12 73 ILE B N 1
ATOM 2784 C CA . ILE B 1 73 ? 16.391 -9.859 -15.859 1 98.12 73 ILE B CA 1
ATOM 2785 C C . ILE B 1 73 ? 17.562 -9.195 -15.125 1 98.12 73 ILE B C 1
ATOM 2787 O O . ILE B 1 73 ? 18.203 -9.82 -14.289 1 98.12 73 ILE B O 1
ATOM 2791 N N . GLU B 1 74 ? 17.859 -7.98 -15.492 1 98.75 74 GLU B N 1
ATOM 2792 C CA . GLU B 1 74 ? 18.828 -7.176 -14.766 1 98.75 74 GLU B CA 1
ATOM 2793 C C . GLU B 1 74 ? 18.156 -6.336 -13.68 1 98.75 74 GLU B C 1
ATOM 2795 O O . GLU B 1 74 ? 17.156 -5.66 -13.945 1 98.75 74 GLU B O 1
ATOM 2800 N N . TYR B 1 75 ? 18.688 -6.414 -12.477 1 98.75 75 TYR B N 1
ATOM 2801 C CA . TYR B 1 75 ? 18.203 -5.621 -11.352 1 98.75 75 TYR B CA 1
ATOM 2802 C C . TYR B 1 75 ? 19.25 -4.582 -10.938 1 98.75 75 TYR B C 1
ATOM 2804 O O . TYR B 1 75 ? 20.312 -4.926 -10.414 1 98.75 75 TYR B O 1
ATOM 2812 N N . ASP B 1 76 ? 18.922 -3.338 -11.164 1 98.69 76 ASP B N 1
ATOM 2813 C CA . ASP B 1 76 ? 19.75 -2.221 -10.742 1 98.69 76 ASP B CA 1
ATOM 2814 C C . ASP B 1 76 ? 19.281 -1.656 -9.406 1 98.69 76 ASP B C 1
ATOM 2816 O O . ASP B 1 76 ? 18.109 -1.271 -9.266 1 98.69 76 ASP B O 1
ATOM 2820 N N . VAL B 1 77 ? 20.172 -1.623 -8.414 1 98.62 77 VAL B N 1
ATOM 2821 C CA . VAL B 1 77 ? 19.828 -1.124 -7.094 1 98.62 77 VAL B CA 1
ATOM 2822 C C . VAL B 1 77 ? 20.469 0.243 -6.867 1 98.62 77 VAL B C 1
ATOM 2824 O O . VAL B 1 77 ? 21.688 0.373 -6.906 1 98.62 77 VAL B O 1
ATOM 2827 N N . THR B 1 78 ? 19.641 1.262 -6.598 1 97.62 78 THR B N 1
ATOM 2828 C CA . THR B 1 78 ? 20.109 2.617 -6.328 1 97.62 78 THR B CA 1
ATOM 2829 C C . THR B 1 78 ? 19.891 2.979 -4.859 1 97.62 78 THR B C 1
ATOM 2831 O O . THR B 1 78 ? 18.766 2.988 -4.371 1 97.62 78 THR B O 1
ATOM 2834 N N . PRO B 1 79 ? 20.984 3.342 -4.219 1 97.25 79 PRO B N 1
ATOM 2835 C CA . PRO B 1 79 ? 20.797 3.828 -2.85 1 97.25 79 PRO B CA 1
ATOM 2836 C C . PRO B 1 79 ? 20.094 5.188 -2.801 1 97.25 79 PRO B C 1
ATOM 2838 O O . PRO B 1 79 ? 20.5 6.113 -3.51 1 97.25 79 PRO B O 1
ATOM 2841 N N . LEU B 1 80 ? 19.094 5.262 -1.995 1 96.62 80 LEU B N 1
ATOM 2842 C CA . LEU B 1 80 ? 18.391 6.523 -1.826 1 96.62 80 LEU B CA 1
ATOM 2843 C C . LEU B 1 80 ? 18.781 7.199 -0.517 1 96.62 80 LEU B C 1
ATOM 2845 O O . LEU B 1 80 ? 18.953 8.422 -0.472 1 96.62 80 LEU B O 1
ATOM 2849 N N . ARG B 1 81 ? 18.875 6.383 0.516 1 95.88 81 ARG B N 1
ATOM 2850 C CA . ARG B 1 81 ? 19.25 6.887 1.835 1 95.88 81 ARG B CA 1
ATOM 2851 C C . ARG B 1 81 ? 19.828 5.781 2.701 1 95.88 81 ARG B C 1
ATOM 2853 O O . ARG B 1 81 ? 19.344 4.652 2.701 1 95.88 81 ARG B O 1
ATOM 2860 N N . ASP B 1 82 ? 20.859 6.156 3.436 1 95.5 82 ASP B N 1
ATOM 2861 C CA . ASP B 1 82 ? 21.406 5.32 4.504 1 95.5 82 ASP B CA 1
ATOM 2862 C C . ASP B 1 82 ? 21.469 6.086 5.824 1 95.5 82 ASP B C 1
ATOM 2864 O O . ASP B 1 82 ? 22.453 6.754 6.113 1 95.5 82 ASP B O 1
ATOM 2868 N N . GLY B 1 83 ? 20.391 5.887 6.531 1 91.62 83 GLY B N 1
ATOM 2869 C CA . GLY B 1 83 ? 20.359 6.512 7.848 1 91.62 83 GLY B CA 1
ATOM 2870 C C . GLY B 1 83 ? 20.812 5.586 8.953 1 91.62 83 GLY B C 1
ATOM 2871 O O . GLY B 1 83 ? 21.297 4.477 8.695 1 91.62 83 GLY B O 1
ATOM 2872 N N . GLY B 1 84 ? 20.766 6.125 10.172 1 89.56 84 GLY B N 1
ATOM 2873 C CA . GLY B 1 84 ? 21.141 5.309 11.312 1 89.56 84 GLY B CA 1
ATOM 2874 C C . GLY B 1 84 ? 20.219 4.125 11.531 1 89.56 84 GLY B C 1
ATOM 2875 O O . GLY B 1 84 ? 20.672 3.02 11.828 1 89.56 84 GLY B O 1
ATOM 2876 N N . THR B 1 85 ? 18.953 4.34 11.273 1 90.88 85 THR B N 1
ATOM 2877 C CA . THR B 1 85 ? 17.969 3.318 11.594 1 90.88 85 THR B CA 1
ATOM 2878 C C . THR B 1 85 ? 17.375 2.713 10.32 1 90.88 85 THR B C 1
ATOM 2880 O O . THR B 1 85 ? 17.156 1.501 10.25 1 90.88 85 THR B O 1
ATOM 2883 N N . ILE B 1 86 ? 17.219 3.59 9.305 1 94.38 86 ILE B N 1
ATOM 2884 C CA . ILE B 1 86 ? 16.5 3.158 8.109 1 94.38 86 ILE B CA 1
ATOM 2885 C C . ILE B 1 86 ? 17.359 3.4 6.875 1 94.38 86 ILE B C 1
ATOM 2887 O O . ILE B 1 86 ? 18.047 4.426 6.773 1 94.38 86 ILE B O 1
ATOM 2891 N N . SER B 1 87 ? 17.375 2.438 6 1 97.44 87 SER B N 1
ATOM 2892 C CA . SER B 1 87 ? 17.953 2.566 4.668 1 97.44 87 SER B CA 1
ATOM 2893 C C . SER B 1 87 ? 16.922 2.297 3.584 1 97.44 87 SER B C 1
ATOM 2895 O O . SER B 1 87 ? 16.062 1.429 3.744 1 97.44 87 SER B O 1
ATOM 2897 N N . SER B 1 88 ? 17.031 3.049 2.494 1 98 88 SER B N 1
ATOM 2898 C CA . SER B 1 88 ? 16.078 2.896 1.403 1 98 88 SER B CA 1
ATOM 2899 C C . SER B 1 88 ? 16.797 2.703 0.068 1 98 88 SER B C 1
ATOM 2901 O O . SER B 1 88 ? 17.859 3.271 -0.16 1 98 88 SER B O 1
ATOM 2903 N N . ARG B 1 89 ? 16.172 1.874 -0.768 1 98.56 89 ARG B N 1
ATOM 2904 C CA . ARG B 1 89 ? 16.703 1.554 -2.094 1 98.56 89 ARG B CA 1
ATOM 2905 C C . ARG B 1 89 ? 15.609 1.666 -3.152 1 98.56 89 ARG B C 1
ATOM 2907 O O . ARG B 1 89 ? 14.438 1.387 -2.877 1 98.56 89 ARG B O 1
ATOM 2914 N N . ARG B 1 90 ? 16.016 2.066 -4.305 1 98.38 90 ARG B N 1
ATOM 2915 C CA . ARG B 1 90 ? 15.195 1.87 -5.5 1 98.38 90 ARG B CA 1
ATOM 2916 C C . ARG B 1 90 ? 15.727 0.718 -6.344 1 98.38 90 ARG B C 1
ATOM 2918 O O . ARG B 1 90 ? 16.938 0.604 -6.555 1 98.38 90 ARG B O 1
ATOM 2925 N N . VAL B 1 91 ? 14.875 -0.142 -6.777 1 98.69 91 VAL B N 1
ATOM 2926 C CA . VAL B 1 91 ? 15.258 -1.251 -7.645 1 98.69 91 VAL B CA 1
ATOM 2927 C C . VAL B 1 91 ? 14.57 -1.105 -9 1 98.69 91 VAL B C 1
ATOM 2929 O O . VAL B 1 91 ? 13.352 -0.945 -9.07 1 98.69 91 VAL B O 1
ATOM 2932 N N . THR B 1 92 ? 15.344 -1.145 -10.039 1 98.38 92 THR B N 1
ATOM 2933 C CA . THR B 1 92 ? 14.836 -1.149 -11.398 1 98.38 92 THR B CA 1
ATOM 2934 C C . THR B 1 92 ? 15.172 -2.463 -12.102 1 98.38 92 THR B C 1
ATOM 2936 O O . THR B 1 92 ? 16.344 -2.846 -12.18 1 98.38 92 THR B O 1
ATOM 2939 N N . ALA B 1 93 ? 14.18 -3.168 -12.508 1 98.5 93 ALA B N 1
ATOM 2940 C CA . ALA B 1 93 ? 14.375 -4.402 -13.266 1 98.5 93 ALA B CA 1
ATOM 2941 C C . ALA B 1 93 ? 14.164 -4.176 -14.758 1 98.5 93 ALA B C 1
ATOM 2943 O O . ALA B 1 93 ? 13.164 -3.578 -15.164 1 98.5 93 ALA B O 1
ATOM 2944 N N . SER B 1 94 ? 15.086 -4.715 -15.586 1 98.19 94 SER B N 1
ATOM 2945 C CA . SER B 1 94 ? 15.016 -4.457 -17.016 1 98.19 94 SER B CA 1
ATOM 2946 C C . SER B 1 94 ? 15.469 -5.668 -17.828 1 98.19 94 SER B C 1
ATOM 2948 O O . SER B 1 94 ? 16.141 -6.555 -17.297 1 98.19 94 SER B O 1
ATOM 2950 N N . GLN B 1 95 ? 15 -5.75 -19.031 1 97.81 95 GLN B N 1
ATOM 2951 C CA . GLN B 1 95 ? 15.5 -6.633 -20.078 1 97.81 95 GLN B CA 1
ATOM 2952 C C . GLN B 1 95 ? 15.891 -5.844 -21.328 1 97.81 95 GLN B C 1
ATOM 2954 O O . GLN B 1 95 ? 15.07 -5.094 -21.875 1 97.81 95 GLN B O 1
ATOM 2959 N N . SER B 1 96 ? 17.156 -5.969 -21.766 1 95.5 96 SER B N 1
ATOM 2960 C CA . SER B 1 96 ? 17.656 -5.285 -22.953 1 95.5 96 SER B CA 1
ATOM 2961 C C . SER B 1 96 ? 17.406 -3.785 -22.875 1 95.5 96 SER B C 1
ATOM 2963 O O . SER B 1 96 ? 16.922 -3.182 -23.844 1 95.5 96 SER B O 1
ATOM 2965 N N . GLY B 1 97 ? 17.484 -3.283 -21.703 1 94.19 97 GLY B N 1
ATOM 2966 C CA . GLY B 1 97 ? 17.406 -1.845 -21.5 1 94.19 97 GLY B CA 1
ATOM 2967 C C . GLY B 1 97 ? 15.977 -1.355 -21.312 1 94.19 97 GLY B C 1
ATOM 2968 O O . GLY B 1 97 ? 15.758 -0.178 -21.016 1 94.19 97 GLY B O 1
ATOM 2969 N N . VAL B 1 98 ? 15.023 -2.223 -21.438 1 95.5 98 VAL B N 1
ATOM 2970 C CA . VAL B 1 98 ? 13.625 -1.847 -21.266 1 95.5 98 VAL B CA 1
ATOM 2971 C C . VAL B 1 98 ? 13.195 -2.143 -19.828 1 95.5 98 VAL B C 1
ATOM 2973 O O . VAL B 1 98 ? 13.273 -3.285 -19.375 1 95.5 98 VAL B O 1
ATOM 2976 N N . VAL B 1 99 ? 12.672 -1.128 -19.156 1 96.94 99 VAL B N 1
ATOM 2977 C CA . VAL B 1 99 ? 12.281 -1.275 -17.766 1 96.94 99 VAL B CA 1
ATOM 2978 C C . VAL B 1 99 ? 10.953 -2.035 -17.672 1 96.94 99 VAL B C 1
ATOM 2980 O O . VAL B 1 99 ? 9.969 -1.64 -18.297 1 96.94 99 VAL B O 1
ATOM 2983 N N . LEU B 1 100 ? 10.961 -3.09 -16.859 1 97.38 100 LEU B N 1
ATOM 2984 C CA . LEU B 1 100 ? 9.797 -3.947 -16.688 1 97.38 100 LEU B CA 1
ATOM 2985 C C . LEU B 1 100 ? 9.117 -3.66 -15.352 1 97.38 100 LEU B C 1
ATOM 2987 O O . LEU B 1 100 ? 7.922 -3.928 -15.195 1 97.38 100 LEU B O 1
ATOM 2991 N N . PHE B 1 101 ? 9.844 -3.244 -14.484 1 97.81 101 PHE B N 1
ATOM 2992 C CA . PHE B 1 101 ? 9.461 -3.254 -13.078 1 97.81 101 PHE B CA 1
ATOM 2993 C C . PHE B 1 101 ? 10.273 -2.232 -12.289 1 97.81 101 PHE B C 1
ATOM 2995 O O . PHE B 1 101 ? 11.469 -2.072 -12.523 1 97.81 101 PHE B O 1
ATOM 3002 N N . GLU B 1 102 ? 9.625 -1.483 -11.328 1 98.44 102 GLU B N 1
ATOM 3003 C CA . GLU B 1 102 ? 10.32 -0.597 -10.398 1 98.44 102 GLU B CA 1
ATOM 3004 C C . GLU B 1 102 ? 9.773 -0.748 -8.984 1 98.44 102 GLU B C 1
ATOM 3006 O O . GLU B 1 102 ? 8.562 -0.906 -8.789 1 98.44 102 GLU B O 1
ATOM 3011 N N . ALA B 1 103 ? 10.719 -0.63 -8.008 1 98.56 103 ALA B N 1
ATOM 3012 C CA . ALA B 1 103 ? 10.312 -0.777 -6.609 1 98.56 103 ALA B CA 1
ATOM 3013 C C . ALA B 1 103 ? 11.102 0.167 -5.711 1 98.56 103 ALA B C 1
ATOM 3015 O O . ALA B 1 103 ? 12.234 0.55 -6.035 1 98.56 103 ALA B O 1
ATOM 3016 N N . LEU B 1 104 ? 10.461 0.61 -4.707 1 98.56 104 LEU B N 1
ATOM 3017 C CA . LEU B 1 104 ? 11.086 1.233 -3.549 1 98.56 104 LEU B CA 1
ATOM 3018 C C . LEU B 1 104 ? 11.047 0.303 -2.342 1 98.56 104 LEU B C 1
ATOM 3020 O O . LEU B 1 104 ? 9.992 -0.246 -2.014 1 98.56 104 LEU B O 1
ATOM 3024 N N . ALA B 1 105 ? 12.172 0.118 -1.729 1 98.62 105 ALA B N 1
ATOM 3025 C CA . ALA B 1 105 ? 12.266 -0.768 -0.572 1 98.62 105 ALA B CA 1
ATOM 3026 C C . ALA B 1 105 ? 12.922 -0.06 0.61 1 98.62 105 ALA B C 1
ATOM 3028 O O . ALA B 1 105 ? 13.75 0.835 0.423 1 98.62 105 ALA B O 1
ATOM 3029 N N . SER B 1 106 ? 12.555 -0.468 1.751 1 98.56 106 SER B N 1
ATOM 3030 C CA . SER B 1 106 ? 13.086 0.104 2.984 1 98.56 106 SER B CA 1
ATOM 3031 C C . SER B 1 106 ? 13.492 -0.987 3.969 1 98.56 106 SER B C 1
ATOM 3033 O O . SER B 1 106 ? 12.82 -2.016 4.078 1 98.56 106 SER B O 1
ATOM 3035 N N . PHE B 1 107 ? 14.586 -0.77 4.637 1 98.12 107 PHE B N 1
ATOM 3036 C CA . PHE B 1 107 ? 15.203 -1.722 5.555 1 98.12 107 PHE B CA 1
ATOM 3037 C C . PHE B 1 107 ? 15.516 -1.063 6.891 1 98.12 107 PHE B C 1
ATOM 3039 O O . PHE B 1 107 ? 15.766 0.142 6.953 1 98.12 107 PHE B O 1
ATOM 3046 N N . THR B 1 108 ? 15.461 -1.859 7.926 1 96.19 108 THR B N 1
ATOM 3047 C CA . THR B 1 108 ? 15.695 -1.282 9.242 1 96.19 108 THR B CA 1
ATOM 3048 C C . THR B 1 108 ? 16.469 -2.254 10.125 1 96.19 108 THR B C 1
ATOM 3050 O O . THR B 1 108 ? 16.547 -3.449 9.836 1 96.19 108 THR B O 1
ATOM 3053 N N . ILE B 1 109 ? 17.047 -1.678 11.148 1 93 109 ILE B N 1
ATOM 3054 C CA . ILE B 1 109 ? 17.641 -2.506 12.195 1 93 109 ILE B CA 1
ATOM 3055 C C . ILE B 1 109 ? 16.547 -3.02 13.125 1 93 109 ILE B C 1
ATOM 3057 O O . ILE B 1 109 ? 15.477 -2.408 13.234 1 93 109 ILE B O 1
ATOM 3061 N N . VAL B 1 110 ? 16.828 -4.102 13.781 1 87.12 110 VAL B N 1
ATOM 3062 C CA . VAL B 1 110 ? 15.875 -4.656 14.742 1 87.12 110 VAL B CA 1
ATOM 3063 C C . VAL B 1 110 ? 15.961 -3.891 16.062 1 87.12 110 VAL B C 1
ATOM 3065 O O . VAL B 1 110 ? 17.047 -3.709 16.609 1 87.12 110 VAL B O 1
ATOM 3068 N N . VAL B 1 111 ? 14.828 -3.377 16.422 1 85.44 111 VAL B N 1
ATOM 3069 C CA . VAL B 1 111 ? 14.758 -2.66 17.688 1 85.44 111 VAL B CA 1
ATOM 3070 C C . VAL B 1 111 ? 13.664 -3.273 18.562 1 85.44 111 VAL B C 1
ATOM 3072 O O . VAL B 1 111 ? 12.547 -3.504 18.094 1 85.44 111 VAL B O 1
ATOM 3075 N N . ASP B 1 112 ? 14.016 -3.58 19.797 1 86.75 112 ASP B N 1
ATOM 3076 C CA . ASP B 1 112 ? 13.047 -4.078 20.766 1 86.75 112 ASP B CA 1
ATOM 3077 C C . ASP B 1 112 ? 12.414 -2.932 21.547 1 86.75 112 ASP B C 1
ATOM 3079 O O . ASP B 1 112 ? 13.07 -2.297 22.375 1 86.75 112 ASP B O 1
ATOM 3083 N N . ASP B 1 113 ? 11.148 -2.689 21.297 1 90.81 113 ASP B N 1
ATOM 3084 C CA . ASP B 1 113 ? 10.406 -1.617 21.953 1 90.81 113 ASP B CA 1
ATOM 3085 C C . ASP B 1 113 ? 8.93 -1.989 22.109 1 90.81 113 ASP B C 1
ATOM 3087 O O . ASP B 1 113 ? 8.586 -2.807 22.969 1 90.81 113 ASP B O 1
ATOM 3091 N N . VAL B 1 114 ? 8.094 -1.557 21.266 1 90.06 114 VAL B N 1
ATOM 3092 C CA . VAL B 1 114 ? 6.676 -1.876 21.375 1 90.06 114 VAL B CA 1
ATOM 3093 C C . VAL B 1 114 ? 6.348 -3.074 20.484 1 90.06 114 VAL B C 1
ATOM 3095 O O . VAL B 1 114 ? 6.906 -3.219 19.391 1 90.06 114 VAL B O 1
ATOM 3098 N N . ASP B 1 115 ? 5.469 -3.953 20.953 1 93.88 115 ASP B N 1
ATOM 3099 C CA . ASP B 1 115 ? 4.984 -5.086 20.172 1 93.88 115 ASP B CA 1
ATOM 3100 C C . ASP B 1 115 ? 3.479 -5.266 20.344 1 93.88 115 ASP B C 1
ATOM 3102 O O . ASP B 1 115 ? 3.027 -5.848 21.328 1 93.88 115 ASP B O 1
ATOM 3106 N N . TRP B 1 116 ? 2.799 -4.762 19.375 1 95.06 116 TRP B N 1
ATOM 3107 C CA . TRP B 1 116 ? 1.343 -4.852 19.359 1 95.06 116 TRP B CA 1
ATOM 3108 C C . TRP B 1 116 ? 0.829 -5.227 17.984 1 95.06 116 TRP B C 1
ATOM 3110 O O . TRP B 1 116 ? 1.351 -4.754 16.969 1 95.06 116 TRP B O 1
ATOM 3120 N N . GLN B 1 117 ? -0.169 -6.16 17.922 1 97.12 117 GLN B N 1
ATOM 3121 C CA . GLN B 1 117 ? -0.807 -6.516 16.656 1 97.12 117 GLN B CA 1
ATOM 3122 C C . GLN B 1 117 ? -2.281 -6.852 16.859 1 97.12 117 GLN B C 1
ATOM 3124 O O . GLN B 1 117 ? -2.699 -7.195 17.969 1 97.12 117 GLN B O 1
ATOM 3129 N N . GLN B 1 118 ? -3.016 -6.73 15.797 1 97 118 GLN B N 1
ATOM 3130 C CA . GLN B 1 118 ? -4.383 -7.246 15.812 1 97 118 GLN B CA 1
ATOM 3131 C C . GLN B 1 118 ? -4.395 -8.766 15.938 1 97 118 GLN B C 1
ATOM 3133 O O . GLN B 1 118 ? -3.42 -9.43 15.586 1 97 118 GLN B O 1
ATOM 3138 N N . ARG B 1 119 ? -5.5 -9.234 16.406 1 96.62 119 ARG B N 1
ATOM 3139 C CA . ARG B 1 119 ? -5.629 -10.672 16.594 1 96.62 119 ARG B CA 1
ATOM 3140 C C . ARG B 1 119 ? -5.914 -11.383 15.273 1 96.62 119 ARG B C 1
ATOM 3142 O O . ARG B 1 119 ? -6.672 -10.867 14.445 1 96.62 119 ARG B O 1
ATOM 3149 N N . MET B 1 120 ? -5.223 -12.539 15.078 1 98.25 120 MET B N 1
ATOM 3150 C CA . MET B 1 120 ? -5.574 -13.414 13.961 1 98.25 120 MET B CA 1
ATOM 3151 C C . MET B 1 120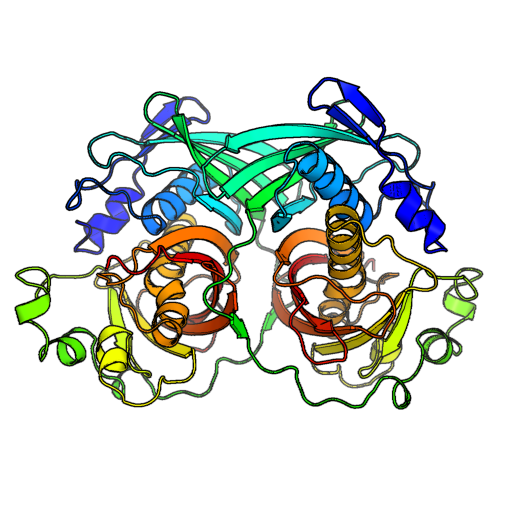 ? -7.047 -13.789 14.016 1 98.25 120 MET B C 1
ATOM 3153 O O . MET B 1 120 ? -7.582 -14.086 15.086 1 98.25 120 MET B O 1
ATOM 3157 N N . PRO B 1 121 ? -7.703 -13.789 12.883 1 97.62 121 PRO B N 1
ATOM 3158 C CA . PRO B 1 121 ? -9.109 -14.195 12.898 1 97.62 121 PRO B CA 1
ATOM 3159 C C . PRO B 1 121 ? -9.297 -15.641 13.367 1 97.62 121 PRO B C 1
ATOM 3161 O O . PRO B 1 121 ? -8.414 -16.484 13.164 1 97.62 121 PRO B O 1
ATOM 3164 N N . ASP B 1 122 ? -10.469 -15.82 13.977 1 97.5 122 ASP B N 1
ATOM 3165 C CA . ASP B 1 122 ? -10.828 -17.172 14.391 1 97.5 122 ASP B CA 1
ATOM 3166 C C . ASP B 1 122 ? -11.352 -17.984 13.203 1 97.5 122 ASP B C 1
ATOM 3168 O O . ASP B 1 122 ? -12.438 -17.719 12.695 1 97.5 122 ASP B O 1
ATOM 3172 N N . VAL B 1 123 ? -10.562 -18.953 12.773 1 98.06 123 VAL B N 1
ATOM 3173 C CA . VAL B 1 123 ? -10.938 -19.781 11.633 1 98.06 123 VAL B CA 1
ATOM 3174 C C . VAL B 1 123 ? -10.625 -21.25 11.938 1 98.06 123 VAL B C 1
ATOM 3176 O O . VAL B 1 123 ? -9.852 -21.547 12.852 1 98.06 123 VAL B O 1
ATOM 3179 N N . ALA B 1 124 ? -11.211 -22.156 11.125 1 98 124 ALA B N 1
ATOM 3180 C CA . ALA B 1 124 ? -10.883 -23.578 11.242 1 98 124 ALA B CA 1
ATOM 3181 C C . ALA B 1 124 ? -9.422 -23.844 10.883 1 98 124 ALA B C 1
ATOM 3183 O O . ALA B 1 124 ? -8.867 -23.172 10 1 98 124 ALA B O 1
ATOM 3184 N N . GLY B 1 125 ? -8.836 -24.766 11.531 1 98 125 GLY B N 1
ATOM 3185 C CA . GLY B 1 125 ? -7.453 -25.109 11.273 1 98 125 GLY B CA 1
ATOM 3186 C C . GLY B 1 125 ? -7.25 -25.781 9.922 1 98 125 GLY B C 1
ATOM 3187 O O . GLY B 1 125 ? -8.219 -26.109 9.234 1 98 125 GLY B O 1
ATOM 3188 N N . PRO B 1 126 ? -6.051 -25.922 9.555 1 97.88 126 PRO B N 1
ATOM 3189 C CA . PRO B 1 126 ? -5.758 -26.484 8.234 1 97.88 126 PRO B CA 1
ATOM 3190 C C . PRO B 1 126 ? -6.309 -27.891 8.047 1 97.88 126 PRO B C 1
ATOM 3192 O O . PRO B 1 126 ? -6.645 -28.281 6.93 1 97.88 126 PRO B O 1
ATOM 3195 N N . ASP B 1 127 ? -6.445 -28.641 9.086 1 96.94 127 ASP B N 1
ATOM 3196 C CA . ASP B 1 127 ? -6.922 -30.016 8.984 1 96.94 127 ASP B CA 1
ATOM 3197 C C . ASP B 1 127 ? -8.391 -30.062 8.586 1 96.94 127 ASP B C 1
ATOM 3199 O O . ASP B 1 127 ? -8.867 -31.062 8.055 1 96.94 127 ASP B O 1
ATOM 3203 N N . ALA B 1 128 ? -9.047 -29.031 8.836 1 96.94 128 ALA B N 1
ATOM 3204 C CA . ALA B 1 128 ? -10.469 -28.953 8.531 1 96.94 128 ALA B CA 1
ATOM 3205 C C . ALA B 1 128 ? -10.703 -28.375 7.137 1 96.94 128 ALA B C 1
ATOM 3207 O O . ALA B 1 128 ? -11.836 -28.344 6.652 1 96.94 128 ALA B O 1
ATOM 3208 N N . ALA B 1 129 ? -9.703 -27.906 6.496 1 96.88 129 ALA B N 1
ATOM 3209 C CA . ALA B 1 129 ? -9.805 -27.25 5.191 1 96.88 129 ALA B CA 1
ATOM 3210 C C . ALA B 1 129 ? -9.484 -28.234 4.066 1 96.88 129 ALA B C 1
ATOM 3212 O O . ALA B 1 129 ? -8.734 -29.188 4.262 1 96.88 129 ALA B O 1
ATOM 3213 N N . ARG B 1 130 ? -10.031 -27.984 2.91 1 95.56 130 ARG B N 1
ATOM 3214 C CA . ARG B 1 130 ? -9.82 -28.859 1.755 1 95.56 130 ARG B CA 1
ATOM 3215 C C . ARG B 1 130 ? -8.602 -28.406 0.953 1 95.56 130 ARG B C 1
ATOM 3217 O O . ARG B 1 130 ? -8.375 -27.203 0.786 1 95.56 130 ARG B O 1
ATOM 3224 N N . GLY B 1 131 ? -7.91 -29.391 0.389 1 94.94 131 GLY B N 1
ATOM 3225 C CA . GLY B 1 131 ? -6.758 -29.094 -0.45 1 94.94 131 GLY B CA 1
ATOM 3226 C C . GLY B 1 131 ? -7.141 -28.609 -1.839 1 94.94 131 GLY B C 1
ATOM 3227 O O . GLY B 1 131 ? -8.156 -29.031 -2.389 1 94.94 131 GLY B O 1
ATOM 3228 N N . LEU B 1 132 ? -6.293 -27.766 -2.338 1 92.56 132 LEU B N 1
ATOM 3229 C CA . LEU B 1 132 ? -6.527 -27.234 -3.676 1 92.56 132 LEU B CA 1
ATOM 3230 C C . LEU B 1 132 ? -6.688 -28.359 -4.691 1 92.56 132 LEU B C 1
ATOM 3232 O O . LEU B 1 132 ? -7.566 -28.297 -5.551 1 92.56 132 LEU B O 1
ATOM 3236 N N . GLU B 1 133 ? -5.895 -29.375 -4.594 1 89.06 133 GLU B N 1
ATOM 3237 C CA . GLU B 1 133 ? -5.949 -30.484 -5.527 1 89.06 133 GLU B CA 1
ATOM 3238 C C . GLU B 1 133 ? -7.316 -31.172 -5.492 1 89.06 133 GLU B C 1
ATOM 3240 O O . GLU B 1 133 ? -7.879 -31.5 -6.535 1 89.06 133 GLU B O 1
ATOM 3245 N N . ASP B 1 134 ? -7.785 -31.359 -4.336 1 91.31 134 ASP B N 1
ATOM 3246 C CA . ASP B 1 134 ? -9.094 -31.984 -4.172 1 91.31 134 ASP B CA 1
ATOM 3247 C C . ASP B 1 134 ? -10.195 -31.094 -4.742 1 91.31 134 ASP B C 1
ATOM 3249 O O . ASP B 1 134 ? -11.117 -31.578 -5.398 1 91.31 134 ASP B O 1
ATOM 3253 N N . LEU B 1 135 ? -10.078 -29.859 -4.516 1 92.56 135 LEU B N 1
ATOM 3254 C CA . LEU B 1 135 ? -11.102 -28.891 -4.934 1 92.56 135 LEU B CA 1
ATOM 3255 C C . LEU B 1 135 ? -11.148 -28.781 -6.453 1 92.56 135 LEU B C 1
ATOM 3257 O O . LEU B 1 135 ? -12.219 -28.562 -7.027 1 92.56 135 LEU B O 1
ATOM 3261 N N . LEU B 1 136 ? -10.031 -29.016 -7.082 1 90.56 136 LEU B N 1
ATOM 3262 C CA . LEU B 1 136 ? -9.977 -28.766 -8.523 1 90.56 136 LEU B CA 1
ATOM 3263 C C . LEU B 1 136 ? -10.055 -30.078 -9.305 1 90.56 136 LEU B C 1
ATOM 3265 O O . LEU B 1 136 ? -10.141 -30.062 -10.531 1 90.56 136 LEU B O 1
ATOM 3269 N N . THR B 1 137 ? -10.055 -31.203 -8.664 1 90.25 137 THR B N 1
ATOM 3270 C CA . THR B 1 137 ? -10.109 -32.531 -9.281 1 90.25 137 THR B CA 1
ATOM 3271 C C . THR B 1 137 ? -11.297 -32.625 -10.242 1 90.25 137 THR B C 1
ATOM 3273 O O . THR B 1 137 ? -11.156 -33.125 -11.359 1 90.25 137 THR B O 1
ATOM 3276 N N . PRO B 1 138 ? -12.5 -32.094 -9.859 1 90.75 138 PRO B N 1
ATOM 3277 C CA . PRO B 1 138 ? -13.641 -32.188 -10.773 1 90.75 138 PRO B CA 1
ATOM 3278 C C . PRO B 1 138 ? -13.414 -31.422 -12.078 1 90.75 138 PRO B C 1
ATOM 3280 O O . PRO B 1 138 ? -14.117 -31.641 -13.062 1 90.75 138 PRO B O 1
ATOM 3283 N N . TYR B 1 139 ? -12.445 -30.547 -12.023 1 89.62 139 TYR B N 1
ATOM 3284 C CA . TYR B 1 139 ? -12.211 -29.719 -13.188 1 89.62 139 TYR B CA 1
ATOM 3285 C C . TYR B 1 139 ? -10.914 -30.109 -13.891 1 89.62 139 TYR B C 1
ATOM 3287 O O . TYR B 1 139 ? -10.352 -29.328 -14.664 1 89.62 139 TYR B O 1
ATOM 3295 N N . ALA B 1 140 ? -10.344 -31.156 -13.656 1 84.62 140 ALA B N 1
ATOM 3296 C CA . ALA B 1 140 ? -9.031 -31.594 -14.117 1 84.62 140 ALA B CA 1
ATOM 3297 C C . ALA B 1 140 ? -8.93 -31.516 -15.633 1 84.62 140 ALA B C 1
ATOM 3299 O O . ALA B 1 140 ? -7.871 -31.188 -16.172 1 84.62 140 ALA B O 1
ATOM 3300 N N . GLU B 1 141 ? -9.922 -31.766 -16.328 1 83.5 141 GLU B N 1
ATOM 3301 C CA . GLU B 1 141 ? -9.914 -31.797 -17.781 1 83.5 141 GLU B CA 1
ATOM 3302 C C . GLU B 1 141 ? -9.727 -30.406 -18.359 1 83.5 141 GLU B C 1
ATOM 3304 O O . GLU B 1 141 ? -9.211 -30.25 -19.469 1 83.5 141 GLU B O 1
ATOM 3309 N N . GLU B 1 142 ? -10.125 -29.438 -17.562 1 81.75 142 GLU B N 1
ATOM 3310 C CA . GLU B 1 142 ? -10.008 -28.062 -18.016 1 81.75 142 GLU B CA 1
ATOM 3311 C C . GLU B 1 142 ? -8.562 -27.594 -17.969 1 81.75 142 GLU B C 1
ATOM 3313 O O . GLU B 1 142 ? -8.195 -26.625 -18.656 1 81.75 142 GLU B O 1
ATOM 3318 N N . PHE B 1 143 ? -7.824 -28.172 -17.141 1 73.25 143 PHE B N 1
ATOM 3319 C CA . PHE B 1 143 ? -6.48 -27.672 -16.859 1 73.25 143 PHE B CA 1
ATOM 3320 C C . PHE B 1 143 ? -5.441 -28.484 -17.625 1 73.25 143 PHE B C 1
ATOM 3322 O O . PHE B 1 143 ? -4.266 -28.109 -17.656 1 73.25 143 PHE B O 1
ATOM 3329 N N . GLY B 1 144 ? -5.918 -29.344 -18.375 1 64.56 144 GLY B N 1
ATOM 3330 C CA . GLY B 1 144 ? -4.98 -30.219 -19.062 1 64.56 144 GLY B CA 1
ATOM 3331 C C . GLY B 1 144 ? -3.982 -30.859 -18.125 1 64.56 144 GLY B C 1
ATOM 3332 O O . GLY B 1 144 ? -4.34 -31.281 -17.016 1 64.56 144 GLY B O 1
ATOM 3333 N N . ASP B 1 145 ? -2.797 -31.031 -18.531 1 57.88 145 ASP B N 1
ATOM 3334 C CA . ASP B 1 145 ? -1.729 -31.703 -17.797 1 57.88 145 ASP B CA 1
ATOM 3335 C C . ASP B 1 145 ? -1.204 -30.812 -16.672 1 57.88 145 ASP B C 1
ATOM 3337 O O . ASP B 1 145 ? -0.281 -31.203 -15.945 1 57.88 145 ASP B O 1
ATOM 3341 N N . TRP B 1 146 ? -1.792 -29.656 -16.469 1 56.53 146 TRP B N 1
ATOM 3342 C CA . TRP B 1 146 ? -1.312 -28.641 -15.539 1 56.53 146 TRP B CA 1
ATOM 3343 C C . TRP B 1 146 ? -1.642 -29.016 -14.102 1 56.53 146 TRP B C 1
ATOM 3345 O O . TRP B 1 146 ? -0.901 -28.672 -13.172 1 56.53 146 TRP B O 1
ATOM 3355 N N . TRP B 1 147 ? -2.668 -29.891 -13.914 1 54.53 147 TRP B N 1
ATOM 3356 C CA . TRP B 1 147 ? -3.27 -30.094 -12.602 1 54.53 147 TRP B CA 1
ATOM 3357 C C . TRP B 1 147 ? -2.326 -30.859 -11.688 1 54.53 147 TRP B C 1
ATOM 3359 O O . TRP B 1 147 ? -2.209 -30.547 -10.5 1 54.53 147 TRP B O 1
ATOM 3369 N N . PRO B 1 148 ? -1.924 -32.031 -12.031 1 54.25 148 PRO B N 1
ATOM 3370 C CA . PRO B 1 148 ? -1.22 -32.875 -11.078 1 54.25 148 PRO B CA 1
ATOM 3371 C C . PRO B 1 148 ? 0.152 -32.344 -10.688 1 54.25 148 PRO B C 1
ATOM 3373 O O . PRO B 1 148 ? 0.952 -33.031 -10.07 1 54.25 148 PRO B O 1
ATOM 3376 N N . ARG B 1 149 ? 0.337 -31 -10.789 1 61.5 149 ARG B N 1
ATOM 3377 C CA . ARG B 1 149 ? 1.75 -30.656 -10.688 1 61.5 149 ARG B CA 1
ATOM 3378 C C . ARG B 1 149 ? 2.109 -30.219 -9.273 1 61.5 149 ARG B C 1
ATOM 3380 O O . ARG B 1 149 ? 1.261 -29.703 -8.539 1 61.5 149 ARG B O 1
ATOM 3387 N N . GLN B 1 150 ? 3.293 -30.625 -8.922 1 70.31 150 GLN B N 1
ATOM 3388 C CA . GLN B 1 150 ? 3.908 -30.188 -7.676 1 70.31 150 GLN B CA 1
ATOM 3389 C C . GLN B 1 150 ? 3.939 -28.672 -7.59 1 70.31 150 GLN B C 1
ATOM 3391 O O . GLN B 1 150 ? 4.047 -27.984 -8.609 1 70.31 150 GLN B O 1
ATOM 3396 N N . ARG B 1 151 ? 3.703 -28.203 -6.391 1 87.75 151 ARG B N 1
ATOM 3397 C CA . ARG B 1 151 ? 3.74 -26.781 -6.09 1 87.75 151 ARG B CA 1
ATOM 3398 C C . ARG B 1 151 ? 4.684 -26.484 -4.93 1 87.75 151 ARG B C 1
ATOM 3400 O O . ARG B 1 151 ? 4.906 -27.344 -4.07 1 87.75 151 ARG B O 1
ATOM 3407 N N . PRO B 1 152 ? 5.281 -25.297 -4.961 1 93.75 152 PRO B N 1
ATOM 3408 C CA . PRO B 1 152 ? 6.164 -24.953 -3.846 1 93.75 152 PRO B CA 1
ATOM 3409 C C . PRO B 1 152 ? 5.434 -24.922 -2.504 1 93.75 152 PRO B C 1
ATOM 3411 O O . PRO B 1 152 ? 6.055 -25.109 -1.455 1 93.75 152 PRO B O 1
ATOM 3414 N N . PHE B 1 153 ? 4.133 -24.719 -2.57 1 96.25 153 PHE B N 1
ATOM 3415 C CA . PHE B 1 153 ? 3.346 -24.625 -1.347 1 96.25 153 PHE B CA 1
ATOM 3416 C C . PHE B 1 153 ? 2.104 -25.5 -1.425 1 96.25 153 PHE B C 1
ATOM 3418 O O . PHE B 1 153 ? 1.439 -25.547 -2.461 1 96.25 153 PHE B O 1
ATOM 3425 N N . SER B 1 154 ? 1.872 -26.219 -0.296 1 96.06 154 SER B N 1
ATOM 3426 C CA . SER B 1 154 ? 0.548 -26.797 -0.102 1 96.06 154 SER B CA 1
ATOM 3427 C C . SER B 1 154 ? -0.472 -25.734 0.287 1 96.06 154 SER B C 1
ATOM 3429 O O . SER B 1 154 ? -0.18 -24.859 1.101 1 96.06 154 SER B O 1
ATOM 3431 N N . MET B 1 155 ? -1.587 -25.812 -0.349 1 96.75 155 MET B N 1
ATOM 3432 C CA . MET B 1 155 ? -2.623 -24.812 -0.099 1 96.75 155 MET B CA 1
ATOM 3433 C C . MET B 1 155 ? -3.941 -25.484 0.281 1 96.75 155 MET B C 1
ATOM 3435 O O . MET B 1 155 ? -4.387 -26.406 -0.391 1 96.75 155 MET B O 1
ATOM 3439 N N . ARG B 1 156 ? -4.543 -25.047 1.378 1 97.88 156 ARG B N 1
ATOM 3440 C CA . ARG B 1 156 ? -5.855 -25.484 1.838 1 97.88 156 ARG B CA 1
ATOM 3441 C C . ARG B 1 156 ? -6.805 -24.312 1.988 1 97.88 156 ARG B C 1
ATOM 3443 O O . ARG B 1 156 ? -6.5 -23.344 2.695 1 97.88 156 ARG B O 1
ATOM 3450 N N . TYR B 1 157 ? -7.945 -24.391 1.341 1 97.38 157 TYR B N 1
ATOM 3451 C CA . TYR B 1 157 ? -8.859 -23.266 1.215 1 97.38 157 TYR B CA 1
ATOM 3452 C C . TYR B 1 157 ? -10.008 -23.375 2.205 1 97.38 157 TYR B C 1
ATOM 3454 O O . TYR B 1 157 ? -10.656 -24.422 2.301 1 97.38 157 TYR B O 1
ATOM 3462 N N . LEU B 1 158 ? -10.281 -22.281 2.936 1 97.88 158 LEU B N 1
ATOM 3463 C CA . LEU B 1 158 ? -11.445 -22.203 3.803 1 97.88 158 LEU B CA 1
ATOM 3464 C C . LEU B 1 158 ? -12.641 -21.609 3.049 1 97.88 158 LEU B C 1
ATOM 3466 O O . LEU B 1 158 ? -13.781 -21.75 3.488 1 97.88 158 LEU B O 1
ATOM 3470 N N . ASP B 1 159 ? -12.406 -20.891 1.943 1 97 159 ASP B N 1
ATOM 3471 C CA . ASP B 1 159 ? -13.391 -20.312 1.035 1 97 159 ASP B CA 1
ATOM 3472 C C . ASP B 1 159 ? -13.219 -20.844 -0.382 1 97 159 ASP B C 1
ATOM 3474 O O . ASP B 1 159 ? -12.133 -21.297 -0.751 1 97 159 ASP B O 1
ATOM 3478 N N . PRO B 1 160 ? -14.281 -20.875 -1.197 1 95.38 160 PRO B N 1
ATOM 3479 C CA . PRO B 1 160 ? -14.141 -21.406 -2.555 1 95.38 160 PRO B CA 1
ATOM 3480 C C . PRO B 1 160 ? -13.148 -20.609 -3.396 1 95.38 160 PRO B C 1
ATOM 3482 O O . PRO B 1 160 ? -13.273 -19.375 -3.51 1 95.38 160 PRO B O 1
ATOM 3485 N N . PRO B 1 161 ? -12.188 -21.297 -3.98 1 95 161 PRO B N 1
ATOM 3486 C CA . PRO B 1 161 ? -11.336 -20.594 -4.945 1 95 161 PRO B CA 1
ATOM 3487 C C . PRO B 1 161 ? -12.102 -20.141 -6.191 1 95 161 PRO B C 1
ATOM 3489 O O . PRO B 1 161 ? -13.227 -20.594 -6.422 1 95 161 PRO B O 1
ATOM 3492 N N . PRO B 1 162 ? -11.477 -19.344 -7 1 94.44 162 PRO B N 1
ATOM 3493 C CA . PRO B 1 162 ? -12.203 -18.719 -8.109 1 94.44 162 PRO B CA 1
ATOM 3494 C C . PRO B 1 162 ? -12.891 -19.734 -9.016 1 94.44 162 PRO B C 1
ATOM 3496 O O . PRO B 1 162 ? -14.047 -19.531 -9.406 1 94.44 162 PRO B O 1
ATOM 3499 N N . ARG B 1 163 ? -12.273 -20.781 -9.328 1 93.75 163 ARG B N 1
ATOM 3500 C CA . ARG B 1 163 ? -12.867 -21.734 -10.258 1 93.75 163 ARG B CA 1
ATOM 3501 C C . ARG B 1 163 ? -14.109 -22.375 -9.656 1 93.75 163 ARG B C 1
ATOM 3503 O O . ARG B 1 163 ? -15.109 -22.578 -10.344 1 93.75 163 ARG B O 1
ATOM 3510 N N . VAL B 1 164 ? -13.977 -22.766 -8.414 1 94.62 164 VAL B N 1
ATOM 3511 C CA . VAL B 1 164 ? -15.109 -23.359 -7.719 1 94.62 164 VAL B CA 1
ATOM 3512 C C . VAL B 1 164 ? -16.234 -22.344 -7.566 1 94.62 164 VAL B C 1
ATOM 3514 O O . VAL B 1 164 ? -17.406 -22.656 -7.766 1 94.62 164 VAL B O 1
ATOM 3517 N N . ALA B 1 165 ? -15.875 -21.141 -7.332 1 94.44 165 ALA B N 1
ATOM 3518 C CA . ALA B 1 165 ? -16.828 -20.062 -7.125 1 94.44 165 ALA B CA 1
ATOM 3519 C C . ALA B 1 165 ? -17.656 -19.797 -8.383 1 94.44 165 ALA B C 1
ATOM 3521 O O . ALA B 1 165 ? -18.812 -19.375 -8.312 1 94.44 165 ALA B O 1
ATOM 3522 N N . LEU B 1 166 ? -17.109 -20.031 -9.531 1 92 166 LEU B N 1
ATOM 3523 C CA . LEU B 1 166 ? -17.797 -19.812 -10.805 1 92 166 LEU B CA 1
ATOM 3524 C C . LEU B 1 166 ? -19.047 -20.688 -10.906 1 92 166 LEU B C 1
ATOM 3526 O O . LEU B 1 166 ? -20 -20.312 -11.594 1 92 166 LEU B O 1
ATOM 3530 N N . ASP B 1 167 ? -19.031 -21.719 -10.242 1 93.75 167 ASP B N 1
ATOM 3531 C CA . ASP B 1 167 ? -20.156 -22.656 -10.336 1 93.75 167 ASP B CA 1
ATOM 3532 C C . ASP B 1 167 ? -21.266 -22.297 -9.352 1 93.75 167 ASP B C 1
ATOM 3534 O O . ASP B 1 167 ? -22.344 -22.875 -9.398 1 93.75 167 ASP B O 1
ATOM 3538 N N . LEU B 1 168 ? -20.922 -21.422 -8.477 1 93.31 168 LEU B N 1
ATOM 3539 C CA . LEU B 1 168 ? -21.938 -21 -7.52 1 93.31 168 LEU B CA 1
ATOM 3540 C C . LEU B 1 168 ? -22.875 -19.984 -8.156 1 93.31 168 LEU B C 1
ATOM 3542 O O . LEU B 1 168 ? -22.453 -19.125 -8.938 1 93.31 168 LEU B O 1
ATOM 3546 N N . SER B 1 169 ? -24.156 -20.109 -7.887 1 92.19 169 SER B N 1
ATOM 3547 C CA . SER B 1 169 ? -25.156 -19.203 -8.445 1 92.19 169 SER B CA 1
ATOM 3548 C C . SER B 1 169 ? -24.906 -17.766 -8.008 1 92.19 169 SER B C 1
ATOM 3550 O O . SER B 1 169 ? -24.953 -16.844 -8.82 1 92.19 169 SER B O 1
ATOM 3552 N N . ASP B 1 170 ? -24.609 -17.594 -6.699 1 90.12 170 ASP B N 1
ATOM 3553 C CA . ASP B 1 170 ? -24.281 -16.281 -6.16 1 90.12 170 ASP B CA 1
ATOM 3554 C C . ASP B 1 170 ? -22.797 -16.188 -5.809 1 90.12 170 ASP B C 1
ATOM 3556 O O . ASP B 1 170 ? -22.219 -17.125 -5.227 1 90.12 170 ASP B O 1
ATOM 3560 N N . PRO B 1 171 ? -22.234 -15.109 -6.242 1 86.75 171 PRO B N 1
ATOM 3561 C CA . PRO B 1 171 ? -20.828 -14.961 -5.859 1 86.75 171 PRO B CA 1
ATOM 3562 C C . PRO B 1 171 ? -20.641 -14.875 -4.344 1 86.75 171 PRO B C 1
ATOM 3564 O O . PRO B 1 171 ? -21.422 -14.227 -3.654 1 86.75 171 PRO B O 1
ATOM 3567 N N . PRO B 1 172 ? -19.641 -15.586 -3.893 1 90.88 172 PRO B N 1
ATOM 3568 C CA . PRO B 1 172 ? -19.297 -15.422 -2.477 1 90.88 172 PRO B CA 1
ATOM 3569 C C . PRO B 1 172 ? -18.734 -14.039 -2.168 1 90.88 172 PRO B C 1
ATOM 3571 O O . PRO B 1 172 ? -18.375 -13.289 -3.086 1 90.88 172 PRO B O 1
ATOM 3574 N N . PRO B 1 173 ? -18.734 -13.695 -0.82 1 91.38 173 PRO B N 1
ATOM 3575 C CA . PRO B 1 173 ? -18.016 -12.469 -0.469 1 91.38 173 PRO B CA 1
ATOM 3576 C C . PRO B 1 173 ? -16.562 -12.461 -0.958 1 91.38 173 PRO B C 1
ATOM 3578 O O . PRO B 1 173 ? -15.961 -13.531 -1.103 1 91.38 173 PRO B O 1
ATOM 3581 N N . PRO B 1 174 ? -16.062 -11.297 -1.284 1 94.62 174 PRO B N 1
ATOM 3582 C CA . PRO B 1 174 ? -14.688 -11.227 -1.809 1 94.62 174 PRO B CA 1
ATOM 3583 C C . PRO B 1 174 ? -13.633 -11.453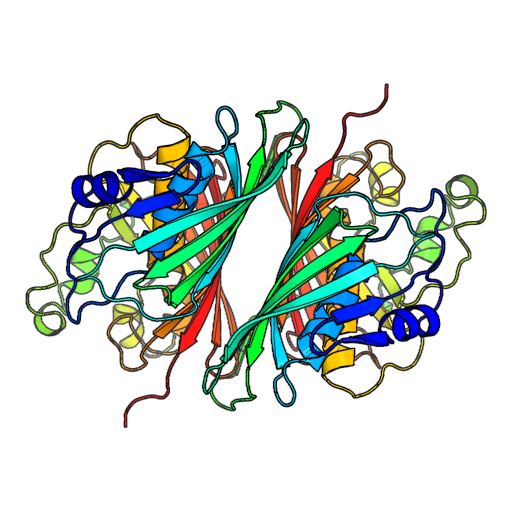 -0.731 1 94.62 174 PRO B C 1
ATOM 3585 O O . PRO B 1 174 ? -12.805 -10.578 -0.476 1 94.62 174 PRO B O 1
ATOM 3588 N N . ARG B 1 175 ? -13.719 -12.594 -0.161 1 96.19 175 ARG B N 1
ATOM 3589 C CA . ARG B 1 175 ? -12.781 -13.023 0.874 1 96.19 175 ARG B CA 1
ATOM 3590 C C . ARG B 1 175 ? -12.266 -14.43 0.597 1 96.19 175 ARG B C 1
ATOM 3592 O O . ARG B 1 175 ? -13.023 -15.305 0.182 1 96.19 175 ARG B O 1
ATOM 3599 N N . LEU B 1 176 ? -11.031 -14.586 0.694 1 97.25 176 LEU B N 1
ATOM 3600 C CA . LEU B 1 176 ? -10.344 -15.852 0.468 1 97.25 176 LEU B CA 1
ATOM 3601 C C . LEU B 1 176 ? -9.344 -16.141 1.584 1 97.25 176 LEU B C 1
ATOM 3603 O O . LEU B 1 176 ? -8.344 -15.43 1.718 1 97.25 176 LEU B O 1
ATOM 3607 N N . ARG B 1 177 ? -9.711 -17.156 2.422 1 98.56 177 ARG B N 1
ATOM 3608 C CA . ARG B 1 177 ? -8.812 -17.578 3.49 1 98.56 177 ARG B CA 1
ATOM 3609 C C . ARG B 1 177 ? -8.148 -18.906 3.15 1 98.56 177 ARG B C 1
ATOM 3611 O O . ARG B 1 177 ? -8.828 -19.906 2.918 1 98.56 177 ARG B O 1
ATOM 3618 N N . ILE B 1 178 ? -6.727 -18.844 3.188 1 98.38 178 ILE B N 1
ATOM 3619 C CA . ILE B 1 178 ? -5.949 -19.984 2.729 1 98.38 178 ILE B CA 1
ATOM 3620 C C . ILE B 1 178 ? -4.887 -20.344 3.768 1 98.38 178 ILE B C 1
ATOM 3622 O O . ILE B 1 178 ? -4.164 -19.469 4.25 1 98.38 178 ILE B O 1
ATOM 3626 N N . TRP B 1 179 ? -4.836 -21.625 4.141 1 98.75 179 TRP B N 1
ATOM 3627 C CA . TRP B 1 179 ? -3.666 -22.156 4.832 1 98.75 179 TRP B CA 1
ATOM 3628 C C . TRP B 1 179 ? -2.586 -22.578 3.838 1 98.75 179 TRP B C 1
ATOM 3630 O O . TRP B 1 179 ? -2.863 -23.297 2.881 1 98.75 179 TRP B O 1
ATOM 3640 N N . LEU B 1 180 ? -1.372 -22.109 4.066 1 98.31 180 LEU B N 1
ATOM 3641 C CA . LEU B 1 180 ? -0.245 -22.406 3.189 1 98.31 180 LEU B CA 1
ATOM 3642 C C . LEU B 1 180 ? 0.898 -23.047 3.973 1 98.31 180 LEU B C 1
ATOM 3644 O O . LEU B 1 180 ? 1.172 -22.641 5.109 1 98.31 180 LEU B O 1
ATOM 3648 N N . ARG B 1 181 ? 1.55 -23.938 3.359 1 97.62 181 ARG B N 1
ATOM 3649 C CA . ARG B 1 181 ? 2.74 -24.531 3.949 1 97.62 181 ARG B CA 1
ATOM 3650 C C . ARG B 1 181 ? 3.777 -24.859 2.881 1 97.62 181 ARG B C 1
ATOM 3652 O O . ARG B 1 181 ? 3.441 -25.406 1.826 1 97.62 181 ARG B O 1
ATOM 3659 N N . ALA B 1 182 ? 4.992 -24.516 3.172 1 97.38 182 ALA B N 1
ATOM 3660 C CA . ALA B 1 182 ? 6.062 -24.812 2.223 1 97.38 182 ALA B CA 1
ATOM 3661 C C . ALA B 1 182 ? 6.254 -26.328 2.066 1 97.38 182 ALA B C 1
ATOM 3663 O O . ALA B 1 182 ? 6.199 -27.062 3.049 1 97.38 182 ALA B O 1
ATOM 3664 N N . ASN B 1 183 ? 6.418 -26.766 0.839 1 96.31 183 ASN B N 1
ATOM 3665 C CA . ASN B 1 183 ? 6.746 -28.156 0.558 1 96.31 183 ASN B CA 1
ATOM 3666 C C . ASN B 1 183 ? 8.258 -28.375 0.531 1 96.31 183 ASN B C 1
ATOM 3668 O O . ASN B 1 183 ? 8.828 -28.672 -0.521 1 96.31 183 ASN B O 1
ATOM 3672 N N . GLY B 1 184 ? 8.844 -28.328 1.605 1 95.25 184 GLY B N 1
ATOM 3673 C CA . GLY B 1 184 ? 10.281 -28.422 1.762 1 95.25 184 GLY B CA 1
ATOM 3674 C C . GLY B 1 184 ? 10.836 -27.5 2.838 1 95.25 184 GLY B C 1
ATOM 3675 O O . GLY B 1 184 ? 10.086 -27.016 3.691 1 95.25 184 GLY B O 1
ATOM 3676 N N . GLU B 1 185 ? 12.133 -27.312 2.793 1 95.5 185 GLU B N 1
ATOM 3677 C CA . GLU B 1 185 ? 12.797 -26.516 3.812 1 95.5 185 GLU B CA 1
ATOM 3678 C C . GLU B 1 185 ? 13.219 -25.156 3.25 1 95.5 185 GLU B C 1
ATOM 3680 O O . GLU B 1 185 ? 13.758 -25.078 2.143 1 95.5 185 GLU B O 1
ATOM 3685 N N . VAL B 1 186 ? 12.867 -24.125 4.031 1 95.25 186 VAL B N 1
ATOM 3686 C CA . VAL B 1 186 ? 13.344 -22.781 3.717 1 95.25 186 VAL B CA 1
ATOM 3687 C C . VAL B 1 186 ? 14.484 -22.406 4.656 1 95.25 186 VAL B C 1
ATOM 3689 O O . VAL B 1 186 ? 14.414 -22.656 5.859 1 95.25 186 VAL B O 1
ATOM 3692 N N . SER B 1 187 ? 15.492 -21.812 4.102 1 90 187 SER B N 1
ATOM 3693 C CA . SER B 1 187 ? 16.656 -21.359 4.871 1 90 187 SER B CA 1
ATOM 3694 C C . SER B 1 187 ? 16.234 -20.453 6.02 1 90 187 SER B C 1
ATOM 3696 O O . SER B 1 187 ? 15.234 -19.734 5.918 1 90 187 SER B O 1
ATOM 3698 N N . ASP B 1 188 ? 17.078 -20.422 7.094 1 89.19 188 ASP B N 1
ATOM 3699 C CA . ASP B 1 188 ? 16.844 -19.547 8.234 1 89.19 188 ASP B CA 1
ATOM 3700 C C . ASP B 1 188 ? 17.375 -18.141 7.965 1 89.19 188 ASP B C 1
ATOM 3702 O O . ASP B 1 188 ? 17.25 -17.25 8.812 1 89.19 188 ASP B O 1
ATOM 3706 N N . ASP B 1 189 ? 17.969 -18 6.809 1 95.06 189 ASP B N 1
ATOM 3707 C CA . ASP B 1 189 ? 18.438 -16.656 6.434 1 95.06 189 ASP B CA 1
ATOM 3708 C C . ASP B 1 189 ? 17.266 -15.672 6.383 1 95.06 189 ASP B C 1
ATOM 3710 O O . ASP B 1 189 ? 16.312 -15.875 5.633 1 95.06 189 ASP B O 1
ATOM 3714 N N . PRO B 1 190 ? 17.375 -14.555 7.18 1 95.88 190 PRO B N 1
ATOM 3715 C CA . PRO B 1 190 ? 16.25 -13.625 7.277 1 95.88 190 PRO B CA 1
ATOM 3716 C C . PRO B 1 190 ? 15.914 -12.977 5.938 1 95.88 190 PRO B C 1
ATOM 3718 O O . PRO B 1 190 ? 14.742 -12.672 5.676 1 95.88 190 PRO B O 1
ATOM 3721 N N . VAL B 1 191 ? 16.875 -12.75 5.117 1 97.12 191 VAL B N 1
ATOM 3722 C CA . VAL B 1 191 ? 16.641 -12.148 3.814 1 97.12 191 VAL B CA 1
ATOM 3723 C C . VAL B 1 191 ? 15.859 -13.117 2.93 1 97.12 191 VAL B C 1
ATOM 3725 O O . VAL B 1 191 ? 14.875 -12.734 2.289 1 97.12 191 VAL B O 1
ATOM 3728 N N . VAL B 1 192 ? 16.25 -14.359 2.926 1 97.81 192 VAL B N 1
ATOM 3729 C CA . VAL B 1 192 ? 15.562 -15.391 2.158 1 97.81 192 VAL B CA 1
ATOM 3730 C C . VAL B 1 192 ? 14.125 -15.523 2.658 1 97.81 192 VAL B C 1
ATOM 3732 O O . VAL B 1 192 ? 13.188 -15.625 1.859 1 97.81 192 VAL B O 1
ATOM 3735 N N . ASN B 1 193 ? 14 -15.547 3.973 1 98 193 ASN B N 1
ATOM 3736 C CA . ASN B 1 193 ? 12.664 -15.633 4.562 1 98 193 ASN B CA 1
ATOM 3737 C C . ASN B 1 193 ? 11.75 -14.523 4.039 1 98 193 ASN B C 1
ATOM 3739 O O . ASN B 1 193 ? 10.641 -14.797 3.586 1 98 193 ASN B O 1
ATOM 3743 N N . SER B 1 194 ? 12.234 -13.266 4.043 1 98.31 194 SER B N 1
ATOM 3744 C CA . SER B 1 194 ? 11.461 -12.133 3.559 1 98.31 194 SER B CA 1
ATOM 3745 C C . SER B 1 194 ? 11.148 -12.266 2.072 1 98.31 194 SER B C 1
ATOM 3747 O O . SER B 1 194 ? 10.055 -11.906 1.623 1 98.31 194 SER B O 1
ATOM 3749 N N . CYS B 1 195 ? 12.078 -12.773 1.308 1 98.62 195 CYS B N 1
ATOM 3750 C CA . CYS B 1 195 ? 11.875 -12.93 -0.129 1 98.62 195 CYS B CA 1
ATOM 3751 C C . CYS B 1 195 ? 10.805 -13.969 -0.42 1 98.62 195 CYS B C 1
ATOM 3753 O O . CYS B 1 195 ? 9.969 -13.773 -1.307 1 98.62 195 CYS B O 1
ATOM 3755 N N . VAL B 1 196 ? 10.82 -15.055 0.326 1 98.38 196 VAL B N 1
ATOM 3756 C CA . VAL B 1 196 ? 9.805 -16.078 0.141 1 98.38 196 VAL B CA 1
ATOM 3757 C C . VAL B 1 196 ? 8.438 -15.547 0.552 1 98.38 196 VAL B C 1
ATOM 3759 O O . VAL B 1 196 ? 7.434 -15.812 -0.116 1 98.38 196 VAL B O 1
ATOM 3762 N N . ALA B 1 197 ? 8.406 -14.773 1.622 1 98.44 197 ALA B N 1
ATOM 3763 C CA . ALA B 1 197 ? 7.156 -14.141 2.035 1 98.44 197 ALA B CA 1
ATOM 3764 C C . ALA B 1 197 ? 6.641 -13.188 0.956 1 98.44 197 ALA B C 1
ATOM 3766 O O . ALA B 1 197 ? 5.438 -13.133 0.692 1 98.44 197 ALA B O 1
ATOM 3767 N N . ALA B 1 198 ? 7.539 -12.469 0.367 1 98.62 198 ALA B N 1
ATOM 3768 C CA . ALA B 1 198 ? 7.16 -11.562 -0.716 1 98.62 198 ALA B CA 1
ATOM 3769 C C . ALA B 1 198 ? 6.57 -12.336 -1.894 1 98.62 198 ALA B C 1
ATOM 3771 O O . ALA B 1 198 ? 5.566 -11.922 -2.475 1 98.62 198 ALA B O 1
ATOM 3772 N N . TYR B 1 199 ? 7.156 -13.43 -2.236 1 97.81 199 TYR B N 1
ATOM 3773 C CA . TYR B 1 199 ? 6.645 -14.297 -3.289 1 97.81 199 TYR B CA 1
ATOM 3774 C C . TYR B 1 199 ? 5.23 -14.773 -2.967 1 97.81 199 TYR B C 1
ATOM 3776 O O . TYR B 1 199 ? 4.328 -14.664 -3.797 1 97.81 199 TYR B O 1
ATOM 3784 N N . LEU B 1 200 ? 5.055 -15.234 -1.794 1 97.19 200 LEU B N 1
ATOM 3785 C CA . LEU B 1 200 ? 3.785 -15.789 -1.342 1 97.19 200 LEU B CA 1
ATOM 3786 C C . LEU B 1 200 ? 2.693 -14.719 -1.35 1 97.19 200 LEU B C 1
ATOM 3788 O O . LEU B 1 200 ? 1.55 -15 -1.717 1 97.19 200 LEU B O 1
ATOM 3792 N N . SER B 1 201 ? 3.031 -13.508 -0.961 1 97.88 201 SER B N 1
ATOM 3793 C CA . SER B 1 201 ? 2.061 -12.43 -0.786 1 97.88 201 SER B CA 1
ATOM 3794 C C . SER B 1 201 ? 1.419 -12.039 -2.115 1 97.88 201 SER B C 1
ATOM 3796 O O . SER B 1 201 ? 0.286 -11.555 -2.145 1 97.88 201 SER B O 1
ATOM 3798 N N . ALA B 1 202 ? 2.086 -12.32 -3.207 1 96 202 ALA B N 1
ATOM 3799 C CA . ALA B 1 202 ? 1.584 -11.906 -4.516 1 96 202 ALA B CA 1
ATOM 3800 C C . ALA B 1 202 ? 1.051 -13.102 -5.301 1 96 202 ALA B C 1
ATOM 3802 O O . ALA B 1 202 ? 0.714 -12.977 -6.48 1 96 202 ALA B O 1
ATOM 3803 N N . LEU B 1 203 ? 1.04 -14.195 -4.695 1 93.88 203 LEU B N 1
ATOM 3804 C CA . LEU B 1 203 ? 0.744 -15.438 -5.406 1 93.88 203 LEU B CA 1
ATOM 3805 C C . LEU B 1 203 ? -0.755 -15.578 -5.645 1 93.88 203 LEU B C 1
ATOM 3807 O O . LEU B 1 203 ? -1.184 -15.875 -6.766 1 93.88 203 LEU B O 1
ATOM 3811 N N . THR B 1 204 ? -1.57 -15.344 -4.598 1 95.38 204 THR B N 1
ATOM 3812 C CA . THR B 1 204 ? -2.994 -15.641 -4.688 1 95.38 204 THR B CA 1
ATOM 3813 C C . THR B 1 204 ? -3.832 -14.406 -4.387 1 95.38 204 THR B C 1
ATOM 3815 O O . THR B 1 204 ? -5.062 -14.453 -4.445 1 95.38 204 THR B O 1
ATOM 3818 N N . LEU B 1 205 ? -3.279 -13.305 -4.098 1 96.88 205 LEU B N 1
ATOM 3819 C CA . LEU B 1 205 ? -3.955 -12.172 -3.484 1 96.88 205 LEU B CA 1
ATOM 3820 C C . LEU B 1 205 ? -5.07 -11.648 -4.387 1 96.88 205 LEU B C 1
ATOM 3822 O O . LEU B 1 205 ? -6.152 -11.305 -3.904 1 96.88 205 LEU B O 1
ATOM 3826 N N . LEU B 1 206 ? -4.879 -11.703 -5.672 1 95.94 206 LEU B N 1
ATOM 3827 C CA . LEU B 1 206 ? -5.859 -11.125 -6.586 1 95.94 206 LEU B CA 1
ATOM 3828 C C . LEU B 1 206 ? -7.055 -12.062 -6.754 1 95.94 206 LEU B C 1
ATOM 3830 O O . LEU B 1 206 ? -8.078 -11.672 -7.32 1 95.94 206 LEU B O 1
ATOM 3834 N N . GLU B 1 207 ? -6.961 -13.273 -6.285 1 95.75 207 GLU B N 1
ATOM 3835 C CA . GLU B 1 207 ? -8.008 -14.266 -6.492 1 95.75 207 GLU B CA 1
ATOM 3836 C C . GLU B 1 207 ? -9.312 -13.836 -5.809 1 95.75 207 GLU B C 1
ATOM 3838 O O . GLU B 1 207 ? -10.398 -14.164 -6.285 1 95.75 207 GLU B O 1
ATOM 3843 N N . CYS B 1 208 ? -9.188 -13.141 -4.73 1 95.25 208 CYS B N 1
ATOM 3844 C CA . CYS B 1 208 ? -10.406 -12.703 -4.066 1 95.25 208 CYS B CA 1
ATOM 3845 C C . CYS B 1 208 ? -11.172 -11.703 -4.93 1 95.25 208 CYS B C 1
ATOM 3847 O O . CYS B 1 208 ? -12.406 -11.68 -4.914 1 95.25 208 CYS B O 1
ATOM 3849 N N . ALA B 1 209 ? -10.492 -10.891 -5.719 1 95.31 209 ALA B N 1
ATOM 3850 C CA . ALA B 1 209 ? -11.156 -10 -6.672 1 95.31 209 ALA B CA 1
ATOM 3851 C C . ALA B 1 209 ? -11.734 -10.789 -7.844 1 95.31 209 ALA B C 1
ATOM 3853 O O . ALA B 1 209 ? -12.805 -10.445 -8.359 1 95.31 209 ALA B O 1
ATOM 3854 N N . MET B 1 210 ? -11.086 -11.828 -8.227 1 94.5 210 MET B N 1
ATOM 3855 C CA . MET B 1 210 ? -11.516 -12.641 -9.359 1 94.5 210 MET B CA 1
ATOM 3856 C C . MET B 1 210 ? -12.859 -13.305 -9.07 1 94.5 210 MET B C 1
ATOM 3858 O O . MET B 1 210 ? -13.68 -13.477 -9.977 1 94.5 210 MET B O 1
ATOM 3862 N N . THR B 1 211 ? -13.047 -13.672 -7.801 1 92.5 211 THR B N 1
ATOM 3863 C CA . THR B 1 211 ? -14.32 -14.289 -7.418 1 92.5 211 THR B CA 1
ATOM 3864 C C . THR B 1 211 ? -15.484 -13.336 -7.688 1 92.5 211 THR B C 1
ATOM 3866 O O . THR B 1 211 ? -16.5 -13.734 -8.258 1 92.5 211 THR B O 1
ATOM 3869 N N . THR B 1 212 ? -15.297 -12.07 -7.398 1 89.69 212 THR B N 1
ATOM 3870 C CA . THR B 1 212 ? -16.312 -11.055 -7.621 1 89.69 212 THR B CA 1
ATOM 3871 C C . THR B 1 212 ? -16.484 -10.773 -9.109 1 89.69 212 THR B C 1
ATOM 3873 O O . THR B 1 212 ? -17.594 -10.547 -9.586 1 89.69 212 THR B O 1
ATOM 3876 N N . MET B 1 213 ? -15.461 -10.922 -9.844 1 90.94 213 MET B N 1
ATOM 3877 C CA . MET B 1 213 ? -15.461 -10.609 -11.266 1 90.94 213 MET B CA 1
ATOM 3878 C C . MET B 1 213 ? -15.914 -11.812 -12.086 1 90.94 213 MET B C 1
ATOM 3880 O O . MET B 1 213 ? -16.031 -11.727 -13.312 1 90.94 213 MET B O 1
ATOM 3884 N N . ARG B 1 214 ? -16.125 -12.898 -11.438 1 89.81 214 ARG B N 1
ATOM 3885 C CA . ARG B 1 214 ? -16.547 -14.133 -12.078 1 89.81 214 ARG B CA 1
ATOM 3886 C C . ARG B 1 214 ? -15.539 -14.562 -13.148 1 89.81 214 ARG B C 1
ATOM 3888 O O . ARG B 1 214 ? -15.922 -14.844 -14.289 1 89.81 214 ARG B O 1
ATOM 3895 N N . THR B 1 215 ? -14.289 -14.594 -12.727 1 91.94 215 THR B N 1
ATOM 3896 C CA . THR B 1 215 ? -13.203 -15.055 -13.586 1 91.94 215 THR B CA 1
ATOM 3897 C C . THR B 1 215 ? -12.195 -15.875 -12.789 1 91.94 215 THR B C 1
ATOM 3899 O O . THR B 1 215 ? -12.359 -16.078 -11.578 1 91.94 215 THR B O 1
ATOM 3902 N N . THR B 1 216 ? -11.227 -16.484 -13.5 1 91.25 216 THR B N 1
ATOM 3903 C CA . THR B 1 216 ? -10.156 -17.281 -12.906 1 91.25 216 THR B CA 1
ATOM 3904 C C . THR B 1 216 ? -8.797 -16.828 -13.43 1 91.25 216 THR B C 1
ATOM 3906 O O . THR B 1 216 ? -8.719 -16.031 -14.359 1 91.25 216 THR B O 1
ATOM 3909 N N . PRO B 1 217 ? -7.715 -17.328 -12.797 1 85.94 217 PRO B N 1
ATOM 3910 C CA . PRO B 1 217 ? -6.391 -17 -13.336 1 85.94 217 PRO B CA 1
ATOM 3911 C C . PRO B 1 217 ? -6.227 -17.438 -14.789 1 85.94 217 PRO B C 1
ATOM 3913 O O . PRO B 1 217 ? -5.41 -16.859 -15.516 1 85.94 217 PRO B O 1
ATOM 3916 N N . MET B 1 218 ? -7.043 -18.344 -15.227 1 82.88 218 MET B N 1
ATOM 3917 C CA . MET B 1 218 ? -6.953 -18.859 -16.594 1 82.88 218 MET B CA 1
ATOM 3918 C C . MET B 1 218 ? -7.965 -18.156 -17.5 1 82.88 218 MET B C 1
ATOM 3920 O O . MET B 1 218 ? -7.988 -18.406 -18.703 1 82.88 218 MET B O 1
ATOM 3924 N N . GLY B 1 219 ? -8.781 -17.344 -17.031 1 82.75 219 GLY B N 1
ATOM 3925 C CA . GLY B 1 219 ? -9.797 -16.641 -17.797 1 82.75 219 GLY B CA 1
ATOM 3926 C C . GLY B 1 219 ? -11.195 -16.812 -17.25 1 82.75 219 GLY B C 1
ATOM 3927 O O . GLY B 1 219 ? -11.375 -17.359 -16.156 1 82.75 219 GLY B O 1
ATOM 3928 N N . PRO B 1 220 ? -12.125 -16.094 -17.906 1 81.44 220 PRO B N 1
ATOM 3929 C CA . PRO B 1 220 ? -12.102 -15.555 -19.266 1 81.44 220 PRO B CA 1
ATOM 3930 C C . PRO B 1 220 ? -11.453 -14.172 -19.344 1 81.44 220 PRO B C 1
ATOM 3932 O O . PRO B 1 220 ? -11.086 -13.711 -20.422 1 81.44 220 PRO B O 1
ATOM 3935 N N . ARG B 1 221 ? -11.305 -13.438 -18.281 1 83.56 221 ARG B N 1
ATOM 3936 C CA . ARG B 1 221 ? -10.633 -12.141 -18.297 1 83.56 221 ARG B CA 1
ATOM 3937 C C . ARG B 1 221 ? -9.141 -12.281 -18.031 1 83.56 221 ARG B C 1
ATOM 3939 O O . ARG B 1 221 ? -8.75 -12.766 -16.953 1 83.56 221 ARG B O 1
ATOM 3946 N N . LEU B 1 222 ? -8.414 -11.805 -19.016 1 83.69 222 LEU B N 1
ATOM 3947 C CA . LEU B 1 222 ? -6.98 -11.766 -18.75 1 83.69 222 LEU B CA 1
ATOM 3948 C C . LEU B 1 222 ? -6.656 -10.758 -17.641 1 83.69 222 LEU B C 1
ATOM 3950 O O . LEU B 1 222 ? -7.211 -9.656 -17.625 1 83.69 222 LEU B O 1
ATOM 3954 N N . SER B 1 223 ? -5.789 -11.18 -16.734 1 90.62 223 SER B N 1
ATOM 3955 C CA . SER B 1 223 ? -5.43 -10.297 -15.641 1 90.62 223 SER B CA 1
ATOM 3956 C C . SER B 1 223 ? -3.938 -9.977 -15.648 1 90.62 223 SER B C 1
ATOM 3958 O O . SER B 1 223 ? -3.137 -10.742 -16.188 1 90.62 223 SER B O 1
ATOM 3960 N N . ALA B 1 224 ? -3.604 -8.797 -15.156 1 91.88 224 ALA B N 1
ATOM 3961 C CA . ALA B 1 224 ? -2.219 -8.359 -14.992 1 91.88 224 ALA B CA 1
ATOM 3962 C C . ALA B 1 224 ? -2.023 -7.621 -13.672 1 91.88 224 ALA B C 1
ATOM 3964 O O . ALA B 1 224 ? -2.912 -6.891 -13.227 1 91.88 224 ALA B O 1
ATOM 3965 N N . LEU B 1 225 ? -0.848 -7.859 -13.086 1 95.19 225 LEU B N 1
ATOM 3966 C CA . LEU B 1 225 ? -0.52 -7.098 -11.891 1 95.19 225 LEU B CA 1
ATOM 3967 C C . LEU B 1 225 ? -0.19 -5.648 -12.234 1 95.19 225 LEU B C 1
ATOM 3969 O O . LEU B 1 225 ? 0.486 -5.387 -13.234 1 95.19 225 LEU B O 1
ATOM 3973 N N . VAL B 1 226 ? -0.655 -4.742 -11.43 1 96.75 226 VAL B N 1
ATOM 3974 C CA . VAL B 1 226 ? -0.353 -3.328 -11.617 1 96.75 226 VAL B CA 1
ATOM 3975 C C . VAL B 1 226 ? 0.629 -2.861 -10.547 1 96.75 226 VAL B C 1
ATOM 3977 O O . VAL B 1 226 ? 1.706 -2.35 -10.859 1 96.75 226 VAL B O 1
ATOM 3980 N N . ASP B 1 227 ? 0.269 -3.041 -9.344 1 98.38 227 ASP B N 1
ATOM 3981 C CA . ASP B 1 227 ? 1.156 -2.691 -8.242 1 98.38 227 ASP B CA 1
ATOM 3982 C C . ASP B 1 227 ? 0.989 -3.664 -7.078 1 98.38 227 ASP B C 1
ATOM 3984 O O . ASP B 1 227 ? 0.054 -4.469 -7.062 1 98.38 227 ASP B O 1
ATOM 3988 N N . HIS B 1 228 ? 1.934 -3.676 -6.23 1 98.56 228 HIS B N 1
ATOM 3989 C CA . HIS B 1 228 ? 1.976 -4.492 -5.023 1 98.56 228 HIS B CA 1
ATOM 3990 C C . HIS B 1 228 ? 2.781 -3.811 -3.922 1 98.56 228 HIS B C 1
ATOM 3992 O O . HIS B 1 228 ? 3.789 -3.156 -4.199 1 98.56 228 HIS B O 1
ATOM 3998 N N . THR B 1 229 ? 2.301 -3.879 -2.734 1 98.69 229 THR B N 1
ATOM 3999 C CA . THR B 1 229 ? 3.033 -3.371 -1.581 1 98.69 229 THR B CA 1
ATOM 4000 C C . THR B 1 229 ? 2.979 -4.367 -0.425 1 98.69 229 THR B C 1
ATOM 4002 O O . THR B 1 229 ? 1.991 -5.086 -0.264 1 98.69 229 THR B O 1
ATOM 4005 N N . ILE B 1 230 ? 4.051 -4.395 0.329 1 98.81 230 ILE B N 1
ATOM 4006 C CA . ILE B 1 230 ? 4.137 -5.32 1.454 1 98.81 230 ILE B CA 1
ATOM 4007 C C . ILE B 1 230 ? 4.809 -4.629 2.639 1 98.81 230 ILE B C 1
ATOM 4009 O O . ILE B 1 230 ? 5.777 -3.883 2.465 1 98.81 230 ILE B O 1
ATOM 4013 N N . TRP B 1 231 ? 4.27 -4.801 3.799 1 98.81 231 TRP B N 1
ATOM 4014 C CA . TRP B 1 231 ? 4.875 -4.41 5.07 1 98.81 231 TRP B CA 1
ATOM 4015 C C . TRP B 1 231 ? 5.215 -5.637 5.91 1 98.81 231 TRP B C 1
ATOM 4017 O O . TRP B 1 231 ? 4.332 -6.426 6.258 1 98.81 231 TRP B O 1
ATOM 4027 N N . PHE B 1 232 ? 6.449 -5.77 6.309 1 98.38 232 PHE B N 1
ATOM 4028 C CA . PHE B 1 232 ? 6.949 -6.91 7.066 1 98.38 232 PHE B CA 1
ATOM 4029 C C . PHE B 1 232 ? 6.961 -6.605 8.562 1 98.38 232 PHE B C 1
ATOM 4031 O O . PHE B 1 232 ? 7.434 -5.547 8.977 1 98.38 232 PHE B O 1
ATOM 4038 N N . HIS B 1 233 ? 6.52 -7.625 9.336 1 97.38 233 HIS B N 1
ATOM 4039 C CA . HIS B 1 233 ? 6.43 -7.398 10.773 1 97.38 233 HIS B CA 1
ATOM 4040 C C . HIS B 1 233 ? 7.246 -8.43 11.547 1 97.38 233 HIS B C 1
ATOM 4042 O O . HIS B 1 233 ? 7.91 -8.094 12.531 1 97.38 233 HIS B O 1
ATOM 4048 N N . ARG B 1 234 ? 7.137 -9.688 11.086 1 96.5 234 ARG B N 1
ATOM 4049 C CA . ARG B 1 234 ? 7.871 -10.789 11.703 1 96.5 234 ARG B CA 1
ATOM 4050 C C . ARG B 1 234 ? 8.25 -11.844 10.664 1 96.5 234 ARG B C 1
ATOM 4052 O O . ARG B 1 234 ? 7.699 -11.859 9.562 1 96.5 234 ARG B O 1
ATOM 4059 N N . ALA B 1 235 ? 9.164 -12.719 11.094 1 96.88 235 ALA B N 1
ATOM 4060 C CA . ALA B 1 235 ? 9.57 -13.805 10.211 1 96.88 235 ALA B CA 1
ATOM 4061 C C . ALA B 1 235 ? 8.453 -14.836 10.07 1 96.88 235 ALA B C 1
ATOM 4063 O O . ALA B 1 235 ? 7.766 -15.156 11.047 1 96.88 235 ALA B O 1
ATOM 4064 N N . ALA B 1 236 ? 8.297 -15.344 8.867 1 98.25 236 ALA B N 1
ATOM 4065 C CA . ALA B 1 236 ? 7.391 -16.469 8.648 1 98.25 236 ALA B CA 1
ATOM 4066 C C . ALA B 1 236 ? 8 -17.781 9.133 1 98.25 236 ALA B C 1
ATOM 4068 O O . ALA B 1 236 ? 9.195 -18.016 8.938 1 98.25 236 ALA B O 1
ATOM 4069 N N . ASP B 1 237 ? 7.195 -18.578 9.766 1 98 237 ASP B N 1
ATOM 4070 C CA . ASP B 1 237 ? 7.598 -19.938 10.086 1 98 237 ASP B CA 1
ATOM 4071 C C . ASP B 1 237 ? 7.188 -20.906 8.977 1 98 237 ASP B C 1
ATOM 4073 O O . ASP B 1 237 ? 6.129 -21.531 9.047 1 98 237 ASP B O 1
ATOM 4077 N N . PHE B 1 238 ? 8.062 -21.141 8.055 1 97.81 238 PHE B N 1
ATOM 4078 C CA . PHE B 1 238 ? 7.742 -21.922 6.871 1 97.81 238 PHE B CA 1
ATOM 4079 C C . PHE B 1 238 ? 7.75 -23.422 7.191 1 97.81 238 PHE B C 1
ATOM 4081 O O . PHE B 1 238 ? 7.438 -24.25 6.332 1 97.81 238 PHE B O 1
ATOM 4088 N N . THR B 1 239 ? 8.117 -23.781 8.406 1 96.94 239 THR B N 1
ATOM 4089 C CA . THR B 1 239 ? 8.094 -25.188 8.805 1 96.94 239 THR B CA 1
ATOM 4090 C C . THR B 1 239 ? 6.688 -25.609 9.227 1 96.94 239 THR B C 1
ATOM 4092 O O . THR B 1 239 ? 6.43 -26.781 9.445 1 96.94 239 THR B O 1
ATOM 4095 N N . ASP B 1 240 ? 5.84 -24.656 9.359 1 97.81 240 ASP B N 1
ATOM 4096 C CA . ASP B 1 240 ? 4.453 -24.891 9.758 1 97.81 240 ASP B CA 1
ATOM 4097 C C . ASP B 1 240 ? 3.488 -24.125 8.867 1 97.81 240 ASP B C 1
ATOM 4099 O O . ASP B 1 240 ? 3.912 -23.438 7.93 1 97.81 240 ASP B O 1
ATOM 4103 N N . TRP B 1 241 ? 2.18 -24.281 9.141 1 98.56 241 TRP B N 1
ATOM 4104 C CA . TRP B 1 241 ? 1.146 -23.625 8.352 1 98.56 241 TRP B CA 1
ATOM 4105 C C . TRP B 1 241 ? 1.138 -22.125 8.602 1 98.56 241 TRP B C 1
ATOM 4107 O O . TRP B 1 241 ? 1.374 -21.688 9.727 1 98.56 241 TRP B O 1
ATOM 4117 N N . LEU B 1 242 ? 0.849 -21.406 7.543 1 98.75 242 LEU B N 1
ATOM 4118 C CA . LEU B 1 242 ? 0.578 -19.969 7.57 1 98.75 242 LEU B CA 1
ATOM 4119 C C . LEU B 1 242 ? -0.855 -19.688 7.137 1 98.75 242 LEU B C 1
ATOM 4121 O O . LEU B 1 242 ? -1.363 -20.297 6.199 1 98.75 242 LEU B O 1
ATOM 4125 N N . LEU B 1 243 ? -1.49 -18.75 7.789 1 98.88 243 LEU B N 1
ATOM 4126 C CA . LEU B 1 243 ? -2.811 -18.312 7.355 1 98.88 243 LEU B CA 1
ATOM 4127 C C . LEU B 1 243 ? -2.715 -17.016 6.559 1 98.88 243 LEU B C 1
ATOM 4129 O O . LEU B 1 243 ? -2.18 -16.016 7.047 1 98.88 243 LEU B O 1
ATOM 4133 N N . PHE B 1 244 ? -3.176 -17.094 5.422 1 98.81 244 PHE B N 1
ATOM 4134 C CA . PHE B 1 244 ? -3.291 -15.898 4.594 1 98.81 244 PHE B CA 1
ATOM 4135 C C . PHE B 1 244 ? -4.746 -15.477 4.461 1 98.81 244 PHE B C 1
ATOM 4137 O O . PHE B 1 244 ? -5.504 -16.062 3.691 1 98.81 244 PHE B O 1
ATOM 4144 N N . ASP B 1 245 ? -5.133 -14.391 5.199 1 98.75 245 ASP B N 1
ATOM 4145 C CA . ASP B 1 245 ? -6.477 -13.82 5.18 1 98.75 245 ASP B CA 1
ATOM 4146 C C . ASP B 1 245 ? -6.582 -12.688 4.164 1 98.75 245 ASP B C 1
ATOM 4148 O O . ASP B 1 245 ? -6.102 -11.578 4.414 1 98.75 245 ASP B O 1
ATOM 4152 N N . GLN B 1 246 ? -7.277 -12.984 3.018 1 98.44 246 GLN B N 1
ATOM 4153 C CA . GLN B 1 246 ? -7.312 -12.062 1.886 1 98.44 246 GLN B CA 1
ATOM 4154 C C . GLN B 1 246 ? -8.727 -11.523 1.659 1 98.44 246 GLN B C 1
ATOM 4156 O O . GLN B 1 246 ? -9.703 -12.25 1.856 1 98.44 246 GLN B O 1
ATOM 4161 N N . SER B 1 247 ? -8.812 -10.273 1.192 1 98.19 247 SER B N 1
ATOM 4162 C CA . SER B 1 247 ? -10.102 -9.703 0.834 1 98.19 247 SER B CA 1
ATOM 4163 C C . SER B 1 247 ? -9.953 -8.609 -0.218 1 98.19 247 SER B C 1
ATOM 4165 O O . SER B 1 247 ? -8.875 -8.023 -0.366 1 98.19 247 SER B O 1
ATOM 4167 N N . SER B 1 248 ? -10.961 -8.406 -0.948 1 98.19 248 SER B N 1
ATOM 4168 C CA . SER B 1 248 ? -11.008 -7.32 -1.92 1 98.19 248 SER B CA 1
ATOM 4169 C C . SER B 1 248 ? -12.023 -6.258 -1.51 1 98.19 248 SER B C 1
ATOM 4171 O O . SER B 1 248 ? -13.227 -6.535 -1.427 1 98.19 248 SER B O 1
ATOM 4173 N N . PRO B 1 249 ? -11.57 -4.98 -1.366 1 97.81 249 PRO B N 1
ATOM 4174 C CA . PRO B 1 249 ? -12.492 -3.93 -0.939 1 97.81 249 PRO B CA 1
ATOM 4175 C C . PRO B 1 249 ? -13.195 -3.246 -2.111 1 97.81 249 PRO B C 1
ATOM 4177 O O . PRO B 1 249 ? -14.18 -2.537 -1.918 1 97.81 249 PRO B O 1
ATOM 4180 N N . SER B 1 250 ? -12.594 -3.455 -3.309 1 97.12 250 SER B N 1
ATOM 4181 C CA . SER B 1 250 ? -13.188 -2.674 -4.391 1 97.12 250 SER B CA 1
ATOM 4182 C C . SER B 1 250 ? -12.742 -3.195 -5.754 1 97.12 250 SER B C 1
ATOM 4184 O O . SER B 1 250 ? -11.609 -3.666 -5.906 1 97.12 250 SER B O 1
ATOM 4186 N N . ILE B 1 251 ? -13.633 -3.121 -6.645 1 95.62 251 ILE B N 1
ATOM 4187 C CA . ILE B 1 251 ? -13.398 -3.279 -8.07 1 95.62 251 ILE B CA 1
ATOM 4188 C C . ILE B 1 251 ? -14.008 -2.107 -8.836 1 95.62 251 ILE B C 1
ATOM 4190 O O . ILE B 1 251 ? -15.219 -1.859 -8.734 1 95.62 251 ILE B O 1
ATOM 4194 N N . VAL B 1 252 ? -13.219 -1.424 -9.539 1 94.25 252 VAL B N 1
ATOM 4195 C CA . VAL B 1 252 ? -13.711 -0.267 -10.281 1 94.25 252 VAL B CA 1
ATOM 4196 C C . VAL B 1 252 ? -13.148 -0.294 -11.703 1 94.25 252 VAL B C 1
ATOM 4198 O O . VAL B 1 252 ? -11.938 -0.411 -11.898 1 94.25 252 VAL B O 1
ATOM 4201 N N . GLY B 1 253 ? -14.109 -0.21 -12.672 1 91.81 253 GLY B N 1
ATOM 4202 C CA . GLY B 1 253 ? -13.664 -0.375 -14.047 1 91.81 253 GLY B CA 1
ATOM 4203 C C . GLY B 1 253 ? -13.039 -1.73 -14.312 1 91.81 253 GLY B C 1
ATOM 4204 O O . GLY B 1 253 ? -13.68 -2.766 -14.117 1 91.81 253 GLY B O 1
ATOM 4205 N N . ARG B 1 254 ? -11.758 -1.642 -14.609 1 92.19 254 ARG B N 1
ATOM 4206 C CA . ARG B 1 254 ? -11.016 -2.861 -14.922 1 92.19 254 ARG B CA 1
ATOM 4207 C C . ARG B 1 254 ? -9.891 -3.09 -13.914 1 92.19 254 ARG B C 1
ATOM 4209 O O . ARG B 1 254 ? -8.914 -3.775 -14.219 1 92.19 254 ARG B O 1
ATOM 4216 N N . ARG B 1 255 ? -10.141 -2.457 -12.781 1 95.62 255 ARG B N 1
ATOM 4217 C CA . ARG B 1 255 ? -9.125 -2.584 -11.734 1 95.62 255 ARG B CA 1
ATOM 4218 C C . ARG B 1 255 ? -9.719 -3.219 -10.477 1 95.62 255 ARG B C 1
ATOM 4220 O O . ARG B 1 255 ? -10.836 -2.893 -10.078 1 95.62 255 ARG B O 1
ATOM 4227 N N . GLY B 1 256 ? -8.984 -4.156 -9.961 1 96.94 256 GLY B N 1
ATOM 4228 C CA . GLY B 1 256 ? -9.344 -4.766 -8.688 1 96.94 256 GLY B CA 1
ATOM 4229 C C . GLY B 1 256 ? -8.266 -4.613 -7.633 1 96.94 256 GLY B C 1
ATOM 4230 O O . GLY B 1 256 ? -7.078 -4.809 -7.91 1 96.94 256 GLY B O 1
ATOM 4231 N N . LEU B 1 257 ? -8.727 -4.211 -6.434 1 98.44 257 LEU B N 1
ATOM 4232 C CA . LEU B 1 257 ? -7.812 -4.078 -5.301 1 98.44 257 LEU B CA 1
ATOM 4233 C C . LEU B 1 257 ? -8.016 -5.215 -4.305 1 98.44 257 LEU B C 1
ATOM 4235 O O . LEU B 1 257 ? -9.156 -5.609 -4.035 1 98.44 257 LEU B O 1
ATOM 4239 N N . ALA B 1 258 ? -6.898 -5.719 -3.775 1 98.5 258 ALA B N 1
ATOM 4240 C CA . ALA B 1 258 ? -6.965 -6.77 -2.766 1 98.5 258 ALA B CA 1
ATOM 4241 C C . ALA B 1 258 ? -5.953 -6.523 -1.646 1 98.5 258 ALA B C 1
ATOM 4243 O O . ALA B 1 258 ? -4.863 -6.008 -1.892 1 98.5 258 ALA B O 1
ATOM 4244 N N . THR B 1 259 ? -6.348 -6.887 -0.454 1 98.62 259 THR B N 1
ATOM 4245 C CA . THR B 1 259 ? -5.461 -6.805 0.702 1 98.62 259 THR B CA 1
ATOM 4246 C C . THR B 1 259 ? -5.414 -8.141 1.442 1 98.62 259 THR B C 1
ATOM 4248 O O . THR B 1 259 ? -6.395 -8.883 1.454 1 98.62 259 THR B O 1
ATOM 4251 N N . GLY B 1 260 ? -4.234 -8.477 1.996 1 98.62 260 GLY B N 1
ATOM 4252 C CA . GLY B 1 260 ? -4.062 -9.727 2.715 1 98.62 260 GLY B CA 1
ATOM 4253 C C . GLY B 1 260 ? -3.178 -9.594 3.939 1 98.62 260 GLY B C 1
ATOM 4254 O O . GLY B 1 260 ? -2.246 -8.789 3.955 1 98.62 260 GLY B O 1
ATOM 4255 N N . THR B 1 261 ? -3.504 -10.367 4.922 1 98.81 261 THR B N 1
ATOM 4256 C CA . THR B 1 261 ? -2.701 -10.477 6.137 1 98.81 261 THR B CA 1
ATOM 4257 C C . THR B 1 261 ? -2.209 -11.906 6.34 1 98.81 261 THR B C 1
ATOM 4259 O O . THR B 1 261 ? -3.006 -12.844 6.355 1 98.81 261 THR B O 1
ATOM 4262 N N . LEU B 1 262 ? -0.907 -12.055 6.469 1 98.88 262 LEU B N 1
ATOM 4263 C CA . LEU B 1 262 ? -0.276 -13.352 6.668 1 98.88 262 LEU B CA 1
ATOM 4264 C C . LEU B 1 262 ? 0.083 -13.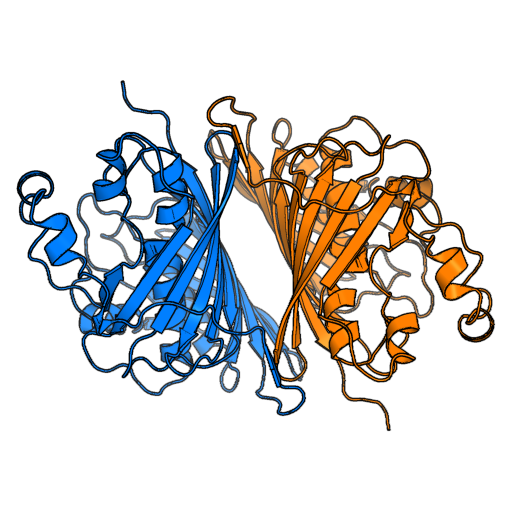562 8.133 1 98.88 262 LEU B C 1
ATOM 4266 O O . LEU B 1 262 ? 0.731 -12.711 8.75 1 98.88 262 LEU B O 1
ATOM 4270 N N . TYR B 1 263 ? -0.356 -14.727 8.672 1 98.88 263 TYR B N 1
ATOM 4271 C CA . TYR B 1 263 ? -0.073 -15.086 10.062 1 98.88 263 TYR B CA 1
ATOM 4272 C C . TYR B 1 263 ? 0.679 -16.406 10.141 1 98.88 263 TYR B C 1
ATOM 4274 O O . TYR B 1 263 ? 0.407 -17.328 9.375 1 98.88 263 TYR B O 1
ATOM 4282 N N . ASN B 1 264 ? 1.561 -16.484 11.117 1 98.62 264 ASN B N 1
ATOM 4283 C CA . ASN B 1 264 ? 1.961 -17.797 11.586 1 98.62 264 ASN B CA 1
ATOM 4284 C C . ASN B 1 264 ? 0.801 -18.531 12.258 1 98.62 264 ASN B C 1
ATOM 4286 O O . ASN B 1 264 ? -0.141 -17.891 12.742 1 98.62 264 ASN B O 1
ATOM 4290 N N . ARG B 1 265 ? 0.936 -19.844 12.305 1 98.06 265 ARG B N 1
ATOM 4291 C CA . ARG B 1 265 ? -0.141 -20.625 12.906 1 98.06 265 ARG B CA 1
ATOM 4292 C C . ARG B 1 265 ? -0.374 -20.203 14.359 1 98.06 265 ARG B C 1
ATOM 4294 O O . ARG B 1 265 ? -1.502 -20.266 14.852 1 98.06 265 ARG B O 1
ATOM 4301 N N . SER B 1 266 ? 0.674 -19.75 15.031 1 96.94 266 SER B N 1
ATOM 4302 C CA . SER B 1 266 ? 0.614 -19.328 16.422 1 96.94 266 SER B CA 1
ATOM 4303 C C . SER B 1 266 ? -0.146 -18.016 16.578 1 96.94 266 SER B C 1
ATOM 4305 O O . SER B 1 266 ? -0.443 -17.594 17.703 1 96.94 266 SER B O 1
ATOM 4307 N N . GLY B 1 267 ? -0.387 -17.312 15.484 1 98.06 267 GLY B N 1
ATOM 4308 C CA . GLY B 1 267 ? -1.149 -16.078 15.547 1 98.06 267 GLY B CA 1
ATOM 4309 C C . GLY B 1 267 ? -0.297 -14.836 15.344 1 98.06 267 GLY B C 1
ATOM 4310 O O . GLY B 1 267 ? -0.815 -13.719 15.312 1 98.06 267 GLY B O 1
ATOM 4311 N N . GLU B 1 268 ? 0.985 -15.016 15.156 1 98 268 GLU B N 1
ATOM 4312 C CA . GLU B 1 268 ? 1.863 -13.875 14.938 1 98 268 GLU B CA 1
ATOM 4313 C C . GLU B 1 268 ? 1.687 -13.297 13.539 1 98 268 GLU B C 1
ATOM 4315 O O . GLU B 1 268 ? 1.669 -14.031 12.555 1 98 268 GLU B O 1
ATOM 4320 N N . LEU B 1 269 ? 1.607 -11.945 13.516 1 98.56 269 LEU B N 1
ATOM 4321 C CA . LEU B 1 269 ? 1.444 -11.25 12.242 1 98.56 269 LEU B CA 1
ATOM 4322 C C . LEU B 1 269 ? 2.768 -11.18 11.492 1 98.56 269 LEU B C 1
ATOM 4324 O O . LEU B 1 269 ? 3.729 -10.57 11.961 1 98.56 269 LEU B O 1
ATOM 4328 N N . VAL B 1 270 ? 2.803 -11.766 10.32 1 98.5 270 VAL B N 1
ATOM 4329 C CA . VAL B 1 270 ? 4.027 -11.852 9.531 1 98.5 270 VAL B CA 1
ATOM 4330 C C . VAL B 1 270 ? 4.137 -10.633 8.617 1 98.5 270 VAL B C 1
ATOM 4332 O O . VAL B 1 270 ? 5.133 -9.906 8.656 1 98.5 270 VAL B O 1
ATOM 4335 N N . CYS B 1 271 ? 3.146 -10.414 7.809 1 98.75 271 CYS B N 1
ATOM 4336 C CA . CYS B 1 271 ? 3.156 -9.258 6.914 1 98.75 271 CYS B CA 1
ATOM 4337 C C . CYS B 1 271 ? 1.744 -8.914 6.457 1 98.75 271 CYS B C 1
ATOM 4339 O O . CYS B 1 271 ? 0.814 -9.695 6.645 1 98.75 271 CYS B O 1
ATOM 4341 N N . ILE B 1 272 ? 1.586 -7.695 5.969 1 98.81 272 ILE B N 1
ATOM 4342 C CA . ILE B 1 272 ? 0.387 -7.203 5.301 1 98.81 272 ILE B CA 1
ATOM 4343 C C . ILE B 1 272 ? 0.736 -6.746 3.887 1 98.81 272 ILE B C 1
ATOM 4345 O O . ILE B 1 272 ? 1.758 -6.09 3.676 1 98.81 272 ILE B O 1
ATOM 4349 N N . ALA B 1 273 ? -0.084 -7.156 2.949 1 98.81 273 ALA B N 1
ATOM 4350 C CA . ALA B 1 273 ? 0.175 -6.789 1.561 1 98.81 273 ALA B CA 1
ATOM 4351 C C . ALA B 1 273 ? -1.095 -6.281 0.881 1 98.81 273 ALA B C 1
ATOM 4353 O O . ALA B 1 273 ? -2.203 -6.68 1.248 1 98.81 273 ALA B O 1
ATOM 4354 N N . THR B 1 274 ? -0.96 -5.352 -0.034 1 98.81 274 THR B N 1
ATOM 4355 C CA . THR B 1 274 ? -2.035 -4.859 -0.889 1 98.81 274 THR B CA 1
ATOM 4356 C C . THR B 1 274 ? -1.608 -4.871 -2.354 1 98.81 274 THR B C 1
ATOM 4358 O O . THR B 1 274 ? -0.472 -4.52 -2.678 1 98.81 274 THR B O 1
ATOM 4361 N N . GLN B 1 275 ? -2.502 -5.305 -3.18 1 98.38 275 GLN B N 1
ATOM 4362 C CA . GLN B 1 275 ? -2.207 -5.492 -4.598 1 98.38 275 GLN B CA 1
ATOM 4363 C C . GLN B 1 275 ? -3.365 -5.02 -5.469 1 98.38 275 GLN B C 1
ATOM 4365 O O . GLN B 1 275 ? -4.531 -5.277 -5.156 1 98.38 275 GLN B O 1
ATOM 4370 N N . GLU B 1 276 ? -3.027 -4.258 -6.5 1 98.31 276 GLU B N 1
ATOM 4371 C CA . GLU B 1 276 ? -4.016 -3.908 -7.516 1 98.31 276 GLU B CA 1
ATOM 4372 C C . GLU B 1 276 ? -3.73 -4.629 -8.828 1 98.31 276 GLU B C 1
ATOM 4374 O O . GLU B 1 276 ? -2.574 -4.734 -9.25 1 98.31 276 GLU B O 1
ATOM 4379 N N . GLY B 1 277 ? -4.785 -5.137 -9.445 1 96.62 277 GLY B N 1
ATOM 4380 C CA . GLY B 1 277 ? -4.688 -5.789 -10.734 1 96.62 277 GLY B CA 1
ATOM 4381 C C . GLY B 1 277 ? -5.602 -5.184 -11.781 1 96.62 277 GLY B C 1
ATOM 4382 O O . GLY B 1 277 ? -6.555 -4.473 -11.445 1 96.62 277 GLY B O 1
ATOM 4383 N N . TYR B 1 278 ? -5.25 -5.422 -13.016 1 94.38 278 TYR B N 1
ATOM 4384 C CA . TYR B 1 278 ? -6.043 -5.055 -14.18 1 94.38 278 TYR B CA 1
ATOM 4385 C C . TYR B 1 278 ? -6.703 -6.281 -14.805 1 94.38 278 TYR B C 1
ATOM 4387 O O . TYR B 1 278 ? -6.086 -7.344 -14.898 1 94.38 278 TYR B O 1
ATOM 4395 N N . PHE B 1 279 ? -7.957 -6.125 -15.188 1 92.88 279 PHE B N 1
ATOM 4396 C CA . PHE B 1 279 ? -8.703 -7.188 -15.852 1 92.88 279 PHE B CA 1
ATOM 4397 C C . PHE B 1 279 ? -9.195 -6.734 -17.219 1 92.88 279 PHE B C 1
ATOM 4399 O O . PHE B 1 279 ? -10.008 -5.812 -17.328 1 92.88 279 PHE B O 1
ATOM 4406 N N . ALA B 1 280 ? -8.742 -7.422 -18.234 1 88.81 280 ALA B N 1
ATOM 4407 C CA . ALA B 1 280 ? -9.133 -7.082 -19.594 1 88.81 280 ALA B CA 1
ATOM 4408 C C . ALA B 1 280 ? -10.594 -7.418 -19.844 1 88.81 280 ALA B C 1
ATOM 4410 O O . ALA B 1 280 ? -11.227 -8.125 -19.047 1 88.81 280 ALA B O 1
ATOM 4411 N N . GLU B 1 281 ? -11.102 -6.805 -20.984 1 82.31 281 GLU B N 1
ATOM 4412 C CA . GLU B 1 281 ? -12.469 -7.125 -21.375 1 82.31 281 GLU B CA 1
ATOM 4413 C C . GLU B 1 281 ? -12.609 -8.602 -21.734 1 82.31 281 GLU B C 1
ATOM 4415 O O . GLU B 1 281 ? -11.656 -9.227 -22.219 1 82.31 281 GLU B O 1
ATOM 4420 N N . GLU B 1 282 ? -13.836 -9.039 -21.359 1 72.12 282 GLU B N 1
ATOM 4421 C CA . GLU B 1 282 ? -14.094 -10.43 -21.734 1 72.12 282 GLU B CA 1
ATOM 4422 C C . GLU B 1 282 ? -13.961 -10.633 -23.234 1 72.12 282 GLU B C 1
ATOM 4424 O O . GLU B 1 282 ? -14.461 -9.828 -24.016 1 72.12 282 GLU B O 1
ATOM 4429 N N . ARG B 1 283 ? -13 -11.414 -23.609 1 58.81 283 ARG B N 1
ATOM 4430 C CA . ARG B 1 283 ? -12.914 -11.742 -25.016 1 58.81 283 ARG B CA 1
ATOM 4431 C C . ARG B 1 283 ? -14.211 -12.367 -25.516 1 58.81 283 ARG B C 1
ATOM 4433 O O . ARG B 1 283 ? -14.766 -13.25 -24.875 1 58.81 283 ARG B O 1
ATOM 4440 N N . GLN B 1 284 ? -15.172 -11.602 -26.156 1 46.09 284 GLN B N 1
ATOM 4441 C CA . GLN B 1 284 ? -16.297 -12.203 -26.859 1 46.09 284 GLN B CA 1
ATOM 4442 C C . GLN B 1 284 ? -15.844 -13.359 -27.734 1 46.09 284 GLN B C 1
ATOM 4444 O O . GLN B 1 284 ? -14.727 -13.352 -28.266 1 46.09 284 GLN B O 1
#

Foldseek 3Di:
DAFALVLLLQQQPWDDPDPQKTKGAHDQDVVQWDDPLSVQLNQLSSQDVVPPQWAWFKKKKFFDDTDGNVFIKMKGWDWDDDDPFKTKIKIFIDDPPHTGMIMITMIGHDDDDDDDDDWDDDDDDQVVFAWPLVLCVVVDVVCDPNRVTHHQKTKTWPDDWLVSLLPDPDQDALKTKIKIAGPDDFDPPNSSQVSVVSSVQRPCQCRSVSSVVSAHPVDLWPKDWTIKMKGFDDGEDRHDIKMKIKGWPDDDDFKTKMKIWIAHPVGHTGMIMITMMGTHDRDD/DAFALVLLLQQQPWDDPDPQKTKGAHDQDVVQWDDPLSVQLNQLSSQDVVPPQWAWFKKKKFFDDTDGNVFIKMKGWAWDDDDPFKTKIKIFIDDPPHTGMIMITMIGHDDDDDDDDDWDDDDDDQVVFAWPLVLCVVVDVVCDPNRVTHHQKTKTWPDDWLVSLLPDPDQDALKTKIKIAGPDDFDPPNSSQVSVVSSVQRPCQCRSVSSVVSAHPVDLWPKDWTMKMKGFDDGEDRHDIKMKIKGWPDDDDFKTKMKIWIAHPVGHTGMIMITMMGTHDRDD